Protein AF-0000000075408069 (afdb_homodimer)

Radius of gyration: 28.26 Å; Cα contacts (8 Å, |Δi|>4): 1183; chains: 2; bounding box: 75×82×63 Å

Nearest PDB structures (foldseek):
  6yak-assembly1_CCC  TM=9.683E-01  e=7.381E-26  Carboxydothermus hydrogenoformans
  4kxw-assembly1_A  TM=9.510E-01  e=1.551E-21  Homo sapiens
  6rjb-assembly1_B  TM=9.504E-01  e=1.638E-21  Homo sapiens
  6ha3-assembly1_A  TM=9.506E-01  e=6.380E-21  Homo sapiens
  3ooy-assembly1_A  TM=9.495E-01  e=7.931E-21  Homo sapiens

Sequence (574 aa):
MIATPSKETPMPPTESVADLKRKANQLRRRVLEMCYAHGGHISTCYSYVEILVALYYGGVLRHDPSRPDWDGRDRFLLSKGHGETLLFAALADMGYFPAQWCDTAYRGGECRLGGHVDHKIPGIETTSGALGHGLGLGCGMAWAAGRAGRDHAHYVLLGDAECSEGSVWEAALFAAHHGLGNLVAIIDRNRIGSLDFTENYIALEPFADKWRAFGWEVREVADGHDFDQLIHALAAERPTDRPMAVIAHTVKGKGVAAFENDPTWHVRAVTADLIDQARAELMEENRMIATPSKETPMPPTESVADLKRKANQLRRRVLEMCYAHGGHISTCYSYVEILVALYYGGVLRHDPSRPDWDGRDRFLLSKGHGETLLFAALADMGYFPAQWCDTAYRGGECRLGGHVDHKIPGIETTSGALGHGLGLGCGMAWAAGRAGRDHAHYVLLGDAECSEGSVWEAALFAAHHGLGNLVAIIDRNRIGSLDFTENYIALEPFADKWRAFGWEVREVADGHDFDQLIHALAAERPTDRPMAVIAHTVKGKGVAAFENDPTWHVRAVTADLIDQARAELMEENR

Secondary structure (DSSP, 8-state):
----------------HHHHHHHHHHHHHHHHHHHHHH---HHHHHHTHHHHHHHHTTT-S---TT-TT-TTSPEEEE-SGGGHHHHHHHHHHHTSS-GGGGGGTT-SSS-S--SS--TTSTT------STT-HHHHHHHHHHHHHHTT----EEEEEETGGGGSHHHHHHHHHHHHTT-TTEEEEEEE--B-SSSBHHHHS---SHHHHHHHTT-EEEEES-TT-HHHHHHHHHS---SSS-EEEEEE--TTTTSGGGTT-GGGGTPPP-HHHHHHHHHHHHHTT-/----------------HHHHHHHHHHHHHHHHHHHHHH---HHHHHHTHHHHHHHHTTT-S---TT-TT-TTSPEEEE-SGGGHHHHHHHHHHHTSS-GGGGGGTT-SSS----SS--TTSTT--S---STT-HHHHHHHHHHHHHHTT----EEEEEETGGGGSHHHHHHHHHHHHTT-TTEEEEEEE--B-SSSBHHHHS---SHHHHHHHTT-EEEEES-TT-HHHHHHHHHS---SSS-EEEEEE--TTTTSGGGTT-GGGGTPPP-HHHHHHHHHHHHHTT-

Organism: Magnetospirillum gryphiswaldense (strain DSM 6361 / JCM 21280 / NBRC 15271 / MSR-1) (NCBI:txid431944)

Solvent-accessible surface area (backbone atoms only — not comparable to full-atom values): 29484 Å² total; per-residue (Å²): 133,76,78,72,76,72,90,70,84,50,60,71,43,78,54,48,71,67,52,50,53,48,50,36,45,52,50,51,52,52,40,50,53,38,23,50,72,60,46,54,27,56,20,53,25,34,31,41,38,49,51,51,40,36,31,69,55,47,39,54,45,40,46,48,47,93,42,60,79,47,83,73,34,37,45,56,39,63,27,39,20,62,27,36,62,44,54,51,51,51,40,21,71,64,48,40,43,64,58,68,54,60,77,43,33,61,42,81,83,89,44,80,45,52,84,32,44,43,45,86,40,64,71,38,72,49,64,35,66,61,72,32,45,38,53,39,52,48,42,54,52,38,54,54,34,54,75,69,70,51,85,48,41,32,38,28,37,33,36,47,48,38,62,60,34,18,45,35,56,27,29,42,33,50,30,30,56,68,24,34,29,43,32,33,41,34,29,46,38,39,55,51,34,74,76,38,47,26,70,79,76,48,43,59,74,54,48,68,50,36,46,42,31,44,49,30,48,71,44,76,27,84,49,29,76,36,64,69,52,46,44,50,69,67,59,46,91,70,58,68,66,23,18,35,36,38,41,24,33,34,46,28,8,46,77,31,78,90,35,39,80,40,39,68,30,41,68,46,69,59,41,83,87,47,48,60,57,46,50,50,46,50,54,54,69,75,101,133,81,75,74,77,74,91,70,85,51,59,72,40,79,54,50,70,66,51,50,52,48,50,37,45,52,50,50,51,52,39,49,54,39,24,48,73,59,46,54,27,55,18,56,25,35,32,42,39,48,52,52,40,36,33,70,56,48,37,56,45,40,47,47,47,93,41,61,79,48,82,72,34,38,44,56,40,63,26,38,19,61,27,36,61,44,52,51,53,52,39,23,73,63,48,40,44,66,57,69,56,60,77,43,33,62,41,83,80,90,44,80,44,54,83,32,45,41,45,85,40,66,74,37,73,49,64,36,66,62,72,31,45,39,54,39,53,47,43,54,51,39,54,53,35,52,77,69,71,50,83,48,40,33,37,28,38,34,34,47,50,39,63,59,33,18,46,35,55,28,30,41,33,50,31,30,56,67,24,34,29,42,34,35,41,34,30,46,39,37,54,51,34,75,76,36,47,28,69,78,78,47,43,60,73,55,48,67,51,37,45,42,31,47,50,29,48,71,44,76,28,84,48,30,78,36,64,69,52,46,44,52,69,68,58,44,91,68,57,68,65,25,17,34,35,38,41,25,33,33,46,26,8,48,76,32,78,90,34,38,80,40,39,67,31,40,67,46,69,60,42,83,86,47,49,60,58,46,50,51,45,49,55,53,68,75,101

pLDDT: mean 90.06, std 14.56, range [21.94, 98.88]

Structure (mmCIF, N/CA/C/O backbone):
data_AF-0000000075408069-model_v1
#
loop_
_entity.id
_entity.type
_entity.pdbx_description
1 polymer 'Transketolase N-terminal section (TK)'
#
loop_
_atom_site.group_PDB
_atom_site.id
_atom_site.type_symbol
_atom_site.label_atom_id
_atom_site.label_alt_id
_atom_site.label_comp_id
_atom_site.label_asym_id
_atom_site.label_entity_id
_atom_site.label_seq_id
_atom_site.pdbx_PDB_ins_code
_atom_site.Cartn_x
_atom_site.Cartn_y
_atom_site.Cartn_z
_atom_site.occupancy
_atom_site.B_iso_or_equiv
_atom_site.auth_seq_id
_atom_site.auth_comp_id
_atom_site.auth_asym_id
_atom_site.auth_atom_id
_atom_site.pdbx_PDB_model_num
ATOM 1 N N . MET A 1 1 ? -37.625 -22.875 -18.969 1 21.94 1 MET A N 1
ATOM 2 C CA . MET A 1 1 ? -37.25 -23.719 -17.844 1 21.94 1 MET A CA 1
ATOM 3 C C . MET A 1 1 ? -35.781 -24.109 -17.922 1 21.94 1 MET A C 1
ATOM 5 O O . MET A 1 1 ? -35.406 -25.016 -18.672 1 21.94 1 MET A O 1
ATOM 9 N N . ILE A 1 2 ? -34.844 -23.188 -18.094 1 23.75 2 ILE A N 1
ATOM 10 C CA . ILE A 1 2 ? -33.5 -23.344 -18.641 1 23.75 2 ILE A CA 1
ATOM 11 C C . ILE A 1 2 ? -32.656 -24.203 -17.703 1 23.75 2 ILE A C 1
ATOM 13 O O . ILE A 1 2 ? -32.625 -23.969 -16.5 1 23.75 2 ILE A O 1
ATOM 17 N N . ALA A 1 3 ? -32.312 -25.453 -18.141 1 26.28 3 ALA A N 1
ATOM 18 C CA . ALA A 1 3 ? -31.641 -26.484 -17.359 1 26.28 3 ALA A CA 1
ATOM 19 C C . ALA A 1 3 ? -30.453 -25.906 -16.594 1 26.28 3 ALA A C 1
ATOM 21 O O . ALA A 1 3 ? -29.719 -25.078 -17.125 1 26.28 3 ALA A O 1
ATOM 22 N N . THR A 1 4 ? -30.594 -25.703 -15.305 1 29.38 4 THR A N 1
ATOM 23 C CA . THR A 1 4 ? -29.562 -25.344 -14.328 1 29.38 4 THR A CA 1
ATOM 24 C C . THR A 1 4 ? -28.281 -26.109 -14.586 1 29.38 4 THR A C 1
ATOM 26 O O . THR A 1 4 ? -28.266 -27.344 -14.562 1 29.38 4 THR A O 1
ATOM 29 N N . PRO A 1 5 ? -27.375 -25.641 -15.469 1 33.31 5 PRO A N 1
ATOM 30 C CA . PRO A 1 5 ? -26.297 -26.547 -15.867 1 33.31 5 PRO A CA 1
ATOM 31 C C . PRO A 1 5 ? -25.688 -27.297 -14.688 1 33.31 5 PRO A C 1
ATOM 33 O O . PRO A 1 5 ? -25.703 -26.797 -13.562 1 33.31 5 PRO A O 1
ATOM 36 N N . SER A 1 6 ? -25.812 -28.672 -14.727 1 31 6 SER A N 1
ATOM 37 C CA . SER A 1 6 ? -25.266 -29.594 -13.734 1 31 6 SER A CA 1
ATOM 38 C C . SER A 1 6 ? -23.875 -29.156 -13.289 1 31 6 SER A C 1
ATOM 40 O O . SER A 1 6 ? -23.109 -28.594 -14.078 1 31 6 SER A O 1
ATOM 42 N N . LYS A 1 7 ? -23.672 -28.812 -12.102 1 41.72 7 LYS A N 1
ATOM 43 C CA . LYS A 1 7 ? -22.422 -28.625 -11.367 1 41.72 7 LYS A CA 1
ATOM 44 C C . LYS A 1 7 ? -21.375 -29.656 -11.812 1 41.72 7 LYS A C 1
ATOM 46 O O . LYS A 1 7 ? -21.266 -30.719 -11.211 1 41.72 7 LYS A O 1
ATOM 51 N N . GLU A 1 8 ? -21.172 -30.016 -13.125 1 38.38 8 GLU A N 1
ATOM 52 C CA . GLU A 1 8 ? -20.391 -31.078 -13.719 1 38.38 8 GLU A CA 1
ATOM 53 C C . GLU A 1 8 ? -18.953 -31.062 -13.195 1 38.38 8 GLU A C 1
ATOM 55 O O . GLU A 1 8 ? -18.484 -30.047 -12.672 1 38.38 8 GLU A O 1
ATOM 60 N N . THR A 1 9 ? -17.859 -32.25 -13.672 1 42.06 9 THR A N 1
ATOM 61 C CA . THR A 1 9 ? -16.797 -33.031 -13.062 1 42.06 9 THR A CA 1
ATOM 62 C C . THR A 1 9 ? -15.508 -32.219 -12.984 1 42.06 9 THR A C 1
ATOM 64 O O . THR A 1 9 ? -14.914 -31.891 -14.016 1 42.06 9 THR A O 1
ATOM 67 N N . PRO A 1 10 ? -15.297 -31.422 -11.938 1 47.88 10 PRO A N 1
ATOM 68 C CA . PRO A 1 10 ? -13.93 -30.969 -11.664 1 47.88 10 PRO A CA 1
ATOM 69 C C . PRO A 1 10 ? -12.898 -32.062 -11.891 1 47.88 10 PRO A C 1
ATOM 71 O O . PRO A 1 10 ? -13.227 -33.25 -11.844 1 47.88 10 PRO A O 1
ATOM 74 N N . MET A 1 11 ? -11.797 -31.844 -12.648 1 47.88 11 MET A N 1
ATOM 75 C CA . MET A 1 11 ? -10.719 -32.812 -12.703 1 47.88 11 MET A CA 1
ATOM 76 C C . MET A 1 11 ? -10.516 -33.5 -11.344 1 47.88 11 MET A C 1
ATOM 78 O O . MET A 1 11 ? -10.453 -32.812 -10.32 1 47.88 11 MET A O 1
ATOM 82 N N . PRO A 1 12 ? -10.82 -34.719 -11.109 1 51.31 12 PRO A N 1
ATOM 83 C CA . PRO A 1 12 ? -10.602 -35.375 -9.828 1 51.31 12 PRO A CA 1
ATOM 84 C C . PRO A 1 12 ? -9.219 -35.062 -9.234 1 51.31 12 PRO A C 1
ATOM 86 O O . PRO A 1 12 ? -8.25 -34.938 -9.977 1 51.31 12 PRO A O 1
ATOM 89 N N . PRO A 1 13 ? -9.078 -34.469 -7.965 1 56.03 13 PRO A N 1
ATOM 90 C CA . PRO A 1 13 ? -7.805 -34.25 -7.273 1 56.03 13 PRO A CA 1
ATOM 91 C C . PRO A 1 13 ? -6.961 -35.531 -7.191 1 56.03 13 PRO A C 1
ATOM 93 O O . PRO A 1 13 ? -6.02 -35.594 -6.395 1 56.03 13 PRO A O 1
ATOM 96 N N . THR A 1 14 ? -7.102 -36.594 -7.996 1 56.81 14 THR A N 1
ATOM 97 C CA . THR A 1 14 ? -6.852 -37.969 -7.605 1 56.81 14 THR A CA 1
ATOM 98 C C . THR A 1 14 ? -5.355 -38.281 -7.637 1 56.81 14 THR A C 1
ATOM 100 O O . THR A 1 14 ? -4.949 -39.438 -7.457 1 56.81 14 THR A O 1
ATOM 103 N N . GLU A 1 15 ? -4.48 -37.094 -7.738 1 73.12 15 GLU A N 1
ATOM 104 C CA . GLU A 1 15 ? -3.148 -37.656 -7.957 1 73.12 15 GLU A CA 1
ATOM 105 C C . GLU A 1 15 ? -2.395 -37.812 -6.641 1 73.12 15 GLU A C 1
ATOM 107 O O . GLU A 1 15 ? -2.605 -37.062 -5.699 1 73.12 15 GLU A O 1
ATOM 112 N N . SER A 1 16 ? -1.729 -38.875 -6.402 1 89.5 16 SER A N 1
ATOM 113 C CA . SER A 1 16 ? -0.833 -39.094 -5.27 1 89.5 16 SER A CA 1
ATOM 114 C C . SER A 1 16 ? 0.257 -38.031 -5.234 1 89.5 16 SER A C 1
ATOM 116 O O . SER A 1 16 ? 0.51 -37.344 -6.242 1 89.5 16 SER A O 1
ATOM 118 N N . VAL A 1 17 ? 0.723 -37.719 -4.074 1 93.81 17 VAL A N 1
ATOM 119 C CA . VAL A 1 17 ? 1.833 -36.781 -3.922 1 93.81 17 VAL A CA 1
ATOM 120 C C . VAL A 1 17 ? 2.973 -37.188 -4.859 1 93.81 17 VAL A C 1
ATOM 122 O O . VAL A 1 17 ? 3.633 -36.312 -5.441 1 93.81 17 VAL A O 1
ATOM 125 N N . ALA A 1 18 ? 3.15 -38.438 -5.016 1 94.06 18 ALA A N 1
ATOM 126 C CA . ALA A 1 18 ? 4.184 -38.906 -5.922 1 94.06 18 ALA A CA 1
ATOM 127 C C . ALA A 1 18 ? 3.893 -38.5 -7.359 1 94.06 18 ALA A C 1
ATOM 129 O O . ALA A 1 18 ? 4.805 -38.125 -8.102 1 94.06 18 ALA A O 1
ATOM 130 N N . ASP A 1 19 ? 2.648 -38.594 -7.742 1 95.06 19 ASP A N 1
ATOM 131 C CA . ASP A 1 19 ? 2.248 -38.188 -9.086 1 95.06 19 ASP A CA 1
ATOM 132 C C . ASP A 1 19 ? 2.463 -36.688 -9.281 1 95.06 19 ASP A C 1
ATOM 134 O O . ASP A 1 19 ? 2.904 -36.25 -10.352 1 95.06 19 ASP A O 1
ATOM 138 N N . LEU A 1 20 ? 2.162 -35.938 -8.266 1 97.12 20 LEU A N 1
ATOM 139 C CA . LEU A 1 20 ? 2.342 -34.469 -8.344 1 97.12 20 LEU A CA 1
ATOM 140 C C . LEU A 1 20 ? 3.818 -34.125 -8.469 1 97.12 20 LEU A C 1
ATOM 142 O O . LEU A 1 20 ? 4.176 -33.219 -9.234 1 97.12 20 LEU A O 1
ATOM 146 N N . LYS A 1 21 ? 4.652 -34.812 -7.727 1 96.31 21 LYS A N 1
ATOM 147 C CA . LYS A 1 21 ? 6.094 -34.594 -7.82 1 96.31 21 LYS A CA 1
ATOM 148 C C . LYS A 1 21 ? 6.605 -34.906 -9.227 1 96.31 21 LYS A C 1
ATOM 150 O O . LYS A 1 21 ? 7.426 -34.156 -9.773 1 96.31 21 LYS A O 1
ATOM 155 N N . ARG A 1 22 ? 6.105 -35.969 -9.797 1 95.75 22 ARG A N 1
ATOM 156 C CA . ARG A 1 22 ? 6.484 -36.344 -11.156 1 95.75 22 ARG A CA 1
ATOM 157 C C . ARG A 1 22 ? 6.051 -35.25 -12.148 1 95.75 22 ARG A C 1
ATOM 159 O O . ARG A 1 22 ? 6.805 -34.906 -13.047 1 95.75 22 ARG A O 1
ATOM 166 N N . LYS A 1 23 ? 4.848 -34.812 -11.953 1 96.62 23 LYS A N 1
ATOM 167 C CA . LYS A 1 23 ? 4.324 -33.781 -12.82 1 96.62 23 LYS A CA 1
ATOM 168 C C . LYS A 1 23 ? 5.164 -32.5 -12.711 1 96.62 23 LYS A C 1
ATOM 170 O O . LYS A 1 23 ? 5.484 -31.875 -13.727 1 96.62 23 LYS A O 1
ATOM 175 N N . ALA A 1 24 ? 5.512 -32.094 -11.5 1 97.75 24 ALA A N 1
ATOM 176 C CA . ALA A 1 24 ? 6.352 -30.922 -11.289 1 97.75 24 ALA A CA 1
ATOM 177 C C . ALA A 1 24 ? 7.676 -31.062 -12.039 1 97.75 24 ALA A C 1
ATOM 179 O O . ALA A 1 24 ? 8.109 -30.109 -12.711 1 97.75 24 ALA A O 1
ATOM 180 N N . ASN A 1 25 ? 8.242 -32.188 -11.93 1 97.06 25 ASN A N 1
ATOM 181 C CA . ASN A 1 25 ? 9.516 -32.406 -12.602 1 97.06 25 ASN A CA 1
ATOM 182 C C . ASN A 1 25 ? 9.359 -32.375 -14.125 1 97.06 25 ASN A C 1
ATOM 184 O O . ASN A 1 25 ? 10.227 -31.859 -14.828 1 97.06 25 ASN A O 1
ATOM 188 N N . GLN A 1 26 ? 8.328 -33.031 -14.586 1 97.06 26 GLN A N 1
ATOM 189 C CA . GLN A 1 26 ? 8.047 -32.969 -16.016 1 97.06 26 GLN A CA 1
ATOM 190 C C . GLN A 1 26 ? 7.93 -31.547 -16.516 1 97.06 26 GLN A C 1
ATOM 192 O O . GLN A 1 26 ? 8.477 -31.203 -17.562 1 97.06 26 GLN A O 1
ATOM 197 N N . LEU A 1 27 ? 7.23 -30.734 -15.805 1 97.88 27 LEU A N 1
ATOM 198 C CA . LEU A 1 27 ? 7.051 -29.344 -16.188 1 97.88 27 LEU A CA 1
ATOM 199 C C . LEU A 1 27 ? 8.367 -28.578 -16.109 1 97.88 27 LEU A C 1
ATOM 201 O O . LEU A 1 27 ? 8.648 -27.719 -16.953 1 97.88 27 LEU A O 1
ATOM 205 N N . ARG A 1 28 ? 9.195 -28.828 -15.125 1 98.06 28 ARG A N 1
ATOM 206 C CA . ARG A 1 28 ? 10.523 -28.219 -15.07 1 98.06 28 ARG A CA 1
ATOM 207 C C . ARG A 1 28 ? 11.32 -28.531 -16.328 1 98.06 28 ARG A C 1
ATOM 209 O O . ARG A 1 28 ? 11.961 -27.656 -16.906 1 98.06 28 ARG A O 1
ATOM 216 N N . ARG A 1 29 ? 11.258 -29.766 -16.734 1 97.31 29 ARG A N 1
ATOM 217 C CA . ARG A 1 29 ? 11.992 -30.172 -17.922 1 97.31 29 ARG A CA 1
ATOM 218 C C . ARG A 1 29 ? 11.484 -29.438 -19.156 1 97.31 29 ARG A C 1
ATOM 220 O O . ARG A 1 29 ? 12.273 -28.969 -19.984 1 97.31 29 ARG A O 1
ATOM 227 N N . ARG A 1 30 ? 10.203 -29.391 -19.25 1 96.62 30 ARG A N 1
ATOM 228 C CA . ARG A 1 30 ? 9.625 -28.672 -20.391 1 96.62 30 ARG A CA 1
ATOM 229 C C . ARG A 1 30 ? 10.039 -27.203 -20.391 1 96.62 30 ARG A C 1
ATOM 231 O O . ARG A 1 30 ? 10.414 -26.672 -21.422 1 96.62 30 ARG A O 1
ATOM 238 N N . VAL A 1 31 ? 9.969 -26.562 -19.25 1 96.88 31 VAL A N 1
ATOM 239 C CA . VAL A 1 31 ? 10.367 -25.172 -19.109 1 96.88 31 VAL A CA 1
ATOM 240 C C . VAL A 1 31 ? 11.844 -25 -19.469 1 96.88 31 VAL A C 1
ATOM 242 O O . VAL A 1 31 ? 12.227 -24.047 -20.125 1 96.88 31 VAL A O 1
ATOM 245 N N . LEU A 1 32 ? 12.68 -25.922 -18.984 1 97.12 32 LEU A N 1
ATOM 246 C CA . LEU A 1 32 ? 14.102 -25.891 -19.297 1 97.12 32 LEU A CA 1
ATOM 247 C C . LEU A 1 32 ? 14.32 -25.859 -20.812 1 97.12 32 LEU A C 1
ATOM 249 O O . LEU A 1 32 ? 15.078 -25.031 -21.312 1 97.12 32 LEU A O 1
ATOM 253 N N . GLU A 1 33 ? 13.633 -26.734 -21.5 1 95.56 33 GLU A N 1
ATOM 254 C CA . GLU A 1 33 ? 13.781 -26.812 -22.953 1 95.56 33 GLU A CA 1
ATOM 255 C C . GLU A 1 33 ? 13.297 -25.547 -23.641 1 95.56 33 GLU A C 1
ATOM 257 O O . GLU A 1 33 ? 13.922 -25.062 -24.578 1 95.56 33 GLU A O 1
ATOM 262 N N . MET A 1 34 ? 12.188 -25.031 -23.203 1 94.31 34 MET A N 1
ATOM 263 C CA . MET A 1 34 ? 11.648 -23.812 -23.766 1 94.31 34 MET A CA 1
ATOM 264 C C . MET A 1 34 ? 12.594 -22.641 -23.547 1 94.31 34 MET A C 1
ATOM 266 O O . MET A 1 34 ? 12.859 -21.859 -24.469 1 94.31 34 MET A O 1
ATOM 270 N N . CYS A 1 35 ? 13.078 -22.531 -22.344 1 94.06 35 CYS A N 1
ATOM 271 C CA . CYS A 1 35 ? 13.992 -21.438 -22.016 1 94.06 35 CYS A CA 1
ATOM 272 C C . CYS A 1 35 ? 15.297 -21.562 -22.797 1 94.06 35 CYS A C 1
ATOM 274 O O . CYS A 1 35 ? 15.891 -20.562 -23.203 1 94.06 35 CYS A O 1
ATOM 276 N N . TYR A 1 36 ? 15.734 -22.734 -22.922 1 94.38 36 TYR A N 1
ATOM 277 C CA . TYR A 1 36 ? 16.953 -22.969 -23.703 1 94.38 36 TYR A CA 1
ATOM 278 C C . TYR A 1 36 ? 16.75 -22.547 -25.156 1 94.38 36 TYR A C 1
ATOM 280 O O . TYR A 1 36 ? 17.641 -21.969 -25.766 1 94.38 36 TYR A O 1
ATOM 288 N N . ALA A 1 37 ? 15.656 -22.828 -25.672 1 90.5 37 ALA A N 1
ATOM 289 C CA . ALA A 1 37 ? 15.367 -22.562 -27.078 1 90.5 37 ALA A CA 1
ATOM 290 C C . ALA A 1 37 ? 15.086 -21.094 -27.328 1 90.5 37 ALA A C 1
ATOM 292 O O . ALA A 1 37 ? 15.508 -20.531 -28.344 1 90.5 37 ALA A O 1
ATOM 293 N N . HIS A 1 38 ? 14.391 -20.469 -26.453 1 87.31 38 HIS A N 1
ATOM 294 C CA . HIS A 1 38 ? 13.852 -19.172 -26.797 1 87.31 38 HIS A CA 1
ATOM 295 C C . HIS A 1 38 ? 14.141 -18.141 -25.703 1 87.31 38 HIS A C 1
ATOM 297 O O . HIS A 1 38 ? 13.797 -16.969 -25.844 1 87.31 38 HIS A O 1
ATOM 303 N N . GLY A 1 39 ? 14.758 -18.484 -24.688 1 88.38 39 GLY A N 1
ATOM 304 C CA . GLY A 1 39 ? 14.945 -17.594 -23.562 1 88.38 39 GLY A CA 1
ATOM 305 C C . GLY A 1 39 ? 13.773 -17.609 -22.594 1 88.38 39 GLY A C 1
ATOM 306 O O . GLY A 1 39 ? 12.75 -18.234 -22.859 1 88.38 39 GLY A O 1
ATOM 307 N N . GLY A 1 40 ? 13.898 -16.922 -21.453 1 90.31 40 GLY A N 1
ATOM 308 C CA . GLY A 1 40 ? 12.859 -16.828 -20.453 1 90.31 40 GLY A CA 1
ATOM 309 C C . GLY A 1 40 ? 13.406 -16.672 -19.047 1 90.31 40 GLY A C 1
ATOM 310 O O . GLY A 1 40 ? 14.625 -16.609 -18.844 1 90.31 40 GLY A O 1
ATOM 311 N N . HIS A 1 41 ? 12.477 -16.531 -18.125 1 93.56 41 HIS A N 1
ATOM 312 C CA . HIS A 1 41 ? 12.836 -16.344 -16.719 1 93.56 41 HIS A CA 1
ATOM 313 C C . HIS A 1 41 ? 12.758 -17.641 -15.938 1 93.56 41 HIS A C 1
ATOM 315 O O . HIS A 1 41 ? 11.852 -17.828 -15.117 1 93.56 41 HIS A O 1
ATOM 321 N N . ILE A 1 42 ? 13.766 -18.453 -16.141 1 96.06 42 ILE A N 1
ATOM 322 C CA . ILE A 1 42 ? 13.68 -19.859 -15.75 1 96.06 42 ILE A CA 1
ATOM 323 C C . ILE A 1 42 ? 13.633 -19.969 -14.227 1 96.06 42 ILE A C 1
ATOM 325 O O . ILE A 1 42 ? 12.883 -20.781 -13.672 1 96.06 42 ILE A O 1
ATOM 329 N N . SER A 1 43 ? 14.438 -19.188 -13.539 1 97.12 43 SER A N 1
ATOM 330 C CA . SER A 1 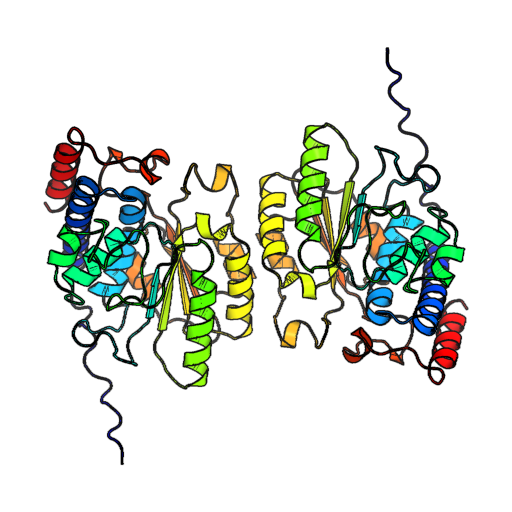43 ? 14.453 -19.297 -12.086 1 97.12 43 SER A CA 1
ATOM 331 C C . SER A 1 43 ? 13.125 -18.859 -11.484 1 97.12 43 SER A C 1
ATOM 333 O O . SER A 1 43 ? 12.68 -19.406 -10.477 1 97.12 43 SER A O 1
ATOM 335 N N . THR A 1 44 ? 12.5 -17.828 -12.102 1 95.75 44 THR A N 1
ATOM 336 C CA . THR A 1 44 ? 11.188 -17.359 -11.688 1 95.75 44 THR A CA 1
ATOM 337 C C . THR A 1 44 ? 10.141 -18.453 -11.844 1 95.75 44 THR A C 1
ATOM 339 O O . THR A 1 44 ? 9.312 -18.672 -10.961 1 95.75 44 THR A O 1
ATOM 342 N N . CYS A 1 45 ? 10.219 -19.172 -12.93 1 97.06 45 CYS A N 1
ATOM 343 C CA . CYS A 1 45 ? 9.305 -20.281 -13.18 1 97.06 45 CYS A CA 1
ATOM 344 C C . CYS A 1 45 ? 9.484 -21.375 -12.141 1 97.06 45 CYS A C 1
ATOM 346 O O . CYS A 1 45 ? 8.5 -21.891 -11.602 1 97.06 45 CYS A O 1
ATOM 348 N N . TYR A 1 46 ? 10.688 -21.656 -11.82 1 98.38 46 TYR A N 1
ATOM 349 C CA . TYR A 1 46 ? 11.016 -22.828 -11.008 1 98.38 46 TYR A CA 1
ATOM 350 C C . TYR A 1 46 ? 10.609 -22.609 -9.555 1 98.38 46 TYR A C 1
ATOM 352 O O . TYR A 1 46 ? 10.383 -23.578 -8.82 1 98.38 46 TYR A O 1
ATOM 360 N N . SER A 1 47 ? 10.484 -21.344 -9.156 1 98.44 47 SER A N 1
ATOM 361 C CA . SER A 1 47 ? 10.133 -21.094 -7.762 1 98.44 47 SER A CA 1
ATOM 362 C C . SER A 1 47 ? 8.695 -21.516 -7.473 1 98.44 47 SER A C 1
ATOM 364 O O . SER A 1 47 ? 8.375 -21.906 -6.344 1 98.44 47 SER A O 1
ATOM 366 N N . TYR A 1 48 ? 7.816 -21.484 -8.492 1 98.44 48 TYR A N 1
ATOM 367 C CA . TYR A 1 48 ? 6.414 -21.672 -8.125 1 98.44 48 TYR A CA 1
ATOM 368 C C . TYR A 1 48 ? 5.824 -22.875 -8.852 1 98.44 48 TYR A C 1
ATOM 370 O O . TYR A 1 48 ? 4.602 -22.984 -8.984 1 98.44 48 TYR A O 1
ATOM 378 N N . VAL A 1 49 ? 6.629 -23.828 -9.305 1 98.69 49 VAL A N 1
ATOM 379 C CA . VAL A 1 49 ? 6.156 -25 -10.031 1 98.69 49 VAL A CA 1
ATOM 380 C C . VAL A 1 49 ? 5.199 -25.797 -9.141 1 98.69 49 VAL A C 1
ATOM 382 O O . VAL A 1 49 ? 4.105 -26.172 -9.57 1 98.69 49 VAL A O 1
ATOM 385 N N . GLU A 1 50 ? 5.609 -26.078 -7.891 1 98.69 50 GLU A N 1
ATOM 386 C CA . GLU A 1 50 ? 4.77 -26.875 -7.004 1 98.69 50 GLU A CA 1
ATOM 387 C C . GLU A 1 50 ? 3.449 -26.172 -6.711 1 98.69 50 GLU A C 1
ATOM 389 O O . GLU A 1 50 ? 2.408 -26.812 -6.574 1 98.69 50 GLU A O 1
ATOM 394 N N . ILE A 1 51 ? 3.494 -24.828 -6.578 1 98.75 51 ILE A N 1
ATOM 395 C CA . ILE A 1 51 ? 2.273 -24.062 -6.344 1 98.75 51 ILE A CA 1
ATOM 396 C C . ILE A 1 51 ? 1.309 -24.266 -7.512 1 98.75 51 ILE A C 1
ATOM 398 O O . ILE A 1 51 ? 0.136 -24.594 -7.305 1 98.75 51 ILE A O 1
ATOM 402 N N . LEU A 1 52 ? 1.818 -24.094 -8.734 1 98.5 52 LEU A N 1
ATOM 403 C CA . LEU A 1 52 ? 0.982 -24.234 -9.922 1 98.5 52 LEU A CA 1
ATOM 404 C C . LEU A 1 52 ? 0.428 -25.641 -10.031 1 98.5 52 LEU A C 1
ATOM 406 O O . LEU A 1 52 ? -0.753 -25.828 -10.336 1 98.5 52 LEU A O 1
ATOM 410 N N . VAL A 1 53 ? 1.293 -26.641 -9.789 1 98.19 53 VAL A N 1
ATOM 411 C CA . VAL A 1 53 ? 0.892 -28.031 -9.883 1 98.19 53 VAL A CA 1
ATOM 412 C C . VAL A 1 53 ? -0.168 -28.344 -8.828 1 98.19 53 VAL A C 1
ATOM 414 O O . VAL A 1 53 ? -1.147 -29.031 -9.102 1 98.19 53 VAL A O 1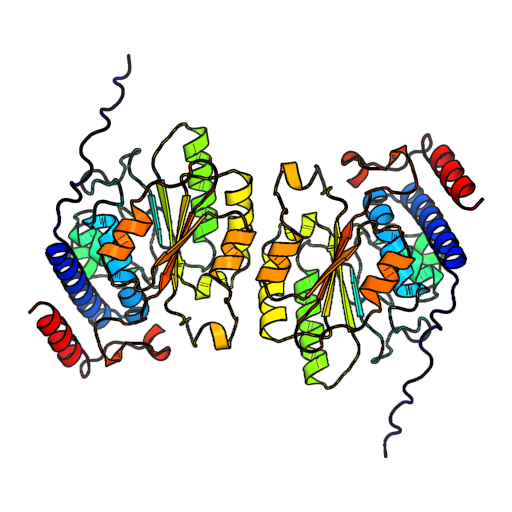
ATOM 417 N N . ALA A 1 54 ? 0.028 -27.859 -7.609 1 97.69 54 ALA A N 1
ATOM 418 C CA . ALA A 1 54 ? -0.987 -28.031 -6.57 1 97.69 54 ALA A CA 1
ATOM 419 C C . ALA A 1 54 ? -2.332 -27.453 -7.02 1 97.69 54 ALA A C 1
ATOM 421 O O . ALA A 1 54 ? -3.379 -28.062 -6.781 1 97.69 54 ALA A O 1
ATOM 422 N N . LEU A 1 55 ? -2.307 -26.328 -7.68 1 97.56 55 LEU A N 1
ATOM 423 C CA . LEU A 1 55 ? -3.527 -25.656 -8.109 1 97.56 55 LEU A CA 1
ATOM 424 C C . LEU A 1 55 ? -4.227 -26.453 -9.211 1 97.56 55 LEU A C 1
ATOM 426 O O . LEU A 1 55 ? -5.387 -26.844 -9.055 1 97.56 55 LEU A O 1
ATOM 430 N N . TYR A 1 56 ? -3.512 -26.781 -10.258 1 96.56 56 TYR A N 1
ATOM 431 C CA . TYR A 1 56 ? -4.137 -27.297 -11.477 1 96.56 56 TYR A CA 1
ATOM 432 C C . TYR A 1 56 ? -4.266 -28.812 -11.43 1 96.56 56 TYR A C 1
ATOM 434 O O . TYR A 1 56 ? -5.227 -29.375 -11.953 1 96.56 56 TYR A O 1
ATOM 442 N N . TYR A 1 57 ? -3.266 -29.516 -10.82 1 95.75 57 TYR A N 1
ATOM 443 C CA . TYR A 1 57 ? -3.227 -30.969 -10.852 1 95.75 57 TYR A CA 1
ATOM 444 C C . TYR A 1 57 ? -3.602 -31.547 -9.492 1 95.75 57 TYR A C 1
ATOM 446 O O . TYR A 1 57 ? -3.967 -32.719 -9.398 1 95.75 57 TYR A O 1
ATOM 454 N N . GLY A 1 58 ? -3.461 -30.734 -8.477 1 94.19 58 GLY A N 1
ATOM 455 C CA . GLY A 1 58 ? -3.709 -31.203 -7.121 1 94.19 58 GLY A CA 1
ATOM 456 C C . GLY A 1 58 ? -5.168 -31.109 -6.715 1 94.19 58 GLY A C 1
ATOM 457 O O . GLY A 1 58 ? -5.523 -31.438 -5.582 1 94.19 58 GLY A O 1
ATOM 458 N N . GLY A 1 59 ? -6 -30.625 -7.594 1 91.56 59 GLY A N 1
ATOM 459 C CA . GLY A 1 59 ? -7.43 -30.594 -7.344 1 91.56 59 GLY A CA 1
ATOM 460 C C . GLY A 1 59 ? -7.887 -29.344 -6.621 1 91.56 59 GLY A C 1
ATOM 461 O O . GLY A 1 59 ? -9.016 -29.281 -6.133 1 91.56 59 GLY A O 1
ATOM 462 N N . VAL A 1 60 ? -7.051 -28.375 -6.547 1 94.5 60 VAL A N 1
ATOM 463 C CA . VAL A 1 60 ? -7.414 -27.141 -5.863 1 94.5 60 VAL A CA 1
ATOM 464 C C . VAL A 1 60 ? -8.305 -26.297 -6.773 1 94.5 60 VAL A C 1
ATOM 466 O O . VAL A 1 60 ? -9.359 -25.812 -6.348 1 94.5 60 VAL A O 1
ATOM 469 N N . LEU A 1 61 ? -7.949 -26.125 -8.008 1 95.62 61 LEU A N 1
ATOM 470 C CA . LEU A 1 61 ? -8.695 -25.312 -8.961 1 95.62 61 LEU A CA 1
ATOM 471 C C . LEU A 1 61 ? -9.797 -26.125 -9.625 1 95.62 61 LEU A C 1
ATOM 473 O O . LEU A 1 61 ? -9.555 -27.234 -10.102 1 95.62 61 LEU A O 1
ATOM 477 N N . ARG A 1 62 ? -10.93 -25.578 -9.602 1 94.62 62 ARG A N 1
ATOM 478 C CA . ARG A 1 62 ? -12 -26.109 -10.438 1 94.62 62 ARG A CA 1
ATOM 479 C C . ARG A 1 62 ? -11.836 -25.656 -11.883 1 94.62 62 ARG A C 1
ATOM 481 O O . ARG A 1 62 ? -12.016 -24.484 -12.203 1 94.62 62 ARG A O 1
ATOM 488 N N . HIS A 1 63 ? -11.469 -26.594 -12.812 1 95 63 HIS A N 1
ATOM 489 C CA . HIS A 1 63 ? -11.234 -26.219 -14.195 1 95 63 HIS A CA 1
ATOM 490 C C . HIS A 1 63 ? -11.43 -27.406 -15.133 1 95 63 HIS A C 1
ATOM 492 O O . HIS A 1 63 ? -11.562 -28.547 -14.672 1 95 63 HIS A O 1
ATOM 498 N N . ASP A 1 64 ? -11.617 -27.125 -16.391 1 94.25 64 ASP A N 1
ATOM 499 C CA . ASP A 1 64 ? -11.789 -28.109 -17.453 1 94.25 64 ASP A CA 1
ATOM 500 C C . ASP A 1 64 ? -11.117 -27.641 -18.75 1 94.25 64 ASP A C 1
ATOM 502 O O . ASP A 1 64 ? -11.633 -26.75 -19.438 1 94.25 64 ASP A O 1
ATOM 506 N N . PRO A 1 65 ? -9.961 -28.25 -19.062 1 94.06 65 PRO A N 1
ATOM 507 C CA . PRO A 1 65 ? -9.242 -27.797 -20.25 1 94.06 65 PRO A CA 1
ATOM 508 C C . PRO A 1 65 ? -10.078 -27.938 -21.531 1 94.06 65 PRO A C 1
ATOM 510 O O . PRO A 1 65 ? -9.844 -27.234 -22.5 1 94.06 65 PRO A O 1
ATOM 513 N N . SER A 1 66 ? -11.008 -28.828 -21.516 1 94.06 66 SER A N 1
ATOM 514 C CA . SER A 1 66 ? -11.859 -29.031 -22.688 1 94.06 66 SER A CA 1
ATOM 515 C C . SER A 1 66 ? -12.922 -27.953 -22.797 1 94.06 66 SER A C 1
ATOM 517 O O . SER A 1 66 ? -13.57 -27.797 -23.844 1 94.06 66 SER A O 1
ATOM 519 N N . ARG A 1 67 ? -13.094 -27.188 -21.781 1 94.19 67 ARG A N 1
ATOM 520 C CA . ARG A 1 67 ? -14.023 -26.062 -21.734 1 94.19 67 ARG A CA 1
ATOM 521 C C . ARG A 1 67 ? -13.344 -24.828 -21.156 1 94.19 67 ARG A C 1
ATOM 523 O O . ARG A 1 67 ? -13.727 -24.344 -20.094 1 94.19 67 ARG A O 1
ATOM 530 N N . PRO A 1 68 ? -12.461 -24.266 -21.906 1 91.62 68 PRO A N 1
ATOM 531 C CA . PRO A 1 68 ? -11.688 -23.125 -21.375 1 91.62 68 PRO A CA 1
ATOM 532 C C . PRO A 1 68 ? -12.562 -21.922 -21.047 1 91.62 68 PRO A C 1
ATOM 534 O O . PRO A 1 68 ? -12.156 -21.062 -20.25 1 91.62 68 PRO A O 1
ATOM 537 N N . ASP A 1 69 ? -13.812 -21.859 -21.547 1 90.25 69 ASP A N 1
ATOM 538 C CA . ASP A 1 69 ? -14.695 -20.719 -21.328 1 90.25 69 ASP A CA 1
ATOM 539 C C . ASP A 1 69 ? -15.805 -21.062 -20.328 1 90.25 69 ASP A C 1
ATOM 541 O O . ASP A 1 69 ? -16.812 -20.359 -20.25 1 90.25 69 ASP A O 1
ATOM 545 N N . TRP A 1 70 ? -15.609 -22.203 -19.625 1 92.12 70 TRP A N 1
ATOM 546 C CA . TRP A 1 70 ? -16.578 -22.625 -18.625 1 92.12 70 TRP A CA 1
ATOM 547 C C . TRP A 1 70 ? -16.781 -21.547 -17.578 1 92.12 70 TRP A C 1
ATOM 549 O O . TRP A 1 70 ? -15.836 -21.141 -16.891 1 92.12 70 TRP A O 1
ATOM 559 N N . ASP A 1 71 ? -17.969 -21.094 -17.375 1 90.81 71 ASP A N 1
ATOM 560 C CA . ASP A 1 71 ? -18.281 -19.984 -16.469 1 90.81 71 ASP A CA 1
ATOM 561 C C . ASP A 1 71 ? -18.031 -20.359 -15.016 1 90.81 71 ASP A C 1
ATOM 563 O O . ASP A 1 71 ? -17.719 -19.516 -14.195 1 90.81 71 ASP A O 1
ATOM 567 N N . GLY A 1 72 ? -18.172 -21.625 -14.734 1 92.56 72 GLY A N 1
ATOM 568 C CA . GLY A 1 72 ? -18.062 -22.078 -13.352 1 92.56 72 GLY A CA 1
ATOM 569 C C . GLY A 1 72 ? -16.641 -22.391 -12.922 1 92.56 72 GLY A C 1
ATOM 570 O O . GLY A 1 72 ? -16.406 -22.75 -11.766 1 92.56 72 GLY A O 1
ATOM 571 N N . ARG A 1 73 ? -15.742 -22.219 -13.852 1 94.75 73 ARG A N 1
ATOM 572 C CA . ARG A 1 73 ? -14.367 -22.578 -13.516 1 94.75 73 ARG A CA 1
ATOM 573 C C . ARG A 1 73 ? -13.75 -21.531 -12.594 1 94.75 73 ARG A C 1
ATOM 575 O O . ARG A 1 73 ? -14.109 -20.359 -12.648 1 94.75 73 ARG A O 1
ATOM 582 N N . ASP A 1 74 ? -12.883 -21.969 -11.719 1 96.88 74 ASP A N 1
ATOM 583 C CA . ASP A 1 74 ? -12.078 -21.047 -10.938 1 96.88 74 ASP A CA 1
ATOM 584 C C . ASP A 1 74 ? -11.125 -20.25 -11.828 1 96.88 74 ASP A C 1
ATOM 586 O O . ASP A 1 74 ? -10.75 -20.719 -12.906 1 96.88 74 ASP A O 1
ATOM 590 N N . ARG A 1 75 ? -10.82 -19.016 -11.398 1 96.5 75 ARG A N 1
ATOM 591 C CA . ARG A 1 75 ? -9.906 -18.156 -12.164 1 96.5 75 ARG A CA 1
ATOM 592 C C . ARG A 1 75 ? -8.516 -18.141 -11.531 1 96.5 75 ARG A C 1
ATOM 594 O O . ARG A 1 75 ? -8.391 -18.094 -10.305 1 96.5 75 ARG A O 1
ATOM 601 N N . PHE A 1 76 ? -7.551 -18.297 -12.383 1 96.69 76 PHE A N 1
ATOM 602 C CA . PHE A 1 76 ? -6.156 -18.125 -11.977 1 96.69 76 PHE A CA 1
ATOM 603 C C . PHE A 1 76 ? -5.512 -16.969 -12.727 1 96.69 76 PHE A C 1
ATOM 605 O O . PHE A 1 76 ? -5.582 -16.906 -13.953 1 96.69 76 PHE A O 1
ATOM 612 N N . LEU A 1 77 ? -4.961 -16.047 -12.016 1 95.81 77 LEU A N 1
ATOM 613 C CA . LEU A 1 77 ? -4.219 -14.922 -12.586 1 95.81 77 LEU A CA 1
ATOM 614 C C . LEU A 1 77 ? -2.746 -15 -12.211 1 95.81 77 LEU A C 1
ATOM 616 O O . LEU A 1 77 ? -2.406 -15.055 -11.023 1 95.81 77 LEU A O 1
ATOM 620 N N . LEU A 1 78 ? -1.934 -15.023 -13.188 1 95.06 78 LEU A N 1
ATOM 621 C CA . LEU A 1 78 ? -0.496 -14.938 -12.961 1 95.06 78 LEU A CA 1
ATOM 622 C C . LEU A 1 78 ? -0.033 -13.484 -12.922 1 95.06 78 LEU A C 1
ATOM 624 O O . LEU A 1 78 ? 0.259 -12.891 -13.961 1 95.06 78 LEU A O 1
ATOM 628 N N . SER A 1 79 ? 0.07 -13 -11.742 1 94 79 SER A N 1
ATOM 629 C CA . SER A 1 79 ? 0.52 -11.617 -11.594 1 94 79 SER A CA 1
ATOM 630 C C . SER A 1 79 ? 2.035 -11.516 -11.719 1 94 79 SER A C 1
ATOM 632 O O . SER A 1 79 ? 2.555 -10.516 -12.227 1 94 79 SER A O 1
ATOM 634 N N . LYS A 1 80 ? 2.701 -12.539 -11.211 1 92.25 80 LYS A N 1
ATOM 635 C CA . LYS A 1 80 ? 4.141 -12.602 -11.438 1 92.25 80 LYS A CA 1
ATOM 636 C C . LYS A 1 80 ? 4.449 -12.977 -12.891 1 92.25 80 LYS A C 1
ATOM 638 O O . LYS A 1 80 ? 4.828 -14.117 -13.172 1 92.25 80 LYS A O 1
ATOM 643 N N . GLY A 1 81 ? 4.355 -12.031 -13.734 1 87.56 81 GLY A N 1
ATOM 644 C CA . GLY A 1 81 ? 4.254 -12.211 -15.172 1 87.56 81 GLY A CA 1
ATOM 645 C C . GLY A 1 81 ? 5.469 -12.891 -15.773 1 87.56 81 GLY A C 1
ATOM 646 O O . GLY A 1 81 ? 5.348 -13.641 -16.75 1 87.56 81 GLY A O 1
ATOM 647 N N . HIS A 1 82 ? 6.625 -12.688 -15.203 1 88.56 82 HIS A N 1
ATOM 648 C CA . HIS A 1 82 ? 7.844 -13.273 -15.75 1 88.56 82 HIS A CA 1
ATOM 649 C C . HIS A 1 82 ? 7.859 -14.781 -15.547 1 88.56 82 HIS A C 1
ATOM 651 O O . HIS A 1 82 ? 8.742 -15.477 -16.078 1 88.56 82 HIS A O 1
ATOM 657 N N . GLY A 1 83 ? 6.852 -15.336 -14.961 1 92.38 83 GLY A N 1
ATOM 658 C CA . GLY A 1 83 ? 6.727 -16.781 -14.82 1 92.38 83 GLY A CA 1
ATOM 659 C C . GLY A 1 83 ? 5.828 -17.406 -15.875 1 92.38 83 GLY A C 1
ATOM 660 O O . GLY A 1 83 ? 5.352 -18.531 -15.695 1 92.38 83 GLY A O 1
ATOM 661 N N . GLU A 1 84 ? 5.605 -16.688 -16.953 1 92.62 84 GLU A N 1
ATOM 662 C CA . GLU A 1 84 ? 4.598 -17.078 -17.938 1 92.62 84 GLU A CA 1
ATOM 663 C C . GLU A 1 84 ? 4.957 -18.391 -18.625 1 92.62 84 GLU A C 1
ATOM 665 O O . GLU A 1 84 ? 4.07 -19.172 -19 1 92.62 84 GLU A O 1
ATOM 670 N N . THR A 1 85 ? 6.254 -18.688 -18.781 1 93.88 85 THR A N 1
ATOM 671 C CA . THR A 1 85 ? 6.684 -19.875 -19.5 1 93.88 85 THR A CA 1
ATOM 672 C C . THR A 1 85 ? 6.156 -21.141 -18.828 1 93.88 85 THR A C 1
ATOM 674 O O . THR A 1 85 ? 5.715 -22.078 -19.5 1 93.88 85 THR A O 1
ATOM 677 N N . LEU A 1 86 ? 6.215 -21.141 -17.547 1 96.88 86 LEU A N 1
ATOM 678 C CA . LEU A 1 86 ? 5.707 -22.297 -16.797 1 96.88 86 LEU A CA 1
ATOM 679 C C . LEU A 1 86 ? 4.203 -22.438 -17 1 96.88 86 LEU A C 1
ATOM 681 O O . LEU A 1 86 ? 3.709 -23.562 -17.188 1 96.88 86 LEU A O 1
ATOM 685 N N . LEU A 1 87 ? 3.486 -21.375 -16.938 1 96 87 LEU A N 1
ATOM 686 C CA . LEU A 1 87 ? 2.041 -21.438 -17.125 1 96 87 LEU A CA 1
ATOM 687 C C . LEU A 1 87 ? 1.698 -21.938 -18.531 1 96 87 LEU A C 1
ATOM 689 O O . LEU A 1 87 ? 0.8 -22.781 -18.688 1 96 87 LEU A O 1
ATOM 693 N N . PHE A 1 88 ? 2.43 -21.484 -19.516 1 94.75 88 PHE A N 1
ATOM 694 C CA . PHE A 1 88 ? 2.24 -22 -20.859 1 94.75 88 PHE A CA 1
ATOM 695 C C . PHE A 1 88 ? 2.447 -23.5 -20.922 1 94.75 88 PHE A C 1
ATOM 697 O O . PHE A 1 88 ? 1.612 -24.234 -21.453 1 94.75 88 PHE A O 1
ATOM 704 N N . ALA A 1 89 ? 3.541 -23.922 -20.344 1 96.38 89 ALA A N 1
ATOM 705 C CA . ALA A 1 89 ? 3.859 -25.344 -20.359 1 96.38 89 ALA A CA 1
ATOM 706 C C . ALA A 1 89 ? 2.75 -26.156 -19.688 1 96.38 89 ALA A C 1
ATOM 708 O O . ALA A 1 89 ? 2.346 -27.203 -20.203 1 96.38 89 ALA A O 1
ATOM 709 N N . ALA A 1 90 ? 2.273 -25.672 -18.578 1 97.12 90 ALA A N 1
ATOM 710 C CA . ALA A 1 90 ? 1.24 -26.391 -17.828 1 97.12 90 ALA A CA 1
ATOM 711 C C . ALA A 1 90 ? -0.073 -26.422 -18.609 1 97.12 90 ALA A C 1
ATOM 713 O O . ALA A 1 90 ? -0.721 -27.469 -18.703 1 97.12 90 ALA A O 1
ATOM 714 N N . LEU A 1 91 ? -0.503 -25.281 -19.172 1 95.81 91 LEU A N 1
ATOM 715 C CA . LEU A 1 91 ? -1.756 -25.203 -19.906 1 95.81 91 LEU A CA 1
ATOM 716 C C . LEU A 1 91 ? -1.705 -26.109 -21.141 1 95.81 91 LEU A C 1
ATOM 718 O O . LEU A 1 91 ? -2.682 -26.797 -21.453 1 95.81 91 LEU A O 1
ATOM 722 N N . ALA A 1 92 ? -0.561 -26.125 -21.781 1 95.25 92 ALA A N 1
ATOM 723 C CA . ALA A 1 92 ? -0.385 -27.016 -22.922 1 95.25 92 ALA A CA 1
ATOM 724 C C . ALA A 1 92 ? -0.47 -28.484 -22.5 1 95.25 92 ALA A C 1
ATOM 726 O O . ALA A 1 92 ? -1.131 -29.297 -23.156 1 95.25 92 ALA A O 1
ATOM 727 N N . ASP A 1 93 ? 0.196 -28.75 -21.453 1 96.19 93 ASP A N 1
ATOM 728 C CA . ASP A 1 93 ? 0.214 -30.109 -20.938 1 96.19 93 ASP A CA 1
ATOM 729 C C . ASP A 1 93 ? -1.2 -30.594 -20.625 1 96.19 93 ASP A C 1
ATOM 731 O O . ASP A 1 93 ? -1.512 -31.766 -20.828 1 96.19 93 ASP A O 1
ATOM 735 N N . MET A 1 94 ? -2.062 -29.75 -20.172 1 95.56 94 MET A N 1
ATOM 736 C CA . MET A 1 94 ? -3.422 -30.094 -19.766 1 95.56 94 MET A CA 1
ATOM 737 C C . MET A 1 94 ? -4.359 -30.094 -20.969 1 95.56 94 MET A C 1
ATOM 739 O O . MET A 1 94 ? -5.5 -30.547 -20.875 1 95.56 94 MET A O 1
ATOM 743 N N . GLY A 1 95 ? -3.916 -29.516 -22.062 1 95.25 95 GLY A N 1
ATOM 744 C CA . GLY A 1 95 ? -4.699 -29.594 -23.281 1 95.25 95 GLY A CA 1
ATOM 745 C C . GLY A 1 95 ? -5.52 -28.344 -23.547 1 95.25 95 GLY A C 1
ATOM 746 O O . GLY A 1 95 ? -6.469 -28.375 -24.344 1 95.25 95 GLY A O 1
ATOM 747 N N . TYR A 1 96 ? -5.211 -27.25 -22.859 1 94.38 96 TYR A N 1
ATOM 748 C CA . TYR A 1 96 ? -5.883 -26 -23.172 1 94.38 96 TYR A CA 1
ATOM 749 C C . TYR A 1 96 ? -5.574 -25.562 -24.594 1 94.38 96 TYR A C 1
ATOM 751 O O . TYR A 1 96 ? -6.41 -24.938 -25.266 1 94.38 96 TYR A O 1
ATOM 759 N N . PHE A 1 97 ? -4.426 -25.844 -25.141 1 91.88 97 PHE A N 1
ATOM 760 C CA . PHE A 1 97 ? -3.992 -25.625 -26.516 1 91.88 97 PHE A CA 1
ATOM 761 C C . PHE A 1 97 ? -2.916 -26.625 -26.906 1 91.88 97 PHE A C 1
ATOM 763 O O . PHE A 1 97 ? -2.377 -27.328 -26.062 1 91.88 97 PHE A O 1
ATOM 770 N N . PRO A 1 98 ? -2.65 -26.734 -28.141 1 92.38 98 PRO A N 1
ATOM 771 C CA . PRO A 1 98 ? -1.688 -27.75 -28.578 1 92.38 98 PRO A CA 1
ATOM 772 C C . PRO A 1 98 ? -0.285 -27.516 -28.031 1 92.38 98 PRO A C 1
ATOM 774 O O . PRO A 1 98 ? 0.196 -26.375 -28.016 1 92.38 98 PRO A O 1
ATOM 777 N N . ALA A 1 99 ? 0.328 -28.594 -27.594 1 91.69 99 ALA A N 1
ATOM 778 C CA . ALA A 1 99 ? 1.661 -28.547 -27 1 91.69 99 ALA A CA 1
ATOM 779 C C . ALA A 1 99 ? 2.666 -27.906 -27.969 1 91.69 99 ALA A C 1
ATOM 781 O O . ALA A 1 99 ? 3.639 -27.281 -27.531 1 91.69 99 ALA A O 1
ATOM 782 N N . GLN A 1 100 ? 2.449 -28.016 -29.25 1 89.88 100 GLN A N 1
ATOM 783 C CA . GLN A 1 100 ? 3.354 -27.516 -30.266 1 89.88 100 GLN A CA 1
ATOM 784 C C . GLN A 1 100 ? 3.486 -25.984 -30.203 1 89.88 100 GLN A C 1
ATOM 786 O O . GLN A 1 100 ? 4.473 -25.422 -30.672 1 89.88 100 GLN A O 1
ATOM 791 N N . TRP A 1 101 ? 2.408 -25.328 -29.578 1 88.88 101 TRP A N 1
ATOM 792 C CA . TRP A 1 101 ? 2.51 -23.875 -29.406 1 88.88 101 TRP A CA 1
ATOM 793 C C . TRP A 1 101 ? 3.75 -23.516 -28.594 1 88.88 101 TRP A C 1
ATOM 795 O O . TRP A 1 101 ? 4.379 -22.484 -28.844 1 88.88 101 TRP A O 1
ATOM 805 N N . CYS A 1 102 ? 4.16 -24.359 -27.688 1 90.88 102 CYS A N 1
ATOM 806 C CA . CYS A 1 102 ? 5.289 -24.094 -26.797 1 90.88 102 CYS A CA 1
ATOM 807 C C . CYS A 1 102 ? 6.609 -24.188 -27.562 1 90.88 102 CYS A C 1
ATOM 809 O O . CYS A 1 102 ? 7.621 -23.625 -27.141 1 90.88 102 CYS A O 1
ATOM 811 N N . ASP A 1 103 ? 6.609 -24.859 -28.656 1 87.19 103 ASP A N 1
ATOM 812 C CA . ASP A 1 103 ? 7.828 -25.047 -29.453 1 87.19 103 ASP A CA 1
ATOM 813 C C . ASP A 1 103 ? 8.188 -23.766 -30.203 1 87.19 103 ASP A C 1
ATOM 815 O O . ASP A 1 103 ? 9.344 -23.578 -30.578 1 87.19 103 ASP A O 1
ATOM 819 N N . THR A 1 104 ? 7.203 -22.922 -30.422 1 80 104 THR A N 1
ATOM 820 C CA . THR A 1 104 ? 7.438 -21.703 -31.172 1 80 104 THR A CA 1
ATOM 821 C C . THR A 1 104 ? 7.219 -20.469 -30.297 1 80 104 THR A C 1
ATOM 823 O O . THR A 1 104 ? 7.027 -19.359 -30.812 1 80 104 THR A O 1
ATOM 826 N N . ALA A 1 105 ? 7.238 -20.703 -29.062 1 78 105 ALA A N 1
ATOM 827 C CA . ALA A 1 105 ? 7 -19.609 -28.125 1 78 105 ALA A CA 1
ATOM 828 C C . ALA A 1 105 ? 8.031 -18.5 -28.312 1 78 105 ALA A C 1
ATOM 830 O O . ALA A 1 105 ? 9.195 -18.766 -28.609 1 78 105 ALA A O 1
ATOM 831 N N . TYR A 1 106 ? 7.59 -17.219 -28.156 1 69 106 TYR A N 1
ATOM 832 C CA . TYR A 1 106 ? 8.398 -16 -28.141 1 69 106 TYR A CA 1
ATOM 833 C C . TYR A 1 106 ? 8.93 -15.68 -29.531 1 69 106 TYR A C 1
ATOM 835 O O . TYR A 1 106 ? 9.695 -14.727 -29.703 1 69 106 TYR A O 1
ATOM 843 N N . ARG A 1 107 ? 8.719 -16.656 -30.328 1 65.38 107 ARG A N 1
ATOM 844 C CA . ARG A 1 107 ? 9.195 -16.391 -31.688 1 65.38 107 ARG A CA 1
ATOM 845 C C . ARG A 1 107 ? 8.258 -15.445 -32.438 1 65.38 107 ARG A C 1
ATOM 847 O O . ARG A 1 107 ? 7.066 -15.375 -32.125 1 65.38 107 ARG A O 1
ATOM 854 N N . GLY A 1 108 ? 8.703 -14.281 -32.844 1 59.28 108 GLY A N 1
ATOM 855 C CA . GLY A 1 108 ? 7.992 -13.312 -33.656 1 59.28 108 GLY A CA 1
ATOM 856 C C . GLY A 1 108 ? 7.055 -13.953 -34.656 1 59.28 108 GLY A C 1
ATOM 857 O O . GLY A 1 108 ? 7.09 -15.164 -34.875 1 59.28 108 GLY A O 1
ATOM 858 N N . GLY A 1 109 ? 5.91 -13.258 -34.969 1 53.75 109 GLY A N 1
ATOM 859 C CA . GLY A 1 109 ? 4.945 -13.625 -35.969 1 53.75 109 GLY A CA 1
ATOM 860 C C . GLY A 1 109 ? 3.619 -14.094 -35.406 1 53.75 109 GLY A C 1
ATOM 861 O O . GLY A 1 109 ? 3.01 -13.398 -34.594 1 53.75 109 GLY A O 1
ATOM 862 N N . GLU A 1 110 ? 3.379 -15.406 -35.75 1 55.88 110 GLU A N 1
ATOM 863 C CA . GLU A 1 110 ? 2.066 -15.992 -35.5 1 55.88 110 GLU A CA 1
ATOM 864 C C . GLU A 1 110 ? 1.986 -16.594 -34.094 1 55.88 110 GLU A C 1
ATOM 866 O O . GLU A 1 110 ? 0.959 -17.156 -33.719 1 55.88 110 GLU A O 1
ATOM 871 N N . CYS A 1 111 ? 3.074 -16.406 -33.25 1 62.38 111 CYS A N 1
ATOM 872 C CA . CYS A 1 111 ? 3.047 -17.172 -32 1 62.38 111 CYS A CA 1
ATOM 873 C C . CYS A 1 111 ? 2.189 -16.469 -30.953 1 62.38 111 CYS A C 1
ATOM 875 O O . CYS A 1 111 ? 2.33 -15.266 -30.734 1 62.38 111 CYS A O 1
ATOM 877 N N . ARG A 1 112 ? 1.358 -17.203 -30.453 1 68.69 112 ARG A N 1
ATOM 878 C CA . ARG A 1 112 ? 0.376 -16.719 -29.484 1 68.69 112 ARG A CA 1
ATOM 879 C C . ARG A 1 112 ? 0.987 -16.625 -28.094 1 68.69 112 ARG A C 1
ATOM 881 O O . ARG A 1 112 ? 0.48 -15.883 -27.234 1 68.69 112 ARG A O 1
ATOM 888 N N . LEU A 1 113 ? 2.146 -17.359 -27.953 1 79.62 113 LEU A N 1
ATOM 889 C CA . LEU A 1 113 ? 2.725 -17.359 -26.609 1 79.62 113 LEU A CA 1
ATOM 890 C C . LEU A 1 113 ? 3.891 -16.375 -26.516 1 79.62 113 LEU A C 1
ATOM 892 O O . LEU A 1 113 ? 4.984 -16.656 -27.016 1 79.62 113 LEU A O 1
ATOM 896 N N . GLY A 1 114 ? 3.691 -15.133 -25.969 1 74.88 114 GLY A N 1
ATOM 897 C CA . GLY A 1 114 ? 4.699 -14.094 -25.859 1 74.88 114 GLY A CA 1
ATOM 898 C C . GLY A 1 114 ? 5.309 -13.992 -24.469 1 74.88 114 GLY A C 1
ATOM 899 O O . GLY A 1 114 ? 5.203 -14.922 -23.672 1 74.88 114 GLY A O 1
ATOM 900 N N . GLY A 1 115 ? 6.105 -12.906 -24.25 1 68.88 115 GLY A N 1
ATOM 901 C CA . GLY A 1 115 ? 6.84 -12.703 -23.016 1 68.88 115 GLY A CA 1
ATOM 902 C C . GLY A 1 115 ? 5.938 -12.453 -21.812 1 68.88 115 GLY A C 1
ATOM 903 O O . GLY A 1 115 ? 6.402 -12.43 -20.672 1 68.88 115 GLY A O 1
ATOM 904 N N . HIS A 1 116 ? 4.754 -12.211 -22.156 1 71.19 116 HIS A N 1
ATOM 905 C CA . HIS A 1 116 ? 3.742 -12.094 -21.109 1 71.19 116 HIS A CA 1
ATOM 906 C C . HIS A 1 116 ? 2.449 -12.789 -21.516 1 71.19 116 HIS A C 1
ATOM 908 O O . HIS A 1 116 ? 2.23 -13.07 -22.688 1 71.19 116 HIS A O 1
ATOM 914 N N . VAL A 1 117 ? 1.659 -13.109 -20.453 1 75.94 117 VAL A N 1
ATOM 915 C CA . VAL A 1 117 ? 0.4 -13.797 -20.734 1 75.94 117 VAL A CA 1
ATOM 916 C C . VAL A 1 117 ? -0.566 -12.844 -21.438 1 75.94 117 VAL A C 1
ATOM 918 O O . VAL A 1 117 ? -0.528 -11.633 -21.203 1 75.94 117 VAL A O 1
ATOM 921 N N . ASP A 1 118 ? -1.273 -13.406 -22.297 1 74.56 118 ASP A N 1
ATOM 922 C CA . ASP A 1 118 ? -2.27 -12.703 -23.109 1 74.56 118 ASP A CA 1
ATOM 923 C C . ASP A 1 118 ? -3.641 -13.359 -22.984 1 74.56 118 ASP A C 1
ATOM 925 O O . ASP A 1 118 ? -3.754 -14.586 -23.062 1 74.56 118 ASP A O 1
ATOM 929 N N . HIS A 1 119 ? -4.641 -12.594 -22.766 1 80.44 119 HIS A N 1
ATOM 930 C CA . HIS A 1 119 ? -5.984 -13.094 -22.5 1 80.44 119 HIS A CA 1
ATOM 931 C C . HIS A 1 119 ? -6.559 -13.812 -23.703 1 80.44 119 HIS A C 1
ATOM 933 O O . HIS A 1 119 ? -7.578 -14.5 -23.609 1 80.44 119 HIS A O 1
ATOM 939 N N . LYS A 1 120 ? -5.926 -13.766 -24.797 1 78.56 120 LYS A N 1
ATOM 940 C CA . LYS A 1 120 ? -6.383 -14.461 -25.984 1 78.56 120 LYS A CA 1
ATOM 941 C C . LYS A 1 120 ? -5.977 -15.938 -25.953 1 78.56 120 LYS A C 1
ATOM 943 O O . LYS A 1 120 ? -6.488 -16.75 -26.734 1 78.56 120 LYS A O 1
ATOM 948 N N . ILE A 1 121 ? -5.078 -16.266 -25.094 1 85.06 121 ILE A N 1
ATOM 949 C CA . ILE A 1 121 ? -4.645 -17.656 -24.938 1 85.06 121 ILE A CA 1
ATOM 950 C C . ILE A 1 121 ? -5.664 -18.406 -24.094 1 85.06 121 ILE A C 1
ATOM 952 O O . ILE A 1 121 ? -6.004 -17.984 -22.984 1 85.06 121 ILE A O 1
ATOM 956 N N . PRO A 1 122 ? -6.195 -19.547 -24.594 1 89.5 122 PRO A N 1
ATOM 957 C CA . PRO A 1 122 ? -7.148 -20.312 -23.797 1 89.5 122 PRO A CA 1
ATOM 958 C C . PRO A 1 122 ? -6.609 -20.656 -22.406 1 89.5 122 PRO A C 1
ATOM 960 O O . PRO A 1 122 ? -5.488 -21.156 -22.281 1 89.5 122 PRO A O 1
ATOM 963 N N . GLY A 1 123 ? -7.371 -20.344 -21.391 1 89.75 123 GLY A N 1
ATOM 964 C CA . GLY A 1 123 ? -6.973 -20.656 -20.016 1 89.75 123 GLY A CA 1
ATOM 965 C C . GLY A 1 123 ? -6.367 -19.469 -19.297 1 89.75 123 GLY A C 1
ATOM 966 O O . GLY A 1 123 ? -6.16 -19.516 -18.078 1 89.75 123 GLY A O 1
ATOM 967 N N . ILE A 1 124 ? -6.066 -18.422 -20.047 1 89.88 124 ILE A N 1
ATOM 968 C CA . ILE A 1 124 ? -5.504 -17.219 -19.438 1 89.88 124 ILE A CA 1
ATOM 969 C C . ILE A 1 124 ? -6.594 -16.172 -19.281 1 89.88 124 ILE A C 1
ATOM 971 O O . ILE A 1 124 ? -7.324 -15.867 -20.219 1 89.88 124 ILE A O 1
ATOM 975 N N . GLU A 1 125 ? -6.645 -15.633 -18.109 1 87.56 125 GLU A N 1
ATOM 976 C CA . GLU A 1 125 ? -7.738 -14.727 -17.781 1 87.56 125 GLU A CA 1
ATOM 977 C C . GLU A 1 125 ? -7.402 -13.289 -18.172 1 87.56 125 GLU A C 1
ATOM 979 O O . GLU A 1 125 ? -8.281 -12.531 -18.578 1 87.56 125 GLU A O 1
ATOM 984 N N . THR A 1 126 ? -6.148 -12.953 -17.938 1 82.94 126 THR A N 1
ATOM 985 C CA . THR A 1 126 ? -5.797 -11.555 -18.125 1 82.94 126 THR A CA 1
ATOM 986 C C . THR A 1 126 ? -4.438 -11.422 -18.797 1 82.94 126 THR A C 1
ATOM 988 O O . THR A 1 126 ? -3.625 -12.352 -18.766 1 82.94 126 THR A O 1
ATOM 991 N N . THR A 1 127 ? -4.348 -10.289 -19.5 1 75.69 127 THR A N 1
ATOM 992 C CA . THR A 1 127 ? -3.021 -9.906 -19.953 1 75.69 127 THR A CA 1
ATOM 993 C C . THR A 1 127 ? -2.215 -9.273 -18.828 1 75.69 127 THR A C 1
ATOM 995 O O . THR A 1 127 ? -2.74 -8.453 -18.062 1 75.69 127 THR A O 1
ATOM 998 N N . SER A 1 128 ? -1.194 -9.891 -18.562 1 69.69 128 SER A N 1
ATOM 999 C CA . SER A 1 128 ? -0.375 -9.344 -17.484 1 69.69 128 SER A CA 1
ATOM 1000 C C . SER A 1 128 ? 1.011 -8.953 -18 1 69.69 128 SER A C 1
ATOM 1002 O O . SER A 1 128 ? 1.412 -9.352 -19.094 1 69.69 128 SER A O 1
ATOM 1004 N N . GLY A 1 129 ? 1.685 -7.98 -17.453 1 62.12 129 GLY A N 1
ATOM 1005 C CA . GLY A 1 129 ? 3.021 -7.504 -17.781 1 62.12 129 GLY A CA 1
ATOM 1006 C C . GLY A 1 129 ? 3.607 -6.609 -16.703 1 62.12 129 GLY A C 1
ATOM 1007 O O . GLY A 1 129 ? 4.652 -6.922 -16.125 1 62.12 129 GLY A O 1
ATOM 1008 N N . ALA A 1 130 ? 2.842 -5.73 -16.406 1 60.25 130 ALA A N 1
ATOM 1009 C CA . ALA A 1 130 ? 3.322 -4.797 -15.391 1 60.25 130 ALA A CA 1
ATOM 1010 C C . ALA A 1 130 ? 3.035 -5.312 -13.984 1 60.25 130 ALA A C 1
ATOM 1012 O O . ALA A 1 130 ? 1.931 -5.781 -13.703 1 60.25 130 ALA A O 1
ATOM 1013 N N . LEU A 1 131 ? 4.113 -5.344 -13.234 1 70.94 131 LEU A N 1
ATOM 1014 C CA . LEU A 1 131 ? 3.992 -5.793 -11.852 1 70.94 131 LEU A CA 1
ATOM 1015 C C . LEU A 1 131 ? 3.01 -4.918 -11.086 1 70.94 131 LEU A C 1
ATOM 1017 O O . LEU A 1 131 ? 2.965 -3.701 -11.281 1 70.94 131 LEU A O 1
ATOM 1021 N N . GLY A 1 132 ? 2.129 -5.57 -10.305 1 77.88 132 GLY A N 1
ATOM 1022 C CA . GLY A 1 132 ? 1.261 -4.871 -9.367 1 77.88 132 GLY A CA 1
ATOM 1023 C C . GLY A 1 132 ? -0.167 -4.738 -9.859 1 77.88 132 GLY A C 1
ATOM 1024 O O . GLY A 1 132 ? -1.033 -4.227 -9.148 1 77.88 132 GLY A O 1
ATOM 1025 N N . HIS A 1 133 ? -0.425 -5.309 -10.938 1 84.62 133 HIS A N 1
ATOM 1026 C CA . HIS A 1 133 ? -1.762 -5.133 -11.492 1 84.62 133 HIS A CA 1
ATOM 1027 C C . HIS A 1 133 ? -2.633 -6.355 -11.227 1 84.62 133 HIS A C 1
ATOM 1029 O O . HIS A 1 133 ? -3.861 -6.25 -11.188 1 84.62 133 HIS A O 1
ATOM 1035 N N . GLY A 1 134 ? -2.043 -7.453 -11.016 1 92.88 134 GLY A N 1
ATOM 1036 C CA . GLY A 1 134 ? -2.773 -8.711 -10.945 1 92.88 134 GLY A CA 1
ATOM 1037 C C . GLY A 1 134 ? -3.795 -8.742 -9.828 1 92.88 134 GLY A C 1
ATOM 1038 O O . GLY A 1 134 ? -4.941 -9.148 -10.039 1 92.88 134 GLY A O 1
ATOM 1039 N N . LEU A 1 135 ? -3.387 -8.305 -8.664 1 96.62 135 LEU A N 1
ATOM 1040 C CA . LEU A 1 135 ? -4.289 -8.406 -7.523 1 96.62 135 LEU A CA 1
ATOM 1041 C C . LEU A 1 135 ? -5.496 -7.492 -7.699 1 96.62 135 LEU A C 1
ATOM 1043 O O . LEU A 1 135 ? -6.621 -7.863 -7.352 1 96.62 135 LEU A O 1
ATOM 1047 N N . GLY A 1 136 ? -5.207 -6.262 -8.242 1 96.31 136 GLY A N 1
ATOM 1048 C CA . GLY A 1 136 ? -6.328 -5.379 -8.531 1 96.31 136 GLY A CA 1
ATOM 1049 C C . GLY A 1 136 ? -7.336 -5.984 -9.492 1 96.31 136 GLY A C 1
ATOM 1050 O O . GLY A 1 136 ? -8.547 -5.895 -9.266 1 96.31 136 GLY A O 1
ATOM 1051 N N . LEU A 1 137 ? -6.855 -6.617 -10.531 1 94.75 137 LEU A N 1
ATOM 1052 C CA . LEU A 1 137 ? -7.719 -7.297 -11.492 1 94.75 137 LEU A CA 1
ATOM 1053 C C . LEU A 1 137 ? -8.492 -8.43 -10.82 1 94.75 137 LEU A C 1
ATOM 1055 O O . LEU A 1 137 ? -9.695 -8.57 -11.023 1 94.75 137 LEU A O 1
ATOM 1059 N N . GLY A 1 138 ? -7.781 -9.227 -10.031 1 96.62 138 GLY A N 1
ATOM 1060 C CA . GLY A 1 138 ? -8.438 -10.289 -9.289 1 96.62 138 GLY A CA 1
ATOM 1061 C C . GLY A 1 138 ? -9.547 -9.781 -8.383 1 96.62 138 GLY A C 1
ATOM 1062 O O . GLY A 1 138 ? -10.617 -10.391 -8.297 1 96.62 138 GLY A O 1
ATOM 1063 N N . CYS A 1 139 ? -9.328 -8.672 -7.746 1 97.56 139 CYS A N 1
ATOM 1064 C CA . CYS A 1 139 ? -10.336 -8.055 -6.895 1 97.56 139 CYS A CA 1
ATOM 1065 C C . CYS A 1 139 ? -11.586 -7.715 -7.691 1 97.56 139 CYS A C 1
ATOM 1067 O O . CYS A 1 139 ? -12.703 -8.023 -7.27 1 97.56 139 CYS A O 1
ATOM 1069 N N . GLY A 1 140 ? -11.312 -7.008 -8.844 1 97.12 140 GLY A N 1
ATOM 1070 C CA . GLY A 1 140 ? -12.453 -6.668 -9.68 1 97.12 140 GLY A CA 1
ATOM 1071 C C . GLY A 1 140 ? -13.266 -7.875 -10.102 1 97.12 140 GLY A C 1
ATOM 1072 O O . GLY A 1 140 ? -14.5 -7.855 -10.047 1 97.12 140 GLY A O 1
ATOM 1073 N N . MET A 1 141 ? -12.633 -8.93 -10.5 1 96.44 141 MET A N 1
ATOM 1074 C CA . MET A 1 141 ? -13.297 -10.148 -10.945 1 96.44 141 MET A CA 1
ATOM 1075 C C . MET A 1 141 ? -14.047 -10.805 -9.797 1 96.44 141 MET A C 1
ATOM 1077 O O . MET A 1 141 ? -15.203 -11.203 -9.945 1 96.44 141 MET A O 1
ATOM 1081 N N . ALA A 1 142 ? -13.375 -10.961 -8.695 1 97.81 142 ALA A N 1
ATOM 1082 C CA . ALA A 1 142 ? -13.984 -11.594 -7.527 1 97.81 142 ALA A CA 1
ATOM 1083 C C . ALA A 1 142 ? -15.219 -10.82 -7.066 1 97.81 142 ALA A C 1
ATOM 1085 O O . ALA A 1 142 ? -16.25 -11.414 -6.742 1 97.81 142 ALA A O 1
ATOM 1086 N N . TRP A 1 143 ? -15.062 -9.523 -7.016 1 97.81 143 TRP A N 1
ATOM 1087 C CA . TRP A 1 143 ? -16.172 -8.656 -6.602 1 97.81 143 TRP A CA 1
ATOM 1088 C C . TRP A 1 143 ? -17.359 -8.82 -7.531 1 97.81 143 TRP A C 1
ATOM 1090 O O . TRP A 1 143 ? -18.5 -8.961 -7.07 1 97.81 143 TRP A O 1
ATOM 1100 N N . ALA A 1 144 ? -17.109 -8.805 -8.852 1 96.94 144 ALA A N 1
ATOM 1101 C CA . ALA A 1 144 ? -18.156 -8.953 -9.852 1 96.94 144 ALA A CA 1
ATOM 1102 C C . ALA A 1 144 ? -18.844 -10.312 -9.734 1 96.94 144 ALA A C 1
ATOM 1104 O O . ALA A 1 144 ? -20.062 -10.414 -9.836 1 96.94 144 ALA A O 1
ATOM 1105 N N . ALA A 1 145 ? -18.094 -11.383 -9.523 1 96.5 145 ALA A N 1
ATOM 1106 C CA . ALA A 1 145 ? -18.641 -12.727 -9.375 1 96.5 145 ALA A CA 1
ATOM 1107 C C . ALA A 1 145 ? -19.562 -12.812 -8.172 1 96.5 145 ALA A C 1
ATOM 1109 O O . ALA A 1 145 ? -20.656 -13.383 -8.266 1 96.5 145 ALA A O 1
ATOM 1110 N N . GLY A 1 146 ? -19.109 -12.281 -7.074 1 94.81 146 GLY A N 1
ATOM 1111 C CA . GLY A 1 146 ? -19.953 -12.25 -5.895 1 94.81 146 GLY A CA 1
ATOM 1112 C C . GLY A 1 146 ? -21.281 -11.555 -6.129 1 94.81 146 GLY A C 1
ATOM 1113 O O . GLY A 1 146 ? -22.328 -12.062 -5.734 1 94.81 146 GLY A O 1
ATOM 1114 N N . ARG A 1 147 ? -21.312 -10.523 -6.77 1 95.44 147 ARG A N 1
ATOM 1115 C CA . ARG A 1 147 ? -22.5 -9.742 -7.059 1 95.44 147 ARG A CA 1
ATOM 1116 C C . ARG A 1 147 ? -23.438 -10.508 -7.996 1 95.44 147 ARG A C 1
ATOM 1118 O O . ARG A 1 147 ? -24.656 -10.352 -7.93 1 95.44 147 ARG A O 1
ATOM 1125 N N . ALA A 1 148 ? -22.828 -11.344 -8.82 1 95.94 148 ALA A N 1
ATOM 1126 C CA . ALA A 1 148 ? -23.594 -12.133 -9.789 1 95.94 148 ALA A CA 1
ATOM 1127 C C . ALA A 1 148 ? -24.047 -13.461 -9.188 1 95.94 148 ALA A C 1
ATOM 1129 O O . ALA A 1 148 ? -24.672 -14.273 -9.867 1 95.94 148 ALA A O 1
ATOM 1130 N N . GLY A 1 149 ? -23.672 -13.719 -8.008 1 95.25 149 GLY A N 1
ATOM 1131 C CA . GLY A 1 149 ? -24.078 -14.945 -7.324 1 95.25 149 GLY A CA 1
ATOM 1132 C C . GLY A 1 149 ? -23.281 -16.156 -7.762 1 95.25 149 GLY A C 1
ATOM 1133 O O . GLY A 1 149 ? -23.75 -17.281 -7.672 1 95.25 149 GLY A O 1
ATOM 1134 N N . ARG A 1 150 ? -22.109 -15.906 -8.352 1 95.12 150 ARG A N 1
ATOM 1135 C CA . ARG A 1 150 ? -21.234 -17 -8.758 1 95.12 150 ARG A CA 1
ATOM 1136 C C . ARG A 1 150 ? -20.391 -17.5 -7.59 1 95.12 150 ARG A C 1
ATOM 1138 O O . ARG A 1 150 ? -20.094 -16.734 -6.664 1 95.12 150 ARG A O 1
ATOM 1145 N N . ASP A 1 151 ? -19.906 -18.75 -7.621 1 93.06 151 ASP A N 1
ATOM 1146 C CA . ASP A 1 151 ? -19.25 -19.312 -6.457 1 93.06 151 ASP A CA 1
ATOM 1147 C C . ASP A 1 151 ? -17.812 -19.734 -6.785 1 93.06 151 ASP A C 1
ATOM 1149 O O . ASP A 1 151 ? -17.141 -20.344 -5.965 1 93.06 151 ASP A O 1
ATOM 1153 N N . HIS A 1 152 ? -17.422 -19.406 -8 1 95.38 152 HIS A N 1
ATOM 1154 C CA . HIS A 1 152 ? -16.062 -19.812 -8.336 1 95.38 152 HIS A CA 1
ATOM 1155 C C . HIS A 1 152 ? -15.039 -18.922 -7.625 1 95.38 152 HIS A C 1
ATOM 1157 O O . HIS A 1 152 ? -15.336 -17.781 -7.277 1 95.38 152 HIS A O 1
ATOM 1163 N N . ALA A 1 153 ? -13.898 -19.453 -7.379 1 97.25 153 ALA A N 1
ATOM 1164 C CA . ALA A 1 153 ? -12.812 -18.781 -6.66 1 97.25 153 ALA A CA 1
ATOM 1165 C C . ALA A 1 153 ? -11.852 -18.109 -7.633 1 97.25 153 ALA A C 1
ATOM 1167 O O . ALA A 1 153 ? -11.859 -18.406 -8.828 1 97.25 153 ALA A O 1
ATOM 1168 N N . HIS A 1 154 ? -11.133 -17.172 -7.129 1 97.69 154 HIS A N 1
ATOM 1169 C CA . HIS A 1 154 ? -10.109 -16.422 -7.855 1 97.69 154 HIS A CA 1
ATOM 1170 C C . HIS A 1 154 ? -8.766 -16.516 -7.152 1 97.69 154 HIS A C 1
ATOM 1172 O O . HIS A 1 154 ? -8.641 -16.109 -5.992 1 97.69 154 HIS A O 1
ATOM 1178 N N . TYR A 1 155 ? -7.809 -17.094 -7.809 1 98.06 155 TYR A N 1
ATOM 1179 C CA . TYR A 1 155 ? -6.449 -17.219 -7.301 1 98.06 155 TYR A CA 1
ATOM 1180 C C . TYR A 1 155 ? -5.496 -16.297 -8.047 1 98.06 155 TYR A C 1
ATOM 1182 O O . TYR A 1 155 ? -5.426 -16.344 -9.281 1 98.06 155 TYR A O 1
ATOM 1190 N N . VAL A 1 156 ? -4.852 -15.445 -7.332 1 97.62 156 VAL A N 1
ATOM 1191 C CA . VAL A 1 156 ? -3.85 -14.562 -7.926 1 97.62 156 VAL A CA 1
ATOM 1192 C C . VAL A 1 156 ? -2.467 -14.906 -7.383 1 97.62 156 VAL A C 1
ATOM 1194 O O . VAL A 1 156 ? -2.227 -14.82 -6.176 1 97.62 156 VAL A O 1
ATOM 1197 N N . LEU A 1 157 ? -1.586 -15.32 -8.266 1 97.69 157 LEU A N 1
ATOM 1198 C CA . LEU A 1 157 ? -0.218 -15.617 -7.855 1 97.69 157 LEU A CA 1
ATOM 1199 C C . LEU A 1 157 ? 0.682 -14.398 -8.031 1 97.69 157 LEU A C 1
ATOM 1201 O O . LEU A 1 157 ? 0.872 -13.914 -9.148 1 97.69 157 LEU A O 1
ATOM 1205 N N . LEU A 1 158 ? 1.178 -13.953 -6.914 1 97.12 158 LEU A N 1
ATOM 1206 C CA . LEU A 1 158 ? 2.074 -12.805 -6.898 1 97.12 158 LEU A CA 1
ATOM 1207 C C . LEU A 1 158 ? 3.504 -13.234 -6.582 1 97.12 158 LEU A C 1
ATOM 1209 O O . LEU A 1 158 ? 3.717 -14.227 -5.875 1 97.12 158 LEU A O 1
ATOM 1213 N N . GLY A 1 159 ? 4.445 -12.5 -7.18 1 96.25 159 GLY A N 1
ATOM 1214 C CA . GLY A 1 159 ? 5.789 -12.531 -6.621 1 96.25 159 GLY A CA 1
ATOM 1215 C C . GLY A 1 159 ? 5.945 -11.656 -5.391 1 96.25 159 GLY A C 1
ATOM 1216 O O . GLY A 1 159 ? 5.316 -10.602 -5.285 1 96.25 159 GLY A O 1
ATOM 1217 N N . ASP A 1 160 ? 6.84 -12.086 -4.461 1 96.31 160 ASP A N 1
ATOM 1218 C CA . ASP A 1 160 ? 7.016 -11.281 -3.256 1 96.31 160 ASP A CA 1
ATOM 1219 C C . ASP A 1 160 ? 7.578 -9.898 -3.598 1 96.31 160 ASP A C 1
ATOM 1221 O O . ASP A 1 160 ? 7.184 -8.898 -2.994 1 96.31 160 ASP A O 1
ATOM 1225 N N . ALA A 1 161 ? 8.461 -9.789 -4.59 1 94.38 161 ALA A N 1
ATOM 1226 C CA . ALA A 1 161 ? 8.984 -8.484 -4.996 1 94.38 161 ALA A CA 1
ATOM 1227 C C . ALA A 1 161 ? 7.871 -7.586 -5.516 1 94.38 161 ALA A C 1
ATOM 1229 O O . ALA A 1 161 ? 7.91 -6.367 -5.332 1 94.38 161 ALA A O 1
ATOM 1230 N N . GLU A 1 162 ? 6.922 -8.164 -6.129 1 93.06 162 GLU A N 1
ATOM 1231 C CA . GLU A 1 162 ? 5.75 -7.465 -6.641 1 93.06 162 GLU A CA 1
ATOM 1232 C C . GLU A 1 162 ? 4.992 -6.762 -5.52 1 93.06 162 GLU A C 1
ATOM 1234 O O . GLU A 1 162 ? 4.359 -5.727 -5.742 1 93.06 162 GLU A O 1
ATOM 1239 N N . CYS A 1 163 ? 5.113 -7.23 -4.316 1 95.94 163 CYS A N 1
ATOM 1240 C CA . CYS A 1 163 ? 4.375 -6.711 -3.17 1 95.94 163 CYS A CA 1
ATOM 1241 C C . CYS A 1 163 ? 5.031 -5.449 -2.627 1 95.94 163 CYS A C 1
ATOM 1243 O O . CYS A 1 163 ? 4.535 -4.844 -1.676 1 95.94 163 CYS A O 1
ATOM 1245 N N . SER A 1 164 ? 6.105 -5.016 -3.293 1 94 164 SER A N 1
ATOM 1246 C CA . SER A 1 164 ? 6.668 -3.707 -2.979 1 94 164 SER A CA 1
ATOM 1247 C C . SER A 1 164 ? 5.875 -2.59 -3.652 1 94 164 SER A C 1
ATOM 1249 O O . SER A 1 164 ? 6.031 -1.417 -3.309 1 94 164 SER A O 1
ATOM 1251 N N . GLU A 1 165 ? 5.07 -2.965 -4.578 1 93.12 165 GLU A N 1
ATOM 1252 C CA . GLU A 1 165 ? 4.266 -1.987 -5.301 1 93.12 165 GLU A CA 1
ATOM 1253 C C . GLU A 1 165 ? 3.049 -1.562 -4.48 1 93.12 165 GLU A C 1
ATOM 1255 O O . GLU A 1 165 ? 2.359 -2.404 -3.9 1 93.12 165 GLU A O 1
ATOM 1260 N N . GLY A 1 166 ? 2.715 -0.297 -4.535 1 94.69 166 GLY A N 1
ATOM 1261 C CA . GLY A 1 166 ? 1.581 0.238 -3.799 1 94.69 166 GLY A CA 1
ATOM 1262 C C . GLY A 1 166 ? 0.246 -0.285 -4.293 1 94.69 166 GLY A C 1
ATOM 1263 O O . GLY A 1 166 ? -0.705 -0.405 -3.518 1 94.69 166 GLY A O 1
ATOM 1264 N N . SER A 1 167 ? 0.219 -0.578 -5.547 1 94.81 167 SER A N 1
ATOM 1265 C CA . SER A 1 167 ? -1.028 -1.059 -6.133 1 94.81 167 SER A CA 1
ATOM 1266 C C . SER A 1 167 ? -1.486 -2.354 -5.469 1 94.81 167 SER A C 1
ATOM 1268 O O . SER A 1 167 ? -2.688 -2.609 -5.355 1 94.81 167 SER A O 1
ATOM 1270 N N . VAL A 1 168 ? -0.531 -3.188 -5.023 1 97.19 168 VAL A N 1
ATOM 1271 C CA . VAL A 1 168 ? -0.874 -4.426 -4.332 1 97.19 168 VAL A CA 1
ATOM 1272 C C . VAL A 1 168 ? -1.614 -4.105 -3.035 1 97.19 168 VAL A C 1
ATOM 1274 O O . VAL A 1 168 ? -2.645 -4.715 -2.736 1 97.19 168 VAL A O 1
ATOM 1277 N N . TRP A 1 169 ? -1.224 -3.129 -2.326 1 97.38 169 TRP A N 1
ATOM 1278 C CA . TRP A 1 169 ? -1.783 -2.812 -1.017 1 97.38 169 TRP A CA 1
ATOM 1279 C C . TRP A 1 169 ? -3.082 -2.025 -1.155 1 97.38 169 TRP A C 1
ATOM 1281 O O . TRP A 1 169 ? -3.971 -2.129 -0.308 1 97.38 169 TRP A O 1
ATOM 1291 N N . GLU A 1 170 ? -3.164 -1.244 -2.238 1 96 170 GLU A N 1
ATOM 1292 C CA . GLU A 1 170 ? -4.461 -0.65 -2.555 1 96 170 GLU A CA 1
ATOM 1293 C C . GLU A 1 170 ? -5.512 -1.726 -2.807 1 96 170 GLU A C 1
ATOM 1295 O O . GLU A 1 170 ? -6.633 -1.634 -2.303 1 96 170 GLU A O 1
ATOM 1300 N N . ALA A 1 171 ? -5.117 -2.697 -3.572 1 97.62 171 ALA A N 1
ATOM 1301 C CA . ALA A 1 171 ? -6.008 -3.822 -3.846 1 97.62 171 ALA A CA 1
ATOM 1302 C C . ALA A 1 171 ? -6.332 -4.59 -2.566 1 97.62 171 ALA A C 1
ATOM 1304 O O . ALA A 1 171 ? -7.457 -5.059 -2.383 1 97.62 171 ALA A O 1
ATOM 1305 N N . ALA A 1 172 ? -5.332 -4.77 -1.703 1 98.38 172 ALA A N 1
ATOM 1306 C CA . ALA A 1 172 ? -5.543 -5.469 -0.437 1 98.38 172 ALA A CA 1
ATOM 1307 C C . ALA A 1 172 ? -6.59 -4.754 0.415 1 98.38 172 ALA A C 1
ATOM 1309 O O . ALA A 1 172 ? -7.441 -5.398 1.029 1 98.38 172 ALA A O 1
ATOM 1310 N N . LEU A 1 173 ? -6.523 -3.398 0.468 1 97.94 173 LEU A N 1
ATOM 1311 C CA . LEU A 1 173 ? -7.531 -2.619 1.184 1 97.94 173 LEU A CA 1
ATOM 1312 C C . LEU A 1 173 ? -8.922 -2.855 0.598 1 97.94 173 LEU A C 1
ATOM 1314 O O . LEU A 1 173 ? -9.875 -3.096 1.337 1 97.94 173 LEU A O 1
ATOM 1318 N N . PHE A 1 174 ? -9.047 -2.852 -0.708 1 97.94 174 PHE A N 1
ATOM 1319 C CA . PHE A 1 174 ? -10.305 -3.025 -1.415 1 97.94 174 PHE A CA 1
ATOM 1320 C C . PHE A 1 174 ? -10.922 -4.383 -1.101 1 97.94 174 PHE A C 1
ATOM 1322 O O . PHE A 1 174 ? -12.102 -4.477 -0.77 1 97.94 174 PHE A O 1
ATOM 1329 N N . ALA A 1 175 ? -10.094 -5.402 -1.201 1 98.56 175 ALA A N 1
ATOM 1330 C CA . ALA A 1 175 ? -10.57 -6.77 -1.018 1 98.56 175 ALA A CA 1
ATOM 1331 C C . ALA A 1 175 ? -11.102 -6.98 0.397 1 98.56 175 ALA A C 1
ATOM 1333 O O . ALA A 1 175 ? -12.164 -7.574 0.583 1 98.56 175 ALA A O 1
ATOM 1334 N N . ALA A 1 176 ? -10.352 -6.527 1.381 1 98.44 176 ALA A N 1
ATOM 1335 C CA . ALA A 1 176 ? -10.781 -6.668 2.771 1 98.44 176 ALA A CA 1
ATOM 1336 C C . ALA A 1 176 ? -12.07 -5.891 3.029 1 98.44 176 ALA A C 1
ATOM 1338 O O . ALA A 1 176 ? -12.984 -6.395 3.686 1 98.44 176 ALA A O 1
ATOM 1339 N N . HIS A 1 177 ? -12.164 -4.676 2.529 1 97.81 177 HIS A N 1
ATOM 1340 C CA . HIS A 1 177 ? -13.344 -3.83 2.711 1 97.81 177 HIS A CA 1
ATOM 1341 C C . HIS A 1 177 ? -14.602 -4.512 2.18 1 97.81 177 HIS A C 1
ATOM 1343 O O . HIS A 1 177 ? -15.656 -4.445 2.809 1 97.81 177 HIS A O 1
ATOM 1349 N N . HIS A 1 178 ? -14.477 -5.223 1.093 1 97.81 178 HIS A N 1
ATOM 1350 C CA . HIS A 1 178 ? -15.633 -5.82 0.441 1 97.81 178 HIS A CA 1
ATOM 1351 C C . HIS A 1 178 ? -15.828 -7.27 0.878 1 97.81 178 HIS A C 1
ATOM 1353 O O . HIS A 1 178 ? -16.719 -7.961 0.375 1 97.81 178 HIS A O 1
ATOM 1359 N N . GLY A 1 179 ? -14.945 -7.73 1.783 1 97.88 179 GLY A N 1
ATOM 1360 C CA . GLY A 1 179 ? -15.078 -9.086 2.299 1 97.88 179 GLY A CA 1
ATOM 1361 C C . GLY A 1 179 ? -15.016 -10.141 1.214 1 97.88 179 GLY A C 1
ATOM 1362 O O . GLY A 1 179 ? -15.875 -11.023 1.149 1 97.88 179 GLY A O 1
ATOM 1363 N N . LEU A 1 180 ? -14.008 -10.078 0.347 1 98 180 LEU A N 1
ATOM 1364 C CA . LEU A 1 180 ? -13.938 -10.969 -0.806 1 98 180 LEU A CA 1
ATOM 1365 C C . LEU A 1 180 ? -13.43 -12.352 -0.398 1 98 180 LEU A C 1
ATOM 1367 O O . LEU A 1 180 ? -12.273 -12.695 -0.669 1 98 180 LEU A O 1
ATOM 1371 N N . GLY A 1 181 ? -14.312 -13.164 0.081 1 97.94 181 GLY A N 1
ATOM 1372 C CA . GLY A 1 181 ? -13.984 -14.508 0.536 1 97.94 181 GLY A CA 1
ATOM 1373 C C . GLY A 1 181 ? -13.641 -15.453 -0.599 1 97.94 181 GLY A C 1
ATOM 1374 O O . GLY A 1 181 ? -13.094 -16.531 -0.371 1 97.94 181 GLY A O 1
ATOM 1375 N N . ASN A 1 182 ? -13.945 -15.086 -1.821 1 97.81 182 ASN A N 1
ATOM 1376 C CA . ASN A 1 182 ? -13.68 -15.906 -2.998 1 97.81 182 ASN A CA 1
ATOM 1377 C C . ASN A 1 182 ? -12.367 -15.516 -3.674 1 97.81 182 ASN A C 1
ATOM 1379 O O . ASN A 1 182 ? -12.125 -15.883 -4.824 1 97.81 182 ASN A O 1
ATOM 1383 N N . LEU A 1 183 ? -11.555 -14.695 -3.016 1 98.5 183 LEU A N 1
ATOM 1384 C CA . LEU A 1 183 ? -10.266 -14.25 -3.533 1 98.5 183 LEU A CA 1
ATOM 1385 C C . LEU A 1 183 ? -9.117 -14.789 -2.684 1 98.5 183 LEU A C 1
ATOM 1387 O O . LEU A 1 183 ? -9.125 -14.648 -1.46 1 98.5 183 LEU A O 1
ATOM 1391 N N . VAL A 1 184 ? -8.156 -15.422 -3.326 1 98.69 184 VAL A N 1
ATOM 1392 C CA . VAL A 1 184 ? -6.953 -15.93 -2.686 1 98.69 184 VAL A CA 1
ATOM 1393 C C . VAL A 1 184 ? -5.719 -15.336 -3.359 1 98.69 184 VAL A C 1
ATOM 1395 O O . VAL A 1 184 ? -5.508 -15.523 -4.559 1 98.69 184 VAL A O 1
ATOM 1398 N N . ALA A 1 185 ? -4.984 -14.562 -2.646 1 98.62 185 ALA A N 1
ATOM 1399 C CA . ALA A 1 185 ? -3.648 -14.172 -3.086 1 98.62 185 ALA A CA 1
ATOM 1400 C C . ALA A 1 185 ? -2.609 -15.211 -2.666 1 98.62 185 ALA A C 1
ATOM 1402 O O . ALA A 1 185 ? -2.514 -15.562 -1.488 1 98.62 185 ALA A O 1
ATOM 1403 N N . ILE A 1 186 ? -1.897 -15.734 -3.582 1 98.81 186 ILE A N 1
ATOM 1404 C CA . ILE A 1 186 ? -0.756 -16.609 -3.309 1 98.81 186 ILE A CA 1
ATOM 1405 C C . ILE A 1 186 ? 0.543 -15.836 -3.543 1 98.81 186 ILE A C 1
ATOM 1407 O O . ILE A 1 186 ? 0.766 -15.297 -4.629 1 98.81 186 ILE A O 1
ATOM 1411 N N . ILE A 1 187 ? 1.332 -15.75 -2.537 1 98.75 187 ILE A N 1
ATOM 1412 C CA . ILE A 1 187 ? 2.615 -15.07 -2.686 1 98.75 187 ILE A CA 1
ATOM 1413 C C . ILE A 1 187 ? 3.738 -16.094 -2.768 1 98.75 187 ILE A C 1
ATOM 1415 O O . ILE A 1 187 ? 3.971 -16.859 -1.818 1 98.75 187 ILE A O 1
ATOM 1419 N N . ASP A 1 188 ? 4.363 -16.172 -3.932 1 98.44 188 ASP A N 1
ATOM 1420 C CA . ASP A 1 188 ? 5.621 -16.891 -4.066 1 98.44 188 ASP A CA 1
ATOM 1421 C C . ASP A 1 188 ? 6.754 -16.172 -3.342 1 98.44 188 ASP A C 1
ATOM 1423 O O . ASP A 1 188 ? 7.426 -15.312 -3.924 1 98.44 188 ASP A O 1
ATOM 1427 N N . ARG A 1 189 ? 6.918 -16.484 -2.082 1 98.56 189 ARG A N 1
ATOM 1428 C CA . ARG A 1 189 ? 7.93 -15.836 -1.257 1 98.56 189 ARG A CA 1
ATOM 1429 C C . ARG A 1 189 ? 9.297 -16.469 -1.461 1 98.56 189 ARG A C 1
ATOM 1431 O O . ARG A 1 189 ? 9.812 -17.156 -0.571 1 98.56 189 ARG A O 1
ATOM 1438 N N . ASN A 1 190 ? 9.883 -16.188 -2.607 1 97.94 190 ASN A N 1
ATOM 1439 C CA . ASN A 1 190 ? 11.195 -16.75 -2.924 1 97.94 190 ASN A CA 1
ATOM 1440 C C . ASN A 1 190 ? 12.312 -15.773 -2.562 1 97.94 190 ASN A C 1
ATOM 1442 O O . ASN A 1 190 ? 13.492 -16.094 -2.689 1 97.94 190 ASN A O 1
ATOM 1446 N N . ARG A 1 191 ? 11.984 -14.562 -2.154 1 97.56 191 ARG A N 1
ATOM 1447 C CA . ARG A 1 191 ? 12.812 -13.547 -1.519 1 97.56 191 ARG A CA 1
ATOM 1448 C C . ARG A 1 191 ? 13.742 -12.883 -2.531 1 97.56 191 ARG A C 1
ATOM 1450 O O . ARG A 1 191 ? 14.672 -12.164 -2.156 1 97.56 191 ARG A O 1
ATOM 1457 N N . ILE A 1 192 ? 13.578 -13.156 -3.791 1 96.81 192 ILE A N 1
ATOM 1458 C CA . ILE A 1 192 ? 14.461 -12.578 -4.797 1 96.81 192 ILE A CA 1
ATOM 1459 C C . ILE A 1 192 ? 13.633 -11.836 -5.848 1 96.81 192 ILE A C 1
ATOM 1461 O O . ILE A 1 192 ? 12.68 -12.398 -6.406 1 96.81 192 ILE A O 1
ATOM 1465 N N . GLY A 1 193 ? 13.891 -10.547 -6.031 1 91.5 193 GLY A N 1
ATOM 1466 C CA . GLY A 1 193 ? 13.336 -9.781 -7.137 1 91.5 193 GLY A CA 1
ATOM 1467 C C . GLY A 1 193 ? 14.164 -9.867 -8.406 1 91.5 193 GLY A C 1
ATOM 1468 O O . GLY A 1 193 ? 14.758 -10.914 -8.688 1 91.5 193 GLY A O 1
ATOM 1469 N N . SER A 1 194 ? 14.141 -8.852 -9.219 1 85 194 SER A N 1
ATOM 1470 C CA . SER A 1 194 ? 14.82 -8.859 -10.516 1 85 194 SER A CA 1
ATOM 1471 C C . SER A 1 194 ? 16.328 -8.789 -10.336 1 85 194 SER A C 1
ATOM 1473 O O . SER A 1 194 ? 17.078 -9.414 -11.094 1 85 194 SER A O 1
ATOM 1475 N N . LEU A 1 195 ? 16.688 -8.086 -9.305 1 85.62 195 LEU A N 1
ATOM 1476 C CA . LEU A 1 195 ? 18.125 -7.809 -9.312 1 85.62 195 LEU A CA 1
ATOM 1477 C C . LEU A 1 195 ? 18.75 -8.164 -7.973 1 85.62 195 LEU A C 1
ATOM 1479 O O . LEU A 1 195 ? 19.969 -8.281 -7.871 1 85.62 195 LEU A O 1
ATOM 1483 N N . ASP A 1 196 ? 18.016 -8.406 -7.02 1 94.12 196 ASP A N 1
ATOM 1484 C CA . ASP A 1 196 ? 18.547 -8.609 -5.676 1 94.12 196 ASP A CA 1
ATOM 1485 C C . ASP A 1 196 ? 17.516 -9.25 -4.758 1 94.12 196 ASP A C 1
ATOM 1487 O O . ASP A 1 196 ? 16.359 -9.453 -5.16 1 94.12 196 ASP A O 1
ATOM 1491 N N . PHE A 1 197 ? 18 -9.68 -3.619 1 96.25 197 PHE A N 1
ATOM 1492 C CA . PHE A 1 197 ? 17.094 -10.148 -2.578 1 96.25 197 PHE A CA 1
ATOM 1493 C C . PHE A 1 197 ? 16.156 -9.031 -2.141 1 96.25 197 PHE A C 1
ATOM 1495 O O . PHE A 1 197 ? 16.562 -7.871 -2.043 1 96.25 197 PHE A O 1
ATOM 1502 N N . THR A 1 198 ? 14.898 -9.367 -1.891 1 95.25 198 THR A N 1
ATOM 1503 C CA . THR A 1 198 ? 13.875 -8.375 -1.59 1 95.25 198 THR A CA 1
ATOM 1504 C C . THR A 1 198 ? 14.266 -7.539 -0.375 1 95.25 198 THR A C 1
ATOM 1506 O O . THR A 1 198 ? 14.078 -6.32 -0.362 1 95.25 198 THR A O 1
ATOM 1509 N N . GLU A 1 199 ? 14.875 -8.164 0.645 1 94.94 199 GLU A N 1
ATOM 1510 C CA . GLU A 1 199 ? 15.164 -7.469 1.895 1 94.94 199 GLU A CA 1
ATOM 1511 C C . GLU A 1 199 ? 16.312 -6.484 1.72 1 94.94 199 GLU A C 1
ATOM 1513 O O . GLU A 1 199 ? 16.547 -5.629 2.578 1 94.94 199 GLU A O 1
ATOM 1518 N N . ASN A 1 200 ? 17.094 -6.613 0.571 1 94.44 200 ASN A N 1
ATOM 1519 C CA . ASN A 1 200 ? 18.172 -5.676 0.287 1 94.44 200 ASN A CA 1
ATOM 1520 C C . ASN A 1 200 ? 17.641 -4.363 -0.279 1 94.44 200 ASN A C 1
ATOM 1522 O O . ASN A 1 200 ? 18.281 -3.322 -0.154 1 94.44 200 ASN A O 1
ATOM 1526 N N . TYR A 1 201 ? 16.469 -4.301 -0.875 1 89.69 201 TYR A N 1
ATOM 1527 C CA . TYR A 1 201 ? 16.016 -3.066 -1.508 1 89.69 201 TYR A CA 1
ATOM 1528 C C . TYR A 1 201 ? 14.719 -2.576 -0.88 1 89.69 201 TYR A C 1
ATOM 1530 O O . TYR A 1 201 ? 14.531 -1.375 -0.68 1 89.69 201 TYR A O 1
ATOM 1538 N N . ILE A 1 202 ? 13.742 -3.463 -0.593 1 93.88 202 ILE A N 1
ATOM 1539 C CA . ILE A 1 202 ? 12.539 -3.133 0.164 1 93.88 202 ILE A CA 1
ATOM 1540 C C . ILE A 1 202 ? 12.164 -4.301 1.077 1 93.88 202 ILE A C 1
ATOM 1542 O O . ILE A 1 202 ? 11.695 -5.336 0.607 1 93.88 202 ILE A O 1
ATOM 1546 N N . ALA A 1 203 ? 12.328 -4.062 2.279 1 93.81 203 ALA A N 1
ATOM 1547 C CA . ALA A 1 203 ? 12.047 -5.125 3.24 1 93.81 203 ALA A CA 1
ATOM 1548 C C . ALA A 1 203 ? 10.547 -5.379 3.359 1 93.81 203 ALA A C 1
ATOM 1550 O O . ALA A 1 203 ? 9.766 -4.441 3.51 1 93.81 203 ALA A O 1
ATOM 1551 N N . LEU A 1 204 ? 10.211 -6.656 3.283 1 96.06 204 LEU A N 1
ATOM 1552 C CA . LEU A 1 204 ? 8.797 -7.027 3.346 1 96.06 204 LEU A CA 1
ATOM 1553 C C . LEU A 1 204 ? 8.438 -7.578 4.723 1 96.06 204 LEU A C 1
ATOM 1555 O O . LEU A 1 204 ? 7.273 -7.555 5.121 1 96.06 204 LEU A O 1
ATOM 1559 N N . GLU A 1 205 ? 9.359 -8.039 5.465 1 96.69 205 GLU A N 1
ATOM 1560 C CA . GLU A 1 205 ? 9.078 -8.578 6.793 1 96.69 205 GLU A CA 1
ATOM 1561 C C . GLU A 1 205 ? 8.742 -7.457 7.777 1 96.69 205 GLU A C 1
ATOM 1563 O O . GLU A 1 205 ? 9.297 -6.359 7.688 1 96.69 205 GLU A O 1
ATOM 1568 N N . PRO A 1 206 ? 7.898 -7.75 8.742 1 97.75 206 PRO A N 1
ATOM 1569 C CA . PRO A 1 206 ? 7.066 -8.945 8.914 1 97.75 206 PRO A CA 1
ATOM 1570 C C . PRO A 1 206 ? 5.934 -9.023 7.895 1 97.75 206 PRO A C 1
ATOM 1572 O O . PRO A 1 206 ? 4.91 -8.344 8.047 1 97.75 206 PRO A O 1
ATOM 1575 N N . PHE A 1 207 ? 6.039 -9.891 7.039 1 98.06 207 PHE A N 1
ATOM 1576 C CA . PHE A 1 207 ? 5.246 -9.93 5.816 1 98.06 207 PHE A CA 1
ATOM 1577 C C . PHE A 1 207 ? 3.832 -10.422 6.105 1 98.06 207 PHE A C 1
ATOM 1579 O O . PHE A 1 207 ? 2.854 -9.797 5.691 1 98.06 207 PHE A O 1
ATOM 1586 N N . ALA A 1 208 ? 3.715 -11.508 6.867 1 98.69 208 ALA A N 1
ATOM 1587 C CA . ALA A 1 208 ? 2.408 -12.062 7.219 1 98.69 208 ALA A CA 1
ATOM 1588 C C . ALA A 1 208 ? 1.588 -11.055 8.016 1 98.69 208 ALA A C 1
ATOM 1590 O O . ALA A 1 208 ? 0.381 -10.914 7.801 1 98.69 208 ALA A O 1
ATOM 1591 N N . ASP A 1 209 ? 2.242 -10.32 8.914 1 98.5 209 ASP A N 1
ATOM 1592 C CA . ASP A 1 209 ? 1.564 -9.344 9.758 1 98.5 209 ASP A CA 1
ATOM 1593 C C . ASP A 1 209 ? 0.992 -8.203 8.922 1 98.5 209 ASP A C 1
ATOM 1595 O O . ASP A 1 209 ? -0.054 -7.641 9.258 1 98.5 209 ASP A O 1
ATOM 1599 N N . LYS A 1 210 ? 1.695 -7.805 7.898 1 98.62 210 LYS A N 1
ATOM 1600 C CA . LYS A 1 210 ? 1.168 -6.777 7.004 1 98.62 210 LYS A CA 1
ATOM 1601 C C . LYS A 1 210 ? -0.175 -7.199 6.414 1 98.62 210 LYS A C 1
ATOM 1603 O O . LYS A 1 210 ? -1.154 -6.457 6.488 1 98.62 210 LYS A O 1
ATOM 1608 N N . TRP A 1 211 ? -0.22 -8.43 5.895 1 98.81 211 TRP A N 1
ATOM 1609 C CA . TRP A 1 211 ? -1.455 -8.93 5.305 1 98.81 211 TRP A CA 1
ATOM 1610 C C . TRP A 1 211 ? -2.559 -9.031 6.352 1 98.81 211 TRP A C 1
ATOM 1612 O O . TRP A 1 211 ? -3.707 -8.664 6.09 1 98.81 211 TRP A O 1
ATOM 1622 N N . ARG A 1 212 ? -2.227 -9.539 7.559 1 98.69 212 ARG A N 1
ATOM 1623 C CA . ARG A 1 212 ? -3.215 -9.641 8.625 1 98.69 212 ARG A CA 1
ATOM 1624 C C . ARG A 1 212 ? -3.771 -8.266 8.992 1 98.69 212 ARG A C 1
ATOM 1626 O O . ARG A 1 212 ? -4.984 -8.109 9.164 1 98.69 212 ARG A O 1
ATOM 1633 N N . ALA A 1 213 ? -2.863 -7.301 9.109 1 98.56 213 ALA A N 1
ATOM 1634 C CA . ALA A 1 213 ? -3.281 -5.949 9.477 1 98.56 213 ALA A CA 1
ATOM 1635 C C . ALA A 1 213 ? -4.191 -5.348 8.406 1 98.56 213 ALA A C 1
ATOM 1637 O O . ALA A 1 213 ? -5 -4.465 8.695 1 98.56 213 ALA A O 1
ATOM 1638 N N . PHE A 1 214 ? -4.09 -5.809 7.207 1 98.56 214 PHE A N 1
ATOM 1639 C CA . PHE A 1 214 ? -4.918 -5.316 6.113 1 98.56 214 PHE A CA 1
ATOM 1640 C C . PHE A 1 214 ? -6.211 -6.117 6.008 1 98.56 214 PHE A C 1
ATOM 1642 O O . PHE A 1 214 ? -6.965 -5.965 5.047 1 98.56 214 PHE A O 1
ATOM 1649 N N . GLY A 1 215 ? -6.445 -7.055 6.969 1 98.19 215 GLY A N 1
ATOM 1650 C CA . GLY A 1 215 ? -7.746 -7.688 7.105 1 98.19 215 GLY A CA 1
ATOM 1651 C C . GLY A 1 215 ? -7.836 -9.031 6.402 1 98.19 215 GLY A C 1
ATOM 1652 O O . GLY A 1 215 ? -8.93 -9.562 6.215 1 98.19 215 GLY A O 1
ATOM 1653 N N . TRP A 1 216 ? -6.699 -9.586 5.996 1 98.69 216 TRP A N 1
ATOM 1654 C CA . TRP A 1 216 ? -6.691 -10.852 5.27 1 98.69 216 TRP A CA 1
ATOM 1655 C C . TRP A 1 216 ? -6.477 -12.023 6.219 1 98.69 216 TRP A C 1
ATOM 1657 O O . TRP A 1 216 ? -5.777 -11.891 7.23 1 98.69 216 TRP A O 1
ATOM 1667 N N . GLU A 1 217 ? -7.16 -13.148 5.93 1 98.56 217 GLU A N 1
ATOM 1668 C CA . GLU A 1 217 ? -6.695 -14.414 6.484 1 98.56 217 GLU A CA 1
ATOM 1669 C C . GLU A 1 217 ? -5.336 -14.805 5.91 1 98.56 217 GLU A C 1
ATOM 1671 O O . GLU A 1 217 ? -5.102 -14.672 4.707 1 98.56 217 GLU A O 1
ATOM 1676 N N . VAL A 1 218 ? -4.441 -15.188 6.805 1 98.75 218 VAL A N 1
ATOM 1677 C CA . VAL A 1 218 ? -3.102 -15.484 6.312 1 98.75 218 VAL A CA 1
ATOM 1678 C C . VAL A 1 218 ? -2.729 -16.922 6.672 1 98.75 218 VAL A C 1
ATOM 1680 O O . VAL A 1 218 ? -2.902 -17.344 7.816 1 98.75 218 VAL A O 1
ATOM 1683 N N . ARG A 1 219 ? -2.303 -17.641 5.754 1 98.75 219 ARG A N 1
ATOM 1684 C CA . ARG A 1 219 ? -1.69 -18.953 5.926 1 98.75 219 ARG A CA 1
ATOM 1685 C C . ARG A 1 219 ? -0.263 -18.969 5.387 1 98.75 219 ARG A C 1
ATOM 1687 O O . ARG A 1 219 ? -0.012 -18.531 4.266 1 98.75 219 ARG A O 1
ATOM 1694 N N . GLU A 1 220 ? 0.606 -19.438 6.16 1 98.56 220 GLU A N 1
ATOM 1695 C CA . GLU A 1 220 ? 1.993 -19.562 5.723 1 98.56 220 GLU A CA 1
ATOM 1696 C C . GLU A 1 220 ? 2.35 -21.016 5.434 1 98.56 220 GLU A C 1
ATOM 1698 O O . GLU A 1 220 ? 1.969 -21.906 6.188 1 98.56 220 GLU A O 1
ATOM 1703 N N . VAL A 1 221 ? 2.916 -21.219 4.367 1 98.81 221 VAL A N 1
ATOM 1704 C CA . VAL A 1 221 ? 3.465 -22.516 3.988 1 98.81 221 VAL A CA 1
ATOM 1705 C C . VAL A 1 221 ? 4.98 -22.5 4.152 1 98.81 221 VAL A C 1
ATOM 1707 O O . VAL A 1 221 ? 5.691 -21.859 3.373 1 98.81 221 VAL A O 1
ATOM 1710 N N . ALA A 1 222 ? 5.473 -23.25 5.129 1 98.62 222 ALA A N 1
ATOM 1711 C CA . ALA A 1 222 ? 6.891 -23.203 5.484 1 98.62 222 ALA A CA 1
ATOM 1712 C C . ALA A 1 222 ? 7.758 -23.703 4.332 1 98.62 222 ALA A C 1
ATOM 1714 O O . ALA A 1 222 ? 8.82 -23.156 4.062 1 98.62 222 ALA A O 1
ATOM 1715 N N . ASP A 1 223 ? 7.316 -24.75 3.719 1 98.81 223 ASP A N 1
ATOM 1716 C CA . ASP A 1 223 ? 7.992 -25.281 2.541 1 98.81 223 ASP A CA 1
ATOM 1717 C C . ASP A 1 223 ? 7.074 -25.266 1.322 1 98.81 223 ASP A C 1
ATOM 1719 O O . ASP A 1 223 ? 6.293 -26.188 1.114 1 98.81 223 ASP A O 1
ATOM 1723 N N . GLY A 1 224 ? 7.215 -24.203 0.495 1 98.75 224 GLY A N 1
ATOM 1724 C CA . GLY A 1 224 ? 6.383 -24.031 -0.685 1 98.75 224 GLY A CA 1
ATOM 1725 C C . GLY A 1 224 ? 6.633 -25.062 -1.76 1 98.75 224 GLY A C 1
ATOM 1726 O O . GLY A 1 224 ? 6.027 -25.016 -2.832 1 98.75 224 GLY A O 1
ATOM 1727 N N . HIS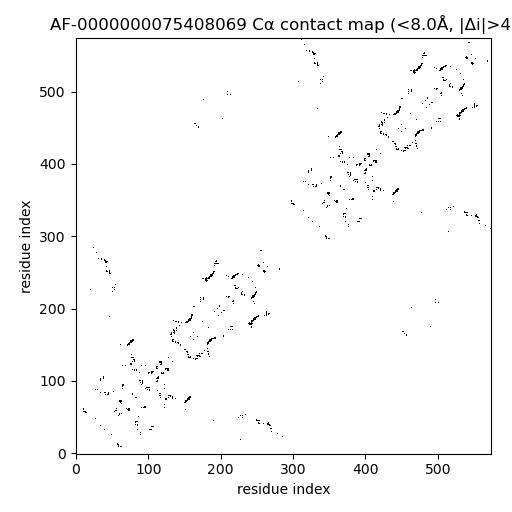 A 1 225 ? 7.562 -26 -1.475 1 98.5 225 HIS A N 1
ATOM 1728 C CA . HIS A 1 225 ? 7.828 -27.094 -2.404 1 98.5 225 HIS A CA 1
ATOM 1729 C C . HIS A 1 225 ? 7.289 -28.422 -1.866 1 98.5 225 HIS A C 1
ATOM 1731 O O . HIS A 1 225 ? 7.539 -29.484 -2.449 1 98.5 225 HIS A O 1
ATOM 1737 N N . ASP A 1 226 ? 6.582 -28.375 -0.773 1 98.19 226 ASP A N 1
ATOM 1738 C CA . ASP A 1 226 ? 5.926 -29.531 -0.173 1 98.19 226 ASP A CA 1
ATOM 1739 C C . ASP A 1 226 ? 4.441 -29.562 -0.526 1 98.19 226 ASP A C 1
ATOM 1741 O O . ASP A 1 226 ? 3.67 -28.719 -0.07 1 98.19 226 ASP A O 1
ATOM 1745 N N . PHE A 1 227 ? 4.023 -30.609 -1.254 1 97.69 227 PHE A N 1
ATOM 1746 C CA . PHE A 1 227 ? 2.668 -30.672 -1.784 1 97.69 227 PHE A CA 1
ATOM 1747 C C . PHE A 1 227 ? 1.653 -30.828 -0.657 1 97.69 227 PHE A C 1
ATOM 1749 O O . PHE A 1 227 ? 0.558 -30.266 -0.721 1 97.69 227 PHE A O 1
ATOM 1756 N N . ASP A 1 228 ? 1.993 -31.578 0.354 1 96.62 228 ASP A N 1
ATOM 1757 C CA . ASP A 1 228 ? 1.061 -31.734 1.467 1 96.62 228 ASP A CA 1
ATOM 1758 C C . ASP A 1 228 ? 0.771 -30.391 2.129 1 96.62 228 ASP A C 1
ATOM 1760 O O . ASP A 1 228 ? -0.386 -30.047 2.391 1 96.62 228 ASP A O 1
ATOM 1764 N N . GLN A 1 229 ? 1.824 -29.609 2.391 1 98.12 229 GLN A N 1
ATOM 1765 C CA . GLN A 1 229 ? 1.658 -28.297 3.004 1 98.12 229 GLN A CA 1
ATOM 1766 C C . GLN A 1 229 ? 0.875 -27.359 2.092 1 98.12 229 GLN A C 1
ATOM 1768 O O . GLN A 1 229 ? -0.015 -26.641 2.549 1 98.12 229 GLN A O 1
ATOM 1773 N N . LEU A 1 230 ? 1.162 -27.359 0.813 1 98.06 230 LEU A N 1
ATOM 1774 C CA . LEU A 1 230 ? 0.508 -26.484 -0.156 1 98.06 230 LEU A CA 1
ATOM 1775 C C . LEU A 1 230 ? -0.977 -26.812 -0.27 1 98.06 230 LEU A C 1
ATOM 1777 O O . LEU A 1 230 ? -1.823 -25.922 -0.191 1 98.06 230 LEU A O 1
ATOM 1781 N N . ILE A 1 231 ? -1.25 -28.109 -0.472 1 95.56 231 ILE A N 1
ATOM 1782 C CA . ILE A 1 231 ? -2.633 -28.531 -0.669 1 95.56 231 ILE A CA 1
ATOM 1783 C C . ILE A 1 231 ? -3.445 -28.234 0.592 1 95.56 231 ILE A C 1
ATOM 1785 O O . ILE A 1 231 ? -4.574 -27.75 0.511 1 95.56 231 ILE A O 1
ATOM 1789 N N . HIS A 1 232 ? -2.857 -28.5 1.711 1 95.56 232 HIS A N 1
ATOM 1790 C CA . HIS A 1 232 ? -3.535 -28.188 2.963 1 95.56 232 HIS A CA 1
ATOM 1791 C C . HIS A 1 232 ? -3.869 -26.703 3.049 1 95.56 232 HIS A C 1
ATOM 1793 O O . HIS A 1 232 ? -4.988 -26.328 3.41 1 95.56 232 HIS A O 1
ATOM 1799 N N . ALA A 1 233 ? -2.953 -25.828 2.727 1 97.38 233 ALA A N 1
ATOM 1800 C CA . ALA A 1 233 ? -3.127 -24.391 2.832 1 97.38 233 ALA A CA 1
ATOM 1801 C C . ALA A 1 233 ? -4.137 -23.875 1.805 1 97.38 233 ALA A C 1
ATOM 1803 O O . ALA A 1 233 ? -4.922 -22.969 2.09 1 97.38 233 ALA A O 1
ATOM 1804 N N . LEU A 1 234 ? -4.184 -24.438 0.647 1 96.75 234 LEU A N 1
ATOM 1805 C CA . LEU A 1 234 ? -4.949 -23.906 -0.474 1 96.75 234 LEU A CA 1
ATOM 1806 C C . LEU A 1 234 ? -6.34 -24.516 -0.524 1 96.75 234 LEU A C 1
ATOM 1808 O O . LEU A 1 234 ? -7.285 -23.906 -1.008 1 96.75 234 LEU A O 1
ATOM 1812 N N . ALA A 1 235 ? -6.516 -25.766 -0.052 1 90.44 235 ALA A N 1
ATOM 1813 C CA . ALA A 1 235 ? -7.773 -26.5 -0.204 1 90.44 235 ALA A CA 1
ATOM 1814 C C . ALA A 1 235 ? -8.586 -26.453 1.084 1 90.44 235 ALA A C 1
ATOM 1816 O O . ALA A 1 235 ? -9.781 -26.766 1.078 1 90.44 235 ALA A O 1
ATOM 1817 N N . ALA A 1 236 ? -7.934 -26.172 2.176 1 86.69 236 ALA A N 1
ATOM 1818 C CA . ALA A 1 236 ? -8.656 -26.109 3.445 1 86.69 236 ALA A CA 1
ATOM 1819 C C . ALA A 1 236 ? -9.773 -25.062 3.387 1 86.69 236 ALA A C 1
ATOM 1821 O O . ALA A 1 236 ? -9.766 -24.188 2.52 1 86.69 236 ALA A O 1
ATOM 1822 N N . GLU A 1 237 ? -10.68 -25.266 4.219 1 91.81 237 GLU A N 1
ATOM 1823 C CA . GLU A 1 237 ? -11.789 -24.312 4.32 1 91.81 237 GLU A CA 1
ATOM 1824 C C . GLU A 1 237 ? -11.281 -22.891 4.531 1 91.81 237 GLU A C 1
ATOM 1826 O O . GLU A 1 237 ? -10.344 -22.672 5.305 1 91.81 237 GLU A O 1
ATOM 1831 N N . ARG A 1 238 ? -11.891 -21.953 3.797 1 91.75 238 ARG A N 1
ATOM 1832 C CA . ARG A 1 238 ? -11.523 -20.547 3.867 1 91.75 238 ARG A CA 1
ATOM 1833 C C . ARG A 1 238 ? -12.672 -19.703 4.398 1 91.75 238 ARG A C 1
ATOM 1835 O O . ARG A 1 238 ? -13.836 -20.094 4.277 1 91.75 238 ARG A O 1
ATOM 1842 N N . PRO A 1 239 ? -12.328 -18.609 5.027 1 93.19 239 PRO A N 1
ATOM 1843 C CA . PRO A 1 239 ? -13.422 -17.703 5.395 1 93.19 239 PRO A CA 1
ATOM 1844 C C . PRO A 1 239 ? -14.188 -17.188 4.184 1 93.19 239 PRO A C 1
ATOM 1846 O O . PRO A 1 239 ? -13.617 -17.047 3.1 1 93.19 239 PRO A O 1
ATOM 1849 N N . THR A 1 240 ? -15.445 -16.922 4.418 1 92.94 240 THR A N 1
ATOM 1850 C CA . THR A 1 240 ? -16.281 -16.438 3.334 1 92.94 240 THR A CA 1
ATOM 1851 C C . THR A 1 240 ? -16.391 -14.914 3.385 1 92.94 240 THR A C 1
ATOM 1853 O O . THR A 1 240 ? -16.844 -14.281 2.424 1 92.94 240 THR A O 1
ATOM 1856 N N . ASP A 1 241 ? -15.938 -14.305 4.48 1 96.31 241 ASP A N 1
ATOM 1857 C CA . ASP A 1 241 ? -16.203 -12.883 4.684 1 96.31 241 ASP A CA 1
ATOM 1858 C C . ASP A 1 241 ? -14.898 -12.07 4.621 1 96.31 241 ASP A C 1
ATOM 1860 O O . ASP A 1 241 ? -14.875 -10.898 4.988 1 96.31 241 ASP A O 1
ATOM 1864 N N . ARG A 1 242 ? -13.805 -12.625 4.246 1 97.94 242 ARG A N 1
ATOM 1865 C CA . ARG A 1 242 ? -12.531 -11.922 4.062 1 97.94 242 ARG A CA 1
ATOM 1866 C C . ARG A 1 242 ? -11.633 -12.664 3.08 1 97.94 242 ARG A C 1
ATOM 1868 O O . ARG A 1 242 ? -11.719 -13.891 2.961 1 97.94 242 ARG A O 1
ATOM 1875 N N . PRO A 1 243 ? -10.828 -11.984 2.348 1 98.56 243 PRO A N 1
ATOM 1876 C CA . PRO A 1 243 ? -9.883 -12.625 1.422 1 98.56 243 PRO A CA 1
ATOM 1877 C C . PRO A 1 243 ? -8.766 -13.375 2.141 1 98.56 243 PRO A C 1
ATOM 1879 O O . PRO A 1 243 ? -8.602 -13.227 3.354 1 98.56 243 PRO A O 1
ATOM 1882 N N . MET A 1 244 ? -8.062 -14.18 1.392 1 98.69 244 MET A N 1
ATOM 1883 C CA . MET A 1 244 ? -7 -14.992 1.977 1 98.69 244 MET A CA 1
ATOM 1884 C C . MET A 1 244 ? -5.676 -14.766 1.257 1 98.69 244 MET A C 1
ATOM 1886 O O . MET A 1 244 ? -5.645 -14.641 0.031 1 98.69 244 MET A O 1
ATOM 1890 N N . ALA A 1 245 ? -4.656 -14.656 2.059 1 98.81 245 ALA A N 1
ATOM 1891 C CA . ALA A 1 245 ? -3.287 -14.641 1.555 1 98.81 245 ALA A CA 1
ATOM 1892 C C . ALA A 1 245 ? -2.535 -15.906 1.974 1 98.81 245 ALA A C 1
ATOM 1894 O O . ALA A 1 245 ? -2.451 -16.219 3.162 1 98.81 245 ALA A O 1
ATOM 1895 N N . VAL A 1 246 ? -2.082 -16.656 1.044 1 98.88 246 VAL A N 1
ATOM 1896 C CA . VAL A 1 246 ? -1.213 -17.812 1.288 1 98.88 246 VAL A CA 1
ATOM 1897 C C . VAL A 1 246 ? 0.231 -17.438 0.95 1 98.88 246 VAL A C 1
ATOM 1899 O O . VAL A 1 246 ? 0.572 -17.25 -0.22 1 98.88 246 VAL A O 1
ATOM 1902 N N . ILE A 1 247 ? 1.05 -17.344 1.949 1 98.88 247 ILE A N 1
ATOM 1903 C CA . ILE A 1 247 ? 2.463 -17.031 1.752 1 98.88 247 ILE A CA 1
ATOM 1904 C C . ILE A 1 247 ? 3.27 -18.328 1.705 1 98.88 247 ILE A C 1
ATOM 1906 O O . ILE A 1 247 ? 3.467 -18.984 2.732 1 98.88 247 ILE A O 1
ATOM 1910 N N . ALA A 1 248 ? 3.689 -18.688 0.547 1 98.88 248 ALA A N 1
ATOM 1911 C CA . ALA A 1 248 ? 4.461 -19.922 0.354 1 98.88 248 ALA A CA 1
ATOM 1912 C C . ALA A 1 248 ? 5.953 -19.609 0.26 1 98.88 248 ALA A C 1
ATOM 1914 O O . ALA A 1 248 ? 6.406 -18.969 -0.693 1 98.88 248 ALA A O 1
ATOM 1915 N N . HIS A 1 249 ? 6.703 -20.078 1.227 1 98.81 249 HIS A N 1
ATOM 1916 C CA . HIS A 1 249 ? 8.148 -19.891 1.188 1 98.81 249 HIS A CA 1
ATOM 1917 C C . HIS A 1 249 ? 8.812 -20.875 0.23 1 98.81 249 HIS A C 1
ATOM 1919 O O . HIS A 1 249 ? 8.711 -22.094 0.416 1 98.81 249 HIS A O 1
ATOM 1925 N N . THR A 1 250 ? 9.43 -20.312 -0.815 1 98.75 250 THR A N 1
ATOM 1926 C CA . THR A 1 250 ? 10.023 -21.141 -1.863 1 98.75 250 THR A CA 1
ATOM 1927 C C . THR A 1 250 ? 11.484 -20.766 -2.084 1 98.75 250 THR A C 1
ATOM 1929 O O . THR A 1 250 ? 12.016 -19.875 -1.408 1 98.75 250 THR A O 1
ATOM 1932 N N . VAL A 1 251 ? 12.102 -21.547 -2.945 1 98.5 251 VAL A N 1
ATOM 1933 C CA . VAL A 1 251 ? 13.461 -21.297 -3.418 1 98.5 251 VAL A CA 1
ATOM 1934 C C . VAL A 1 251 ? 13.43 -20.938 -4.902 1 98.5 251 VAL A C 1
ATOM 1936 O O . VAL A 1 251 ? 12.977 -21.719 -5.73 1 98.5 251 VAL A O 1
ATOM 1939 N N . LYS A 1 252 ? 13.844 -19.703 -5.184 1 97.94 252 LYS A N 1
ATOM 1940 C CA . LYS A 1 252 ? 13.922 -19.344 -6.594 1 97.94 252 LYS A CA 1
ATOM 1941 C C . LYS A 1 252 ? 14.898 -20.25 -7.34 1 97.94 252 LYS A C 1
ATOM 1943 O O . LYS A 1 252 ? 16.016 -20.469 -6.875 1 97.94 252 LYS A O 1
ATOM 1948 N N . GLY A 1 253 ? 14.461 -20.812 -8.461 1 97.69 253 GLY A N 1
ATOM 1949 C CA . GLY A 1 253 ? 15.312 -21.688 -9.25 1 97.69 253 GLY A CA 1
ATOM 1950 C C . GLY A 1 253 ? 15.312 -23.125 -8.75 1 97.69 253 GLY A C 1
ATOM 1951 O O . GLY A 1 253 ? 16.078 -23.953 -9.242 1 97.69 253 GLY A O 1
ATOM 1952 N N . LYS A 1 254 ? 14.445 -23.469 -7.832 1 97.94 254 LYS A N 1
ATOM 1953 C CA . LYS A 1 254 ? 14.422 -24.781 -7.199 1 97.94 254 LYS A CA 1
ATOM 1954 C C . LYS A 1 254 ? 14.477 -25.891 -8.242 1 97.94 254 LYS A C 1
ATOM 1956 O O . LYS A 1 254 ? 13.742 -25.859 -9.234 1 97.94 254 LYS A O 1
ATOM 1961 N N . GLY A 1 255 ? 15.289 -26.984 -7.984 1 96.06 255 GLY A N 1
ATOM 1962 C CA . GLY A 1 255 ? 15.344 -28.156 -8.836 1 96.06 255 GLY A CA 1
ATOM 1963 C C . GLY A 1 255 ? 16.656 -28.297 -9.578 1 96.06 255 GLY A C 1
ATOM 1964 O O . GLY A 1 255 ? 17.047 -29.406 -9.945 1 96.06 255 GLY A O 1
ATOM 1965 N N . VAL A 1 256 ? 17.328 -27.188 -9.891 1 96.81 256 VAL A N 1
ATOM 1966 C CA . VAL A 1 256 ? 18.641 -27.156 -10.516 1 96.81 256 VAL A CA 1
ATOM 1967 C C . VAL A 1 256 ? 19.594 -26.312 -9.672 1 96.81 256 VAL A C 1
ATOM 1969 O O . VAL A 1 256 ? 19.375 -25.109 -9.5 1 96.81 256 VAL A O 1
ATOM 1972 N N . ALA A 1 257 ? 20.578 -26.922 -9.203 1 96.25 257 ALA A N 1
ATOM 1973 C CA . ALA A 1 257 ? 21.484 -26.328 -8.227 1 96.25 257 ALA A CA 1
ATOM 1974 C C . ALA A 1 257 ? 22.031 -24.984 -8.719 1 96.25 257 ALA A C 1
ATOM 1976 O O . ALA A 1 257 ? 22.047 -24 -7.977 1 96.25 257 ALA A O 1
ATOM 1977 N N . ALA A 1 258 ? 22.391 -24.891 -9.961 1 95.31 258 ALA A N 1
ATOM 1978 C CA . ALA A 1 258 ? 23 -23.703 -10.531 1 95.31 258 ALA A CA 1
ATOM 1979 C C . ALA A 1 258 ? 22.031 -22.516 -10.523 1 95.31 258 ALA A C 1
ATOM 1981 O O . ALA A 1 258 ? 22.453 -21.359 -10.516 1 95.31 258 ALA A O 1
ATOM 1982 N N . PHE A 1 259 ? 20.703 -22.797 -10.523 1 96.69 259 PHE A N 1
ATOM 1983 C CA . PHE A 1 259 ? 19.703 -21.75 -10.648 1 96.69 259 PHE A CA 1
ATOM 1984 C C . PHE A 1 259 ? 19.281 -21.25 -9.273 1 96.69 259 PHE A C 1
ATOM 1986 O O . PHE A 1 259 ? 18.703 -20.172 -9.164 1 96.69 259 PHE A O 1
ATOM 1993 N N . GLU A 1 260 ? 19.516 -21.984 -8.227 1 97.44 260 GLU A N 1
ATOM 1994 C CA . GLU A 1 260 ? 18.859 -21.766 -6.938 1 97.44 260 GLU A CA 1
ATOM 1995 C C . GLU A 1 260 ? 19.484 -20.594 -6.188 1 97.44 260 GLU A C 1
ATOM 1997 O O . GLU A 1 260 ? 20.719 -20.5 -6.094 1 97.44 260 GLU A O 1
ATOM 2002 N N . ASN A 1 261 ? 18.578 -19.719 -5.738 1 96.75 261 ASN A N 1
ATOM 2003 C CA . ASN A 1 261 ? 18.922 -18.656 -4.801 1 96.75 261 ASN A CA 1
ATOM 2004 C C . ASN A 1 261 ? 20 -17.734 -5.359 1 96.75 261 ASN A C 1
ATOM 2006 O O . ASN A 1 261 ? 20.953 -17.391 -4.648 1 96.75 261 ASN A O 1
ATOM 2010 N N . ASP A 1 262 ? 20 -17.547 -6.641 1 95.62 262 ASP A N 1
ATOM 2011 C CA . ASP A 1 262 ? 20.906 -16.656 -7.352 1 95.62 262 ASP A CA 1
ATOM 2012 C C . ASP A 1 262 ? 20.141 -15.617 -8.172 1 95.62 262 ASP A C 1
ATOM 2014 O O . ASP A 1 262 ? 19.547 -15.945 -9.203 1 95.62 262 ASP A O 1
ATOM 2018 N N . PRO A 1 263 ? 20.188 -14.32 -7.711 1 95.38 263 PRO A N 1
ATOM 2019 C CA . PRO A 1 263 ? 19.406 -13.273 -8.375 1 95.38 263 PRO A CA 1
ATOM 2020 C C . PRO A 1 263 ? 19.766 -13.125 -9.852 1 95.38 263 PRO A C 1
ATOM 2022 O O . PRO A 1 263 ? 18.922 -12.703 -10.648 1 95.38 263 PRO A O 1
ATOM 2025 N N . THR A 1 264 ? 20.984 -13.5 -10.266 1 94.31 264 THR A N 1
ATOM 2026 C CA . THR A 1 264 ? 21.406 -13.289 -11.648 1 94.31 264 THR A CA 1
ATOM 2027 C C . THR A 1 264 ? 20.594 -14.156 -12.602 1 94.31 264 THR A C 1
ATOM 2029 O O . THR A 1 264 ? 20.469 -13.82 -13.781 1 94.31 264 THR A O 1
ATOM 2032 N N . TRP A 1 265 ? 20.016 -15.164 -12.117 1 94.31 265 TRP A N 1
ATOM 2033 C CA . TRP A 1 265 ? 19.297 -16.109 -12.961 1 94.31 265 TRP A CA 1
ATOM 2034 C C . TRP A 1 265 ? 17.906 -15.602 -13.289 1 94.31 265 TRP A C 1
ATOM 2036 O O . TRP A 1 265 ? 17.172 -16.234 -14.047 1 94.31 265 TRP A O 1
ATOM 2046 N N . HIS A 1 266 ? 17.594 -14.461 -12.719 1 92.69 266 HIS A N 1
ATOM 2047 C CA . HIS A 1 266 ? 16.328 -13.859 -13.125 1 92.69 266 HIS A CA 1
ATOM 2048 C C . HIS A 1 266 ? 16.297 -13.602 -14.633 1 92.69 266 HIS A C 1
ATOM 2050 O O . HIS A 1 266 ? 15.242 -13.719 -15.258 1 92.69 266 HIS A O 1
ATOM 2056 N N . VAL A 1 267 ? 17.453 -13.328 -15.227 1 90.44 267 VAL A N 1
ATOM 2057 C CA . VAL A 1 267 ? 17.438 -12.977 -16.641 1 90.44 267 VAL A CA 1
ATOM 2058 C C . VAL A 1 267 ? 18.5 -13.781 -17.391 1 90.44 267 VAL A C 1
ATOM 2060 O O . VAL A 1 267 ? 18.578 -13.742 -18.609 1 90.44 267 VAL A O 1
ATOM 2063 N N . ARG A 1 268 ? 19.344 -14.461 -16.656 1 91.12 268 ARG A N 1
ATOM 2064 C CA . ARG A 1 268 ? 20.406 -15.227 -17.297 1 91.12 268 ARG A CA 1
ATOM 2065 C C . ARG A 1 268 ? 19.812 -16.312 -18.203 1 91.12 268 ARG A C 1
ATOM 2067 O O . ARG A 1 268 ? 18.812 -16.938 -17.859 1 91.12 268 ARG A O 1
ATOM 2074 N N . ALA A 1 269 ? 20.484 -16.516 -19.297 1 92.38 269 ALA A N 1
ATOM 2075 C CA . ALA A 1 269 ? 20.016 -17.516 -20.266 1 92.38 269 ALA A CA 1
ATOM 2076 C C . ALA A 1 269 ? 20.609 -18.891 -19.953 1 92.38 269 ALA A C 1
ATOM 2078 O O . ALA A 1 269 ? 21.719 -19 -19.453 1 92.38 269 ALA A O 1
ATOM 2079 N N . VAL A 1 270 ? 19.828 -19.891 -20.297 1 93.56 270 VAL A N 1
ATOM 2080 C CA . VAL A 1 270 ? 20.344 -21.25 -20.266 1 93.56 270 VAL A CA 1
ATOM 2081 C C . VAL A 1 270 ? 21.266 -21.484 -21.469 1 93.56 270 VAL A C 1
ATOM 2083 O O . VAL A 1 270 ? 20.844 -21.344 -22.609 1 93.56 270 VAL A O 1
ATOM 2086 N N . THR A 1 271 ? 22.469 -21.828 -21.156 1 93.19 271 THR A N 1
ATOM 2087 C CA . THR A 1 271 ? 23.453 -22.016 -22.234 1 93.19 271 THR A CA 1
ATOM 2088 C C . THR A 1 271 ? 23.734 -23.5 -22.453 1 93.19 271 THR A C 1
ATOM 2090 O O . THR A 1 271 ? 23.312 -24.344 -21.656 1 93.19 271 THR A O 1
ATOM 2093 N N . ALA A 1 272 ? 24.438 -23.703 -23.547 1 92.69 272 ALA A N 1
ATOM 2094 C CA . ALA A 1 272 ? 24.719 -25.062 -23.969 1 92.69 272 ALA A CA 1
ATOM 2095 C C . ALA A 1 272 ? 25.562 -25.797 -22.922 1 92.69 272 ALA A C 1
ATOM 2097 O O . ALA A 1 272 ? 25.422 -27 -22.75 1 92.69 272 ALA A O 1
ATOM 2098 N N . ASP A 1 273 ? 26.359 -25.031 -22.25 1 91.25 273 ASP A N 1
ATOM 2099 C CA . ASP A 1 273 ? 27.25 -25.625 -21.266 1 91.25 273 ASP A CA 1
ATOM 2100 C C . ASP A 1 273 ? 26.469 -26.047 -20.016 1 91.25 273 ASP A C 1
ATOM 2102 O O . ASP A 1 273 ? 26.922 -26.906 -19.25 1 91.25 273 ASP A O 1
ATOM 2106 N N . LEU A 1 274 ? 25.266 -25.484 -19.828 1 93 274 LEU A N 1
ATOM 2107 C CA . LEU A 1 274 ? 24.531 -25.703 -18.594 1 93 274 LEU A CA 1
ATOM 2108 C C . LEU A 1 274 ? 23.391 -26.688 -18.812 1 93 274 LEU A C 1
ATOM 2110 O O . LEU A 1 274 ? 22.922 -27.344 -17.875 1 93 274 LEU A O 1
ATOM 2114 N N . ILE A 1 275 ? 22.922 -26.75 -20.031 1 95.19 275 ILE A N 1
ATOM 2115 C CA . ILE A 1 275 ? 21.672 -27.438 -20.328 1 95.19 275 ILE A CA 1
ATOM 2116 C C . ILE A 1 275 ? 21.812 -28.922 -19.969 1 95.19 275 ILE A C 1
ATOM 2118 O O . ILE A 1 275 ? 20.875 -29.531 -19.453 1 95.19 275 ILE A O 1
ATOM 2122 N N . ASP A 1 276 ? 22.938 -29.531 -20.234 1 94.75 276 ASP A N 1
ATOM 2123 C CA . ASP A 1 276 ? 23.125 -30.953 -19.984 1 94.75 276 ASP A CA 1
ATOM 2124 C C . ASP A 1 276 ? 23.125 -31.25 -18.484 1 94.75 276 ASP A C 1
ATOM 2126 O O . ASP A 1 276 ? 22.516 -32.219 -18.047 1 94.75 276 ASP A O 1
ATOM 2130 N N . GLN A 1 277 ? 23.828 -30.469 -17.828 1 94.56 277 GLN A N 1
ATOM 2131 C CA . GLN A 1 277 ? 23.844 -30.625 -16.375 1 94.56 277 GLN A CA 1
ATOM 2132 C C . GLN A 1 277 ? 22.438 -30.469 -15.789 1 94.56 277 GLN A C 1
ATOM 2134 O O . GLN A 1 277 ? 22.031 -31.266 -14.938 1 94.56 277 GLN A O 1
ATOM 2139 N N . ALA A 1 278 ? 21.719 -29.484 -16.172 1 96.19 278 ALA A N 1
ATOM 2140 C CA . ALA A 1 278 ? 20.359 -29.234 -15.703 1 96.19 278 ALA A CA 1
ATOM 2141 C C . ALA A 1 278 ? 19.453 -30.422 -16.016 1 96.19 278 ALA A C 1
ATOM 2143 O O . ALA A 1 278 ? 18.672 -30.859 -15.164 1 96.19 278 ALA A O 1
ATOM 2144 N N . ARG A 1 279 ? 19.609 -31 -17.219 1 95.81 279 ARG A N 1
ATOM 2145 C CA . ARG A 1 279 ? 18.844 -32.156 -17.609 1 95.81 279 ARG A CA 1
ATOM 2146 C C . ARG A 1 279 ? 19.125 -33.344 -16.688 1 95.81 279 ARG A C 1
ATOM 2148 O O . ARG A 1 279 ? 18.203 -34.031 -16.25 1 95.81 279 ARG A O 1
ATOM 2155 N N . ALA A 1 280 ? 20.344 -33.531 -16.391 1 94.94 280 ALA A N 1
ATOM 2156 C CA . ALA A 1 280 ? 20.75 -34.656 -15.547 1 94.94 280 ALA A CA 1
ATOM 2157 C C . ALA A 1 280 ? 20.188 -34.5 -14.133 1 94.94 280 ALA A C 1
ATOM 2159 O O . ALA A 1 280 ? 19.703 -35.5 -13.555 1 94.94 280 ALA A O 1
ATOM 2160 N N . GLU A 1 281 ? 20.203 -33.375 -13.633 1 95.12 281 GLU A N 1
ATOM 2161 C CA . GLU A 1 281 ? 19.688 -33.125 -12.289 1 95.12 281 GLU A CA 1
ATOM 2162 C C . GLU A 1 281 ? 18.188 -33.375 -12.227 1 95.12 281 GLU A C 1
ATOM 2164 O O . GLU A 1 281 ? 17.672 -33.906 -11.242 1 95.12 281 GLU A O 1
ATOM 2169 N N . LEU A 1 282 ? 17.453 -33 -13.234 1 94.62 282 LEU A N 1
ATOM 2170 C CA . LEU A 1 282 ? 16 -33.125 -13.258 1 94.62 282 LEU A CA 1
ATOM 2171 C C . LEU A 1 282 ? 15.609 -34.594 -13.516 1 94.62 282 LEU A C 1
ATOM 2173 O O . LEU A 1 282 ? 14.5 -35 -13.18 1 94.62 282 LEU A O 1
ATOM 2177 N N . MET A 1 283 ? 16.516 -35.344 -14.148 1 87.56 283 MET A N 1
ATOM 2178 C CA . MET A 1 283 ? 16.266 -36.75 -14.367 1 87.56 283 MET A CA 1
ATOM 2179 C C . MET A 1 283 ? 16.484 -37.562 -13.086 1 87.56 283 MET A C 1
ATOM 2181 O O . MET A 1 283 ? 15.789 -38.531 -12.828 1 87.56 283 MET A O 1
ATOM 2185 N N . GLU A 1 284 ? 17.453 -37.125 -12.32 1 81.06 284 GLU A N 1
ATOM 2186 C CA . GLU A 1 284 ? 17.766 -37.781 -11.062 1 81.06 284 GLU A CA 1
ATOM 2187 C C . GLU A 1 284 ? 16.672 -37.594 -10.031 1 81.06 284 GLU A C 1
ATOM 2189 O O . GLU A 1 284 ? 16.391 -38.5 -9.227 1 81.06 284 GLU A O 1
ATOM 2194 N N . GLU A 1 285 ? 16.031 -36.5 -10.016 1 70 285 GLU A N 1
ATOM 2195 C CA . GLU A 1 285 ? 14.977 -36.219 -9.055 1 70 285 GLU A CA 1
ATOM 2196 C C . GLU A 1 285 ? 13.75 -37.094 -9.297 1 70 285 GLU A C 1
ATOM 2198 O O . GLU A 1 285 ? 12.93 -37.281 -8.398 1 70 285 GLU A O 1
ATOM 2203 N N . ASN A 1 286 ? 13.5 -37.594 -10.469 1 62.56 286 ASN A N 1
ATOM 2204 C CA . ASN A 1 286 ? 12.398 -38.5 -10.812 1 62.56 286 ASN A CA 1
ATOM 2205 C C . ASN A 1 286 ? 12.664 -39.906 -10.312 1 62.56 286 ASN A C 1
ATOM 2207 O O . ASN A 1 286 ? 11.773 -40.781 -10.367 1 62.56 286 ASN A O 1
ATOM 2211 N N . ARG A 1 287 ? 13.984 -40.188 -9.906 1 52.03 287 ARG A N 1
ATOM 2212 C CA . ARG A 1 287 ? 14.312 -41.5 -9.398 1 52.03 287 ARG A CA 1
ATOM 2213 C C . ARG A 1 287 ? 14.078 -41.594 -7.895 1 52.03 287 ARG A C 1
ATOM 2215 O O . ARG A 1 287 ? 14.305 -40.625 -7.172 1 52.03 287 ARG A O 1
ATOM 2222 N N . MET B 1 1 ? 37.938 28.156 6.102 1 22.88 1 MET B N 1
ATOM 2223 C CA . MET B 1 1 ? 37.5 27.844 7.457 1 22.88 1 MET B CA 1
ATOM 2224 C C . MET B 1 1 ? 36.031 28.172 7.641 1 22.88 1 MET B C 1
ATOM 2226 O O . MET B 1 1 ? 35.656 29.344 7.824 1 22.88 1 MET B O 1
ATOM 2230 N N . ILE B 1 2 ? 35.125 27.719 6.758 1 23.66 2 ILE B N 1
ATOM 2231 C CA . ILE B 1 2 ? 33.781 28.25 6.551 1 23.66 2 ILE B CA 1
ATOM 2232 C C . ILE B 1 2 ? 32.938 28.016 7.801 1 23.66 2 ILE B C 1
ATOM 2234 O O . ILE B 1 2 ? 32.875 26.891 8.297 1 23.66 2 ILE B O 1
ATOM 2238 N N . ALA B 1 3 ? 32.75 29.094 8.539 1 30.09 3 ALA B N 1
ATOM 2239 C CA . ALA B 1 3 ? 32.156 29.156 9.867 1 30.09 3 ALA B CA 1
ATOM 2240 C C . ALA B 1 3 ? 30.891 28.297 9.945 1 30.09 3 ALA B C 1
ATOM 2242 O O . ALA B 1 3 ? 30.094 28.266 9.008 1 30.09 3 ALA B O 1
ATOM 2243 N N . THR B 1 4 ? 30.922 27.219 10.633 1 30.12 4 THR B N 1
ATOM 2244 C CA . THR B 1 4 ? 29.875 26.281 11.008 1 30.12 4 THR B CA 1
ATOM 2245 C C . THR B 1 4 ? 28.594 27 11.383 1 30.12 4 THR B C 1
ATOM 2247 O O . THR B 1 4 ? 28.578 27.812 12.32 1 30.12 4 THR B O 1
ATOM 2250 N N . PRO B 1 5 ? 27.688 27.359 10.43 1 33.31 5 PRO B N 1
ATOM 2251 C CA . PRO B 1 5 ? 26.625 28.281 10.82 1 33.31 5 PRO B CA 1
ATOM 2252 C C . PRO B 1 5 ? 25.969 27.891 12.141 1 33.31 5 PRO B C 1
ATOM 2254 O O . PRO B 1 5 ? 25.938 26.703 12.492 1 33.31 5 PRO B O 1
ATOM 2257 N N . SER B 1 6 ? 26.031 28.812 13.18 1 31.12 6 SER B N 1
ATOM 2258 C CA . SER B 1 6 ? 25.453 28.656 14.508 1 31.12 6 SER B CA 1
ATOM 2259 C C . SER B 1 6 ? 24.062 28.031 14.43 1 31.12 6 SER B C 1
ATOM 2261 O O . SER B 1 6 ? 23.312 28.297 13.484 1 31.12 6 SER B O 1
ATOM 2263 N N . LYS B 1 7 ? 23.844 26.906 14.914 1 42.56 7 LYS B N 1
ATOM 2264 C CA . LYS B 1 7 ? 22.578 26.25 15.242 1 42.56 7 LYS B CA 1
ATOM 2265 C C . LYS B 1 7 ? 21.562 27.25 15.773 1 42.56 7 LYS B C 1
ATOM 2267 O O . LYS B 1 7 ? 21.438 27.453 16.984 1 42.56 7 LYS B O 1
ATOM 2272 N N . GLU B 1 8 ? 21.391 28.5 15.258 1 38.44 8 GLU B N 1
ATOM 2273 C CA . GLU B 1 8 ? 20.641 29.641 15.781 1 38.44 8 GLU B CA 1
ATOM 2274 C C . GLU B 1 8 ? 19.172 29.25 16.031 1 38.44 8 GLU B C 1
ATOM 2276 O O . GLU B 1 8 ? 18.688 28.25 15.516 1 38.44 8 GLU B O 1
ATOM 2281 N N . THR B 1 9 ? 18.062 30.438 16.562 1 42.06 9 THR B N 1
ATOM 2282 C CA . THR B 1 9 ? 16.984 30.5 17.531 1 42.06 9 THR B CA 1
ATOM 2283 C C . THR B 1 9 ? 15.695 29.938 16.938 1 42.06 9 THR B C 1
ATOM 2285 O O . THR B 1 9 ? 15.133 30.516 16.016 1 42.06 9 THR B O 1
ATOM 2288 N N . PRO B 1 10 ? 15.453 28.641 17.031 1 47.56 10 PRO B N 1
ATOM 2289 C CA . PRO B 1 10 ? 14.078 28.172 16.844 1 47.56 10 PRO B CA 1
ATOM 2290 C C . PRO B 1 10 ? 13.055 29.078 17.531 1 47.56 10 PRO B C 1
ATOM 2292 O O . PRO B 1 10 ? 13.383 29.766 18.484 1 47.56 10 PRO B O 1
ATOM 2295 N N . MET B 1 11 ? 11.984 29.547 16.844 1 47.5 11 MET B N 1
ATOM 2296 C CA . MET B 1 11 ? 10.906 30.234 17.562 1 47.5 11 MET B CA 1
ATOM 2297 C C . MET B 1 11 ? 10.648 29.578 18.922 1 47.5 11 MET B C 1
ATOM 2299 O O . MET B 1 11 ? 10.547 28.359 19.016 1 47.5 11 MET B O 1
ATOM 2303 N N . PRO B 1 12 ? 10.953 30.156 20.016 1 51.41 12 PRO B N 1
ATOM 2304 C CA . PRO B 1 12 ? 10.672 29.578 21.328 1 51.41 12 PRO B CA 1
ATOM 2305 C C . PRO B 1 12 ? 9.273 28.969 21.422 1 51.41 12 PRO B C 1
ATOM 2307 O O . PRO B 1 12 ? 8.328 29.516 20.844 1 51.41 12 PRO B O 1
ATOM 2310 N N . PRO B 1 13 ? 9.07 27.625 21.719 1 56.41 13 PRO B N 1
ATOM 2311 C CA . PRO B 1 13 ? 7.77 26.984 21.938 1 56.41 13 PRO B CA 1
ATOM 2312 C C . PRO B 1 13 ? 6.934 27.703 22.984 1 56.41 13 PRO B C 1
ATOM 2314 O O . PRO B 1 13 ? 5.977 27.125 23.516 1 56.41 13 PRO B O 1
ATOM 2317 N N . THR B 1 14 ? 7.16 28.969 23.391 1 57.03 14 THR B N 1
ATOM 2318 C CA . THR B 1 14 ? 6.867 29.469 24.734 1 57.03 14 THR B CA 1
ATOM 2319 C C . THR B 1 14 ? 5.375 29.75 24.891 1 57.03 14 THR B C 1
ATOM 2321 O O . THR B 1 14 ? 4.953 30.359 25.875 1 57.03 14 THR B O 1
ATOM 2324 N N . GLU B 1 15 ? 4.531 29.156 23.859 1 73.38 15 GLU B N 1
ATOM 2325 C CA . GLU B 1 15 ? 3.191 29.672 24.125 1 73.38 15 GLU B CA 1
ATOM 2326 C C . GLU B 1 15 ? 2.408 28.766 25.062 1 73.38 15 GLU B C 1
ATOM 2328 O O . GLU B 1 15 ? 2.609 27.547 25.062 1 73.38 15 GLU B O 1
ATOM 2333 N N . SER B 1 16 ? 1.727 29.281 26.016 1 89.5 16 SER B N 1
ATOM 2334 C CA . SER B 1 16 ? 0.807 28.531 26.875 1 89.5 16 SER B CA 1
ATOM 2335 C C . SER B 1 16 ? -0.272 27.844 26.047 1 89.5 16 SER B C 1
ATOM 2337 O O . SER B 1 16 ? -0.498 28.203 24.875 1 89.5 16 SER B O 1
ATOM 2339 N N . VAL B 1 17 ? -0.765 26.766 26.531 1 93.62 17 VAL B N 1
ATOM 2340 C CA . VAL B 1 17 ? -1.87 26.062 25.875 1 93.62 17 VAL B CA 1
ATOM 2341 C C . VAL B 1 17 ? -2.994 27.047 25.562 1 93.62 17 VAL B C 1
ATOM 2343 O O . VAL B 1 17 ? -3.637 26.969 24.516 1 93.62 17 VAL B O 1
ATOM 2346 N N . ALA B 1 18 ? -3.176 27.969 26.438 1 94 18 ALA B N 1
ATOM 2347 C CA . ALA B 1 18 ? -4.199 28.984 26.219 1 94 18 ALA B CA 1
ATOM 2348 C C . ALA B 1 18 ? -3.883 29.844 25 1 94 18 ALA B C 1
ATOM 2350 O O . ALA B 1 18 ? -4.777 30.172 24.219 1 94 18 ALA B O 1
ATOM 2351 N N . ASP B 1 19 ? -2.629 30.172 24.859 1 95.06 19 ASP B N 1
ATOM 2352 C CA . ASP B 1 19 ? -2.205 30.953 23.703 1 95.06 19 ASP B CA 1
ATOM 2353 C C . ASP B 1 19 ? -2.404 30.172 22.406 1 95.06 19 ASP B C 1
ATOM 2355 O O . ASP B 1 19 ? -2.824 30.719 21.391 1 95.06 19 ASP B O 1
ATOM 2359 N N . LEU B 1 20 ? -2.115 28.891 22.469 1 97.06 20 LEU B N 1
ATOM 2360 C CA . LEU B 1 20 ? -2.283 28.047 21.297 1 97.06 20 LEU B CA 1
ATOM 2361 C C . LEU B 1 20 ? -3.756 27.922 20.906 1 97.06 20 LEU B C 1
ATOM 2363 O O . LEU B 1 20 ? -4.094 27.953 19.734 1 97.06 20 LEU B O 1
ATOM 2367 N N . LYS B 1 21 ? -4.609 27.797 21.891 1 96.31 21 LYS B N 1
ATOM 2368 C CA . LYS B 1 21 ? -6.047 27.734 21.641 1 96.31 21 LYS B CA 1
ATOM 2369 C C . LYS B 1 21 ? -6.535 29.031 20.984 1 96.31 21 LYS B C 1
ATOM 2371 O O . LYS B 1 21 ? -7.344 28.984 20.047 1 96.31 21 LYS B O 1
ATOM 2376 N N . ARG B 1 22 ? -6.031 30.141 21.469 1 95.75 22 ARG B N 1
ATOM 2377 C CA . ARG B 1 22 ? -6.391 31.422 20.875 1 95.75 22 ARG B CA 1
ATOM 2378 C C . ARG B 1 22 ? -5.934 31.516 19.438 1 95.75 22 ARG B C 1
ATOM 2380 O O . ARG B 1 22 ? -6.672 31.984 18.562 1 95.75 22 ARG B O 1
ATOM 2387 N N . LYS B 1 23 ? -4.723 31.078 19.234 1 96.56 23 LYS B N 1
ATOM 2388 C CA . LYS B 1 23 ? -4.18 31.078 17.875 1 96.56 23 LYS B CA 1
ATOM 2389 C C . LYS B 1 23 ? -5.016 30.203 16.953 1 96.56 23 LYS B C 1
ATOM 2391 O O . LYS B 1 23 ? -5.312 30.594 15.82 1 96.56 23 LYS B O 1
ATOM 2396 N N . ALA B 1 24 ? -5.383 29.016 17.391 1 97.69 24 ALA B N 1
ATOM 2397 C CA . ALA B 1 24 ? -6.223 28.109 16.609 1 97.69 24 ALA B CA 1
ATOM 2398 C C . ALA B 1 24 ? -7.531 28.797 16.203 1 97.69 24 ALA B C 1
ATOM 2400 O O . ALA B 1 24 ? -7.953 28.719 15.055 1 97.69 24 ALA B O 1
ATOM 2401 N N . ASN B 1 25 ? -8.109 29.422 17.156 1 97.06 25 ASN B N 1
ATOM 2402 C CA . ASN B 1 25 ? -9.375 30.109 16.891 1 97.06 25 ASN B CA 1
ATOM 2403 C C . ASN B 1 25 ? -9.195 31.266 15.906 1 97.06 25 ASN B C 1
ATOM 2405 O O . ASN B 1 25 ? -10.047 31.484 15.047 1 97.06 25 ASN B O 1
ATOM 2409 N N . GLN B 1 26 ? -8.156 32.031 16.109 1 97.06 26 GLN B N 1
ATOM 2410 C CA . GLN B 1 26 ? -7.852 33.094 15.18 1 97.06 26 GLN B CA 1
ATOM 2411 C C . GLN B 1 26 ? -7.719 32.562 13.75 1 97.06 26 GLN B C 1
ATOM 2413 O O . GLN B 1 26 ? -8.25 33.188 12.812 1 97.06 26 GLN B O 1
ATOM 2418 N N . LEU B 1 27 ? -7.02 31.516 13.594 1 97.88 27 LEU B N 1
ATOM 2419 C CA . LEU B 1 27 ? -6.824 30.922 12.273 1 97.88 27 LEU B CA 1
ATOM 2420 C C . LEU B 1 27 ? -8.141 30.391 11.711 1 97.88 27 LEU B C 1
ATOM 2422 O O . LEU B 1 27 ? -8.398 30.5 10.516 1 97.88 27 LEU B O 1
ATOM 2426 N N . ARG B 1 28 ? -8.984 29.797 12.516 1 98.06 28 ARG B N 1
ATOM 2427 C CA . ARG B 1 28 ? -10.305 29.375 12.055 1 98.06 28 ARG B CA 1
ATOM 2428 C C . ARG B 1 28 ? -11.086 30.562 11.492 1 98.06 28 ARG B C 1
ATOM 2430 O O . ARG B 1 28 ? -11.719 30.453 10.438 1 98.06 28 ARG B O 1
ATOM 2437 N N . ARG B 1 29 ? -11.023 31.656 12.203 1 97.31 29 ARG B N 1
ATOM 2438 C CA . ARG B 1 29 ? -11.742 32.844 11.75 1 97.31 29 ARG B CA 1
ATOM 2439 C C . ARG B 1 29 ? -11.203 33.312 10.406 1 97.31 29 ARG B C 1
ATOM 2441 O O . ARG B 1 29 ? -11.977 33.688 9.516 1 97.31 29 ARG B O 1
ATOM 2448 N N . ARG B 1 30 ? -9.914 33.344 10.344 1 96.56 30 ARG B N 1
ATOM 2449 C CA . ARG B 1 30 ? -9.312 33.781 9.086 1 96.56 30 ARG B CA 1
ATOM 2450 C C . ARG B 1 30 ? -9.719 32.875 7.938 1 96.56 30 ARG B C 1
ATOM 2452 O O . ARG B 1 30 ? -10.07 33.312 6.852 1 96.56 30 ARG B O 1
ATOM 2459 N N . VAL B 1 31 ? -9.672 31.562 8.148 1 96.88 31 VAL B N 1
ATOM 2460 C CA . VAL B 1 31 ? -10.055 30.578 7.145 1 96.88 31 VAL B CA 1
ATOM 2461 C C . VAL B 1 31 ? -11.531 30.766 6.777 1 96.88 31 VAL B C 1
ATOM 2463 O O . VAL B 1 31 ? -11.898 30.688 5.605 1 96.88 31 VAL B O 1
ATOM 2466 N N . LEU B 1 32 ? -12.375 30.984 7.777 1 97.12 32 LEU B N 1
ATOM 2467 C CA . LEU B 1 32 ? -13.789 31.234 7.535 1 97.12 32 LEU B CA 1
ATOM 2468 C C . LEU B 1 32 ? -13.984 32.375 6.559 1 97.12 32 LEU B C 1
ATOM 2470 O O . LEU B 1 32 ? -14.727 32.25 5.582 1 97.12 32 LEU B O 1
ATOM 2474 N N . GLU B 1 33 ? -13.289 33.469 6.812 1 95.5 33 GLU B N 1
ATOM 2475 C CA . GLU B 1 33 ? -13.414 34.656 5.957 1 95.5 33 GLU B CA 1
ATOM 2476 C C . GLU B 1 33 ? -12.906 34.375 4.547 1 95.5 33 GLU B C 1
ATOM 2478 O O . GLU B 1 33 ? -13.516 34.781 3.564 1 95.5 33 GLU B O 1
ATOM 2483 N N . MET B 1 34 ? -11.805 33.688 4.441 1 94.19 34 MET B N 1
ATOM 2484 C CA . MET B 1 34 ? -11.242 33.375 3.135 1 94.19 34 MET B CA 1
ATOM 2485 C C . MET B 1 34 ? -12.195 32.469 2.35 1 94.19 34 MET B C 1
ATOM 2487 O O . MET B 1 34 ? -12.43 32.688 1.163 1 94.19 34 MET B O 1
ATOM 2491 N N . CYS B 1 35 ? -12.703 31.453 3.018 1 94.06 35 CYS B N 1
ATOM 2492 C CA . CYS B 1 35 ? -13.609 30.531 2.354 1 94.06 35 CYS B CA 1
ATOM 2493 C C . CYS B 1 35 ? -14.906 31.219 1.953 1 94.06 35 CYS B C 1
ATOM 2495 O O . CYS B 1 35 ? -15.492 30.906 0.914 1 94.06 35 CYS B O 1
ATOM 2497 N N . TYR B 1 36 ? -15.344 32.062 2.787 1 94.31 36 TYR B N 1
ATOM 2498 C CA . TYR B 1 36 ? -16.547 32.812 2.453 1 94.31 36 TYR B CA 1
ATOM 2499 C C . TYR B 1 36 ? -16.312 33.688 1.215 1 94.31 36 TYR B C 1
ATOM 2501 O O . TYR B 1 36 ? -17.203 33.781 0.361 1 94.31 36 TYR B O 1
ATOM 2509 N N . ALA B 1 37 ? -15.211 34.25 1.104 1 90.38 37 ALA B N 1
ATOM 2510 C CA . ALA B 1 37 ? -14.906 35.156 0.017 1 90.38 37 ALA B CA 1
ATOM 2511 C C . ALA B 1 37 ? -14.617 34.406 -1.278 1 90.38 37 ALA B C 1
ATOM 2513 O O . ALA B 1 37 ? -15.008 34.844 -2.361 1 90.38 37 ALA B O 1
ATOM 2514 N N . HIS B 1 38 ? -13.922 33.344 -1.178 1 86.94 38 HIS B N 1
ATOM 2515 C CA . HIS B 1 38 ? -13.367 32.781 -2.4 1 86.94 38 HIS B CA 1
ATOM 2516 C C . HIS B 1 38 ? -13.672 31.281 -2.5 1 86.94 38 HIS B C 1
ATOM 2518 O O . HIS B 1 38 ? -13.305 30.641 -3.482 1 86.94 38 HIS B O 1
ATOM 2524 N N . GLY B 1 39 ? -14.32 30.734 -1.624 1 88.06 39 GLY B N 1
ATOM 2525 C CA . GLY B 1 39 ? -14.523 29.297 -1.591 1 88.06 39 GLY B CA 1
ATOM 2526 C C . GLY B 1 39 ? -13.367 28.547 -0.955 1 88.06 39 GLY B C 1
ATOM 2527 O O . GLY B 1 39 ? -12.352 29.141 -0.6 1 88.06 39 GLY B O 1
ATOM 2528 N N . GLY B 1 40 ? -13.508 27.234 -0.787 1 90.25 40 GLY B N 1
ATOM 2529 C CA . GLY B 1 40 ? -12.484 26.391 -0.203 1 90.25 40 GLY B CA 1
ATOM 2530 C C . GLY B 1 40 ? -13.055 25.203 0.549 1 90.25 40 GLY B C 1
ATOM 2531 O O . GLY B 1 40 ? -14.273 25.031 0.615 1 90.25 40 GLY B O 1
ATOM 2532 N N . HIS B 1 41 ? -12.133 24.375 1.049 1 93.62 41 HIS B N 1
ATOM 2533 C CA . HIS B 1 41 ? -12.516 23.172 1.771 1 93.62 41 HIS B CA 1
ATOM 2534 C C . HIS B 1 41 ? -12.461 23.391 3.279 1 93.62 41 HIS B C 1
ATOM 2536 O O . HIS B 1 41 ? -11.57 22.859 3.953 1 93.62 41 HIS B O 1
ATOM 2542 N N . ILE B 1 42 ? -13.461 24.078 3.766 1 96.06 42 ILE B N 1
ATOM 2543 C CA . ILE B 1 42 ? -13.391 24.656 5.102 1 96.06 42 ILE B CA 1
ATOM 2544 C C . ILE B 1 42 ? -13.375 23.547 6.148 1 96.06 42 ILE B C 1
ATOM 2546 O O . ILE B 1 42 ? -12.641 23.625 7.137 1 96.06 42 ILE B O 1
ATOM 2550 N N . SER B 1 43 ? -14.188 22.531 5.957 1 97.12 43 SER B N 1
ATOM 2551 C CA . SER B 1 43 ? -14.227 21.469 6.961 1 97.12 43 SER B CA 1
ATOM 2552 C C . SER B 1 43 ? -12.914 20.703 7.016 1 97.12 43 SER B C 1
ATOM 2554 O O . SER B 1 43 ? -12.484 20.266 8.086 1 97.12 43 SER B O 1
ATOM 2556 N N . THR B 1 44 ? -12.273 20.531 5.848 1 95.88 44 THR B N 1
ATOM 2557 C CA . THR B 1 44 ? -10.961 19.891 5.766 1 95.88 44 THR B CA 1
ATOM 2558 C C . THR B 1 44 ? -9.914 20.703 6.531 1 95.88 44 THR B C 1
ATOM 2560 O O . THR B 1 44 ? -9.094 20.141 7.258 1 95.88 44 THR B O 1
ATOM 2563 N N . CYS B 1 45 ? -9.977 22 6.41 1 97.12 45 CYS B N 1
ATOM 2564 C CA . CYS B 1 45 ? -9.07 22.891 7.129 1 97.12 45 CYS B CA 1
ATOM 2565 C C . CYS B 1 45 ? -9.273 22.766 8.633 1 97.12 45 CYS B C 1
ATOM 2567 O O . CYS B 1 45 ? -8.305 22.672 9.391 1 97.12 45 CYS B O 1
ATOM 2569 N N . TYR B 1 46 ? -10.484 22.703 9.031 1 98.44 46 TYR B N 1
ATOM 2570 C CA . TYR B 1 46 ? -10.836 22.812 10.438 1 98.44 46 TYR B CA 1
ATOM 2571 C C . TYR B 1 46 ? -10.453 21.562 11.203 1 98.44 46 TYR B C 1
ATOM 2573 O O . TYR B 1 46 ? -10.25 21.594 12.414 1 98.44 46 TYR B O 1
ATOM 2581 N N . SER B 1 47 ? -10.32 20.438 10.461 1 98.44 47 SER B N 1
ATOM 2582 C CA . SER B 1 47 ? -9.992 19.203 11.156 1 98.44 47 SER B CA 1
ATOM 2583 C C . SER B 1 47 ? -8.562 19.234 11.695 1 98.44 47 SER B C 1
ATOM 2585 O O . SER B 1 47 ? -8.258 18.609 12.711 1 98.44 47 SER B O 1
ATOM 2587 N N . TYR B 1 48 ? -7.668 19.984 11.023 1 98.44 48 TYR B N 1
ATOM 2588 C CA . TYR B 1 48 ? -6.273 19.812 11.422 1 98.44 48 TYR B CA 1
ATOM 2589 C C . TYR B 1 48 ? -5.68 21.141 11.914 1 98.44 48 TYR B C 1
ATOM 2591 O O . TYR B 1 48 ? -4.457 21.297 11.945 1 98.44 48 TYR B O 1
ATOM 2599 N N . VAL B 1 49 ? -6.484 22.109 12.352 1 98.69 49 VAL B N 1
ATOM 2600 C CA . VAL B 1 49 ? -6.008 23.406 12.812 1 98.69 49 VAL B CA 1
ATOM 2601 C C . VAL B 1 49 ? -5.07 23.203 14.008 1 98.69 49 VAL B C 1
ATOM 2603 O O . VAL B 1 49 ? -3.971 23.766 14.031 1 98.69 49 VAL B O 1
ATOM 2606 N N . GLU B 1 50 ? -5.504 22.422 15.008 1 98.62 50 GLU B N 1
ATOM 2607 C CA . GLU B 1 50 ? -4.68 22.234 16.203 1 98.62 50 GLU B CA 1
ATOM 2608 C C . GLU B 1 50 ? -3.363 21.547 15.859 1 98.62 50 GLU B C 1
ATOM 2610 O O . GLU B 1 50 ? -2.33 21.828 16.469 1 98.62 50 GLU B O 1
ATOM 2615 N N . ILE B 1 51 ? -3.408 20.594 14.898 1 98.75 51 ILE B N 1
ATOM 2616 C CA . ILE B 1 51 ? -2.188 19.906 14.477 1 98.75 51 ILE B CA 1
ATOM 2617 C C . ILE B 1 51 ? -1.201 20.938 13.914 1 98.75 51 ILE B C 1
ATOM 2619 O O . ILE B 1 51 ? -0.036 20.969 14.312 1 98.75 51 ILE B O 1
ATOM 2623 N N . LEU B 1 52 ? -1.689 21.781 13 1 98.5 52 LEU B N 1
ATOM 2624 C CA . LEU B 1 52 ? -0.833 22.781 12.367 1 98.5 52 LEU B CA 1
ATOM 2625 C C . LEU B 1 52 ? -0.286 23.766 13.398 1 98.5 52 LEU B C 1
ATOM 2627 O O . LEU B 1 52 ? 0.9 24.094 13.375 1 98.5 52 LEU B O 1
ATOM 2631 N N . VAL B 1 53 ? -1.156 24.203 14.305 1 98.12 53 VAL B N 1
ATOM 2632 C CA . VAL B 1 53 ? -0.764 25.156 15.344 1 98.12 53 VAL B CA 1
ATOM 2633 C C . VAL B 1 53 ? 0.275 24.516 16.266 1 98.12 53 VAL B C 1
ATOM 2635 O O . VAL B 1 53 ? 1.253 25.156 16.641 1 98.12 53 VAL B O 1
ATOM 2638 N N . ALA B 1 54 ? 0.064 23.266 16.641 1 97.62 54 ALA B N 1
ATOM 2639 C CA . ALA B 1 54 ? 1.06 22.562 17.453 1 97.62 54 ALA B CA 1
ATOM 2640 C C . ALA B 1 54 ? 2.416 22.547 16.75 1 97.62 54 ALA B C 1
ATOM 2642 O O . ALA B 1 54 ? 3.453 22.734 17.391 1 97.62 54 ALA B O 1
ATOM 2643 N N . LEU B 1 55 ? 2.408 22.344 15.469 1 97.5 55 LEU B N 1
ATOM 2644 C CA . LEU B 1 55 ? 3.639 22.234 14.688 1 97.5 55 LEU B CA 1
ATOM 2645 C C . LEU B 1 55 ? 4.352 23.578 14.625 1 97.5 55 LEU B C 1
ATOM 2647 O O . LEU B 1 55 ? 5.504 23.703 15.039 1 97.5 55 LEU B O 1
ATOM 2651 N N . TYR B 1 56 ? 3.652 24.609 14.211 1 96.44 56 TYR B N 1
ATOM 2652 C CA . TYR B 1 56 ? 4.297 25.875 13.844 1 96.44 56 TYR B CA 1
ATOM 2653 C C . TYR B 1 56 ? 4.414 26.797 15.047 1 96.44 56 TYR B C 1
ATOM 2655 O O . TYR B 1 56 ? 5.375 27.562 15.164 1 96.44 56 TYR B O 1
ATOM 2663 N N . TYR B 1 57 ? 3.396 26.766 15.961 1 95.62 57 TYR B N 1
ATOM 2664 C CA . TYR B 1 57 ? 3.35 27.719 17.078 1 95.62 57 TYR B CA 1
ATOM 2665 C C . TYR B 1 57 ? 3.695 27.031 18.391 1 95.62 57 TYR B C 1
ATOM 2667 O O . TYR B 1 57 ? 4.047 27.703 19.375 1 95.62 57 TYR B O 1
ATOM 2675 N N . GLY B 1 58 ? 3.545 25.719 18.391 1 94.12 58 GLY B N 1
ATOM 2676 C CA . GLY B 1 58 ? 3.766 24.969 19.625 1 94.12 58 GLY B CA 1
ATOM 2677 C C . GLY B 1 58 ? 5.219 24.594 19.828 1 94.12 58 GLY B C 1
ATOM 2678 O O . GLY B 1 58 ? 5.547 23.906 20.797 1 94.12 58 GLY B O 1
ATOM 2679 N N . GLY B 1 59 ? 6.074 24.953 18.906 1 91.56 59 GLY B N 1
ATOM 2680 C CA . GLY B 1 59 ? 7.5 24.734 19.078 1 91.56 59 GLY B CA 1
ATOM 2681 C C . GLY B 1 59 ? 7.949 23.375 18.562 1 91.56 59 GLY B C 1
ATOM 2682 O O . GLY B 1 59 ? 9.07 22.938 18.844 1 91.56 59 GLY B O 1
ATOM 2683 N N . VAL B 1 60 ? 7.121 22.719 17.844 1 94.44 60 VAL B N 1
ATOM 2684 C CA . VAL B 1 60 ? 7.48 21.391 17.328 1 94.44 60 VAL B CA 1
ATOM 2685 C C . VAL B 1 60 ? 8.391 21.562 16.109 1 94.44 60 VAL B C 1
ATOM 2687 O O . VAL B 1 60 ? 9.438 20.906 16.016 1 94.44 60 VAL B O 1
ATOM 2690 N N . LEU B 1 61 ? 8.055 22.422 15.203 1 95.56 61 LEU B N 1
ATOM 2691 C CA . LEU B 1 61 ? 8.82 22.641 13.977 1 95.56 61 LEU B CA 1
ATOM 2692 C C . LEU B 1 61 ? 9.93 23.656 14.211 1 95.56 61 LEU B C 1
ATOM 2694 O O . LEU B 1 61 ? 9.68 24.734 14.758 1 95.56 61 LEU B O 1
ATOM 2698 N N . ARG B 1 62 ? 11.07 23.281 13.82 1 94.56 62 ARG B N 1
ATOM 2699 C CA . ARG B 1 62 ? 12.156 24.25 13.719 1 94.56 62 ARG B CA 1
ATOM 2700 C C . ARG B 1 62 ? 12.016 25.094 12.453 1 94.56 62 ARG B C 1
ATOM 2702 O O . ARG B 1 62 ? 12.211 24.594 11.344 1 94.56 62 ARG B O 1
ATOM 2709 N N . HIS B 1 63 ? 11.648 26.406 12.586 1 94.81 63 HIS B N 1
ATOM 2710 C CA . HIS B 1 63 ? 11.445 27.25 11.414 1 94.81 63 HIS B CA 1
ATOM 2711 C C . HIS B 1 63 ? 11.648 28.719 11.75 1 94.81 63 HIS B C 1
ATOM 2713 O O . HIS B 1 63 ? 11.766 29.078 12.922 1 94.81 63 HIS B O 1
ATOM 2719 N N . ASP B 1 64 ? 11.867 29.516 10.75 1 94.06 64 ASP B N 1
ATOM 2720 C CA . ASP B 1 64 ? 12.047 30.969 10.836 1 94.06 64 ASP B CA 1
ATOM 2721 C C . ASP B 1 64 ? 11.398 31.672 9.648 1 94.06 64 ASP B C 1
ATOM 2723 O O . ASP B 1 64 ? 11.938 31.641 8.539 1 94.06 64 ASP B O 1
ATOM 2727 N N . PRO B 1 65 ? 10.25 32.312 9.898 1 93.88 65 PRO B N 1
ATOM 2728 C CA . PRO B 1 65 ? 9.562 32.969 8.781 1 93.88 65 PRO B CA 1
ATOM 2729 C C . PRO B 1 65 ? 10.414 34.031 8.109 1 93.88 65 PRO B C 1
ATOM 2731 O O . PRO B 1 65 ? 10.203 34.344 6.934 1 93.88 65 PRO B O 1
ATOM 2734 N N . SER B 1 66 ? 11.336 34.594 8.828 1 93.81 66 SER B N 1
ATOM 2735 C CA . SER B 1 66 ? 12.195 35.625 8.266 1 93.81 66 SER B CA 1
ATOM 2736 C C . SER B 1 66 ? 13.273 35 7.375 1 93.81 66 SER B C 1
ATOM 2738 O O . SER B 1 66 ? 13.938 35.719 6.613 1 93.81 66 SER B O 1
ATOM 2740 N N . ARG B 1 67 ? 13.438 33.719 7.43 1 94.06 67 ARG B N 1
ATOM 2741 C CA . ARG B 1 67 ? 14.367 32.969 6.598 1 94.06 67 ARG B CA 1
ATOM 2742 C C . ARG B 1 67 ? 13.688 31.75 5.984 1 94.06 67 ARG B C 1
ATOM 2744 O O . ARG B 1 67 ? 14.055 30.609 6.289 1 94.06 67 ARG B O 1
ATOM 2751 N N . PRO B 1 68 ? 12.82 31.984 5.059 1 91.31 68 PRO B N 1
ATOM 2752 C CA . PRO B 1 68 ? 12.047 30.875 4.5 1 91.31 68 PRO B CA 1
ATOM 2753 C C . PRO B 1 68 ? 12.914 29.844 3.793 1 91.31 68 PRO B C 1
ATOM 2755 O O . PRO B 1 68 ? 12.5 28.688 3.623 1 91.31 68 PRO B O 1
ATOM 2758 N N . ASP B 1 69 ? 14.18 30.172 3.441 1 90.12 69 ASP B N 1
ATOM 2759 C CA . ASP B 1 69 ? 15.062 29.266 2.715 1 90.12 69 ASP B CA 1
ATOM 2760 C C . ASP B 1 69 ? 16.141 28.703 3.631 1 90.12 69 ASP B C 1
ATOM 2762 O O . ASP B 1 69 ? 17.156 28.188 3.156 1 90.12 69 ASP B O 1
ATOM 2766 N N . TRP B 1 70 ? 15.93 28.891 4.953 1 91.88 70 TRP B N 1
ATOM 2767 C CA . TRP B 1 70 ? 16.891 28.375 5.926 1 91.88 70 TRP B CA 1
ATOM 2768 C C . TRP B 1 70 ? 17.078 26.875 5.754 1 91.88 70 TRP B C 1
ATOM 2770 O O . TRP B 1 70 ? 16.125 26.109 5.867 1 91.88 70 TRP B O 1
ATOM 2780 N N . ASP B 1 71 ? 18.25 26.422 5.559 1 90.69 71 ASP B N 1
ATOM 2781 C CA . ASP B 1 71 ? 18.562 25.031 5.266 1 90.69 71 ASP B CA 1
ATOM 2782 C C . ASP B 1 71 ? 18.297 24.141 6.477 1 90.69 71 ASP B C 1
ATOM 2784 O O . ASP B 1 71 ? 17.969 22.953 6.328 1 90.69 71 ASP B O 1
ATOM 2788 N N . GLY B 1 72 ? 18.406 24.719 7.641 1 92.56 72 GLY B N 1
ATOM 2789 C CA . GLY B 1 72 ? 18.281 23.922 8.852 1 92.56 72 GLY B CA 1
ATOM 2790 C C . GLY B 1 72 ? 16.859 23.797 9.352 1 92.56 72 GLY B C 1
ATOM 2791 O O . GLY B 1 72 ? 16.594 23.125 10.344 1 92.56 72 GLY B O 1
ATOM 2792 N N . ARG B 1 73 ? 15.977 24.422 8.633 1 94.69 73 ARG B N 1
ATOM 2793 C CA . ARG B 1 73 ? 14.594 24.375 9.117 1 94.69 73 ARG B CA 1
ATOM 2794 C C . ARG B 1 73 ? 13.969 23.016 8.867 1 94.69 73 ARG B C 1
ATOM 2796 O O . ARG B 1 73 ? 14.352 22.312 7.93 1 94.69 73 ARG B O 1
ATOM 2803 N N . ASP B 1 74 ? 13.078 22.625 9.727 1 96.81 74 ASP B N 1
ATOM 2804 C CA . ASP B 1 74 ? 12.266 21.438 9.477 1 96.81 74 ASP B CA 1
ATOM 2805 C C . ASP B 1 74 ? 11.336 21.641 8.289 1 96.81 74 ASP B C 1
ATOM 2807 O O . ASP B 1 74 ? 11 22.766 7.945 1 96.81 74 ASP B O 1
ATOM 2811 N N . ARG B 1 75 ? 11.023 20.516 7.594 1 96.44 75 ARG B N 1
ATOM 2812 C CA . ARG B 1 75 ? 10.133 20.594 6.438 1 96.44 75 ARG B CA 1
ATOM 2813 C C . ARG B 1 75 ? 8.734 20.094 6.797 1 96.44 75 ARG B C 1
ATOM 2815 O O . ARG B 1 75 ? 8.586 19.125 7.531 1 96.44 75 ARG B O 1
ATOM 2822 N N . PHE B 1 76 ? 7.781 20.859 6.352 1 96.62 76 PHE B N 1
ATOM 2823 C CA . PHE B 1 76 ? 6.383 20.453 6.453 1 96.62 76 PHE B CA 1
ATOM 2824 C C . PHE B 1 76 ? 5.758 20.312 5.07 1 96.62 76 PHE B C 1
ATOM 2826 O O . PHE B 1 76 ? 5.855 21.219 4.242 1 96.62 76 PHE B O 1
ATOM 2833 N N . LEU B 1 77 ? 5.207 19.172 4.801 1 95.75 77 LEU B N 1
ATOM 2834 C CA . LEU B 1 77 ? 4.484 18.906 3.562 1 95.75 77 LEU B CA 1
ATOM 2835 C C . LEU B 1 77 ? 3.002 18.688 3.836 1 95.75 77 LEU B C 1
ATOM 2837 O O . LEU B 1 77 ? 2.641 17.797 4.617 1 95.75 77 LEU B O 1
ATOM 2841 N N . LEU B 1 78 ? 2.211 19.469 3.217 1 95 78 LEU B N 1
ATOM 2842 C CA . LEU B 1 78 ? 0.77 19.25 3.273 1 95 78 LEU B CA 1
ATOM 2843 C C . LEU B 1 78 ? 0.318 18.312 2.166 1 95 78 LEU B C 1
ATOM 2845 O O . LEU B 1 78 ? 0.052 18.75 1.043 1 95 78 LEU B O 1
ATOM 2849 N N . SER B 1 79 ? 0.192 17.094 2.537 1 93.94 79 SER B N 1
ATOM 2850 C CA . SER B 1 79 ? -0.25 16.109 1.553 1 93.94 79 SER B CA 1
ATOM 2851 C C . SER B 1 79 ? -1.763 16.156 1.366 1 93.94 79 SER B C 1
ATOM 2853 O O . SER B 1 79 ? -2.266 15.914 0.266 1 93.94 79 SER B O 1
ATOM 2855 N N . LYS B 1 80 ? -2.445 16.406 2.475 1 92.19 80 LYS B N 1
ATOM 2856 C CA . LYS B 1 80 ? -3.881 16.641 2.355 1 92.19 80 LYS B CA 1
ATOM 2857 C C . LYS B 1 80 ? -4.172 18 1.724 1 92.19 80 LYS B C 1
ATOM 2859 O O . LYS B 1 80 ? -4.551 18.938 2.418 1 92.19 80 LYS B O 1
ATOM 2864 N N . GLY B 1 81 ? -4.066 18.062 0.461 1 87.25 81 GLY B N 1
ATOM 2865 C CA . GLY B 1 81 ? -3.939 19.281 -0.311 1 87.25 81 GLY B CA 1
ATOM 2866 C C . GLY B 1 81 ? -5.148 20.188 -0.186 1 87.25 81 GLY B C 1
ATOM 2867 O O . GLY B 1 81 ? -5.016 21.422 -0.217 1 87.25 81 GLY B O 1
ATOM 2868 N N . HIS B 1 82 ? -6.309 19.625 0.001 1 88.38 82 HIS B N 1
ATOM 2869 C CA . HIS B 1 82 ? -7.52 20.438 0.094 1 88.38 82 HIS B CA 1
ATOM 2870 C C . HIS B 1 82 ? -7.551 21.234 1.393 1 88.38 82 HIS B C 1
ATOM 2872 O O . HIS B 1 82 ? -8.43 22.078 1.588 1 88.38 82 HIS B O 1
ATOM 2878 N N . GLY B 1 83 ? -6.547 21.125 2.205 1 92.38 83 GLY B N 1
ATOM 2879 C CA . GLY B 1 83 ? -6.43 21.922 3.414 1 92.38 83 GLY B CA 1
ATOM 2880 C C . GLY B 1 83 ? -5.52 23.125 3.25 1 92.38 83 GLY B C 1
ATOM 2881 O O . GLY B 1 83 ? -5.047 23.703 4.238 1 92.38 83 GLY B O 1
ATOM 2882 N N . GLU B 1 84 ? -5.277 23.516 2.018 1 92.5 84 GLU B N 1
ATOM 2883 C CA . GLU B 1 84 ? -4.258 24.516 1.707 1 92.5 84 GLU B CA 1
ATOM 2884 C C . GLU B 1 84 ? -4.617 25.875 2.299 1 92.5 84 GLU B C 1
ATOM 2886 O O . GLU B 1 84 ? -3.73 26.641 2.676 1 92.5 84 GLU B O 1
ATOM 2891 N N . THR B 1 85 ? -5.914 26.203 2.404 1 93.81 85 THR B N 1
ATOM 2892 C CA . THR B 1 85 ? -6.34 27.516 2.865 1 93.81 85 THR B CA 1
ATOM 2893 C C . THR B 1 85 ? -5.832 27.781 4.277 1 93.81 85 THR B C 1
ATOM 2895 O O . THR B 1 85 ? -5.383 28.891 4.582 1 93.81 85 THR B O 1
ATOM 2898 N N . LEU B 1 86 ? -5.906 26.797 5.086 1 96.88 86 LEU B N 1
ATOM 2899 C CA . LEU B 1 86 ? -5.418 26.938 6.453 1 96.88 86 LEU B CA 1
ATOM 2900 C C . LEU B 1 86 ? -3.912 27.172 6.473 1 96.88 86 LEU B C 1
ATOM 2902 O O . LEU B 1 86 ? -3.42 28.016 7.234 1 96.88 86 LEU B O 1
ATOM 2906 N N . LEU B 1 87 ? -3.197 26.438 5.676 1 96 87 LEU B N 1
ATOM 2907 C CA . LEU B 1 87 ? -1.75 26.609 5.629 1 96 87 LEU B CA 1
ATOM 2908 C C . LEU B 1 87 ? -1.386 28.016 5.152 1 96 87 LEU B C 1
ATOM 2910 O O . LEU B 1 87 ? -0.49 28.656 5.711 1 96 87 LEU B O 1
ATOM 2914 N N . PHE B 1 88 ? -2.098 28.5 4.168 1 94.56 88 PHE B N 1
ATOM 2915 C CA . PHE B 1 88 ? -1.888 29.875 3.705 1 94.56 88 PHE B CA 1
ATOM 2916 C C . PHE B 1 88 ? -2.105 30.859 4.84 1 94.56 88 PHE B C 1
ATOM 2918 O O . PHE B 1 88 ? -1.268 31.734 5.074 1 94.56 88 PHE B O 1
ATOM 2925 N N . ALA B 1 89 ? -3.201 30.688 5.508 1 96.19 89 ALA B N 1
ATOM 2926 C CA . ALA B 1 89 ? -3.531 31.594 6.605 1 96.19 89 ALA B CA 1
ATOM 2927 C C . ALA B 1 89 ? -2.438 31.594 7.668 1 96.19 89 ALA B C 1
ATOM 2929 O O . ALA B 1 89 ? -2.033 32.656 8.164 1 96.19 89 ALA B O 1
ATOM 2930 N N . ALA B 1 90 ? -1.979 30.422 8.008 1 97 90 ALA B N 1
ATOM 2931 C CA . ALA B 1 90 ? -0.963 30.281 9.047 1 97 90 ALA B CA 1
ATOM 2932 C C . ALA B 1 90 ? 0.363 30.891 8.602 1 97 90 ALA B C 1
ATOM 2934 O O . ALA B 1 90 ? 1.006 31.609 9.367 1 97 90 ALA B O 1
ATOM 2935 N N . LEU B 1 91 ? 0.807 30.609 7.367 1 95.62 91 LEU B N 1
ATOM 2936 C CA . LEU B 1 91 ? 2.072 31.125 6.859 1 95.62 91 LEU B CA 1
ATOM 2937 C C . LEU B 1 91 ? 2.039 32.656 6.777 1 95.62 91 LEU B C 1
ATOM 2939 O O . LEU B 1 91 ? 3.016 33.312 7.125 1 95.62 91 LEU B O 1
ATOM 2943 N N . ALA B 1 92 ? 0.907 33.156 6.38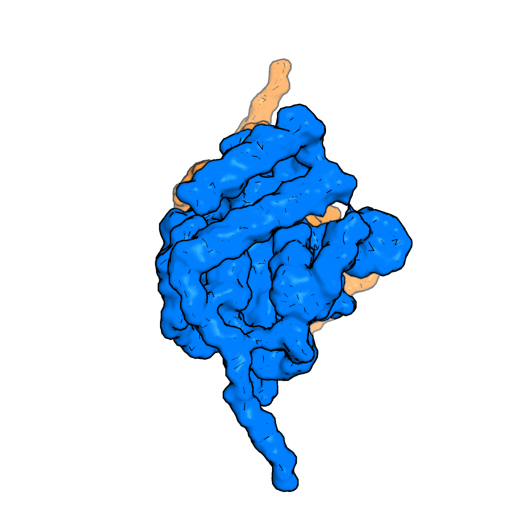3 1 95 92 ALA B N 1
ATOM 2944 C CA . ALA B 1 92 ? 0.744 34.625 6.355 1 95 92 ALA B CA 1
ATOM 2945 C C . ALA B 1 92 ? 0.812 35.219 7.762 1 95 92 ALA B C 1
ATOM 2947 O O . ALA B 1 92 ? 1.479 36.219 7.984 1 95 92 ALA B O 1
ATOM 2948 N N . ASP B 1 93 ? 0.13 34.562 8.609 1 95.94 93 ASP B N 1
ATOM 2949 C CA . ASP B 1 93 ? 0.092 35.031 9.992 1 95.94 93 ASP B CA 1
ATOM 2950 C C . ASP B 1 93 ? 1.497 35.094 10.586 1 95.94 93 ASP B C 1
ATOM 2952 O O . ASP B 1 93 ? 1.801 35.969 11.383 1 95.94 93 ASP B O 1
ATOM 2956 N N . MET B 1 94 ? 2.359 34.188 10.227 1 95.38 94 MET B N 1
ATOM 2957 C CA . MET B 1 94 ? 3.711 34.094 10.773 1 95.38 94 MET B CA 1
ATOM 2958 C C . MET B 1 94 ? 4.668 35 10.023 1 95.38 94 MET B C 1
ATOM 2960 O O . MET B 1 94 ? 5.809 35.188 10.445 1 95.38 94 MET B O 1
ATOM 2964 N N . GLY B 1 95 ? 4.238 35.5 8.883 1 94.88 95 GLY B N 1
ATOM 2965 C CA . GLY B 1 95 ? 5.039 36.469 8.18 1 94.88 95 GLY B CA 1
ATOM 2966 C C . GLY B 1 95 ? 5.875 35.906 7.062 1 94.88 95 GLY B C 1
ATOM 2967 O O . GLY B 1 95 ? 6.844 36.5 6.609 1 94.88 95 GLY B O 1
ATOM 2968 N N . TYR B 1 96 ? 5.551 34.656 6.645 1 94 96 TYR B N 1
ATOM 2969 C CA . TYR B 1 96 ? 6.242 34.125 5.484 1 94 96 TYR B CA 1
ATOM 2970 C C . TYR B 1 96 ? 5.961 34.938 4.238 1 94 96 TYR B C 1
ATOM 2972 O O . TYR B 1 96 ? 6.812 35.062 3.354 1 94 96 TYR B O 1
ATOM 2980 N N . PHE B 1 97 ? 4.824 35.562 4.113 1 91.56 97 PHE B N 1
ATOM 2981 C CA . PHE B 1 97 ? 4.418 36.5 3.062 1 91.56 97 PHE B CA 1
ATOM 2982 C C . PHE B 1 97 ? 3.34 37.438 3.566 1 91.56 97 PHE B C 1
ATOM 2984 O O . PHE B 1 97 ? 2.781 37.25 4.648 1 91.56 97 PHE B O 1
ATOM 2991 N N . PRO B 1 98 ? 3.1 38.469 2.879 1 92 98 PRO B N 1
ATOM 2992 C CA . PRO B 1 98 ? 2.137 39.469 3.361 1 92 98 PRO B CA 1
ATOM 2993 C C . PRO B 1 98 ? 0.727 38.906 3.508 1 92 98 PRO B C 1
ATOM 2995 O O . PRO B 1 98 ? 0.256 38.156 2.629 1 92 98 PRO B O 1
ATOM 2998 N N . ALA B 1 99 ? 0.095 39.25 4.609 1 91.38 99 ALA B N 1
ATOM 2999 C CA . ALA B 1 99 ? -1.246 38.75 4.922 1 91.38 99 ALA B CA 1
ATOM 3000 C C . ALA B 1 99 ? -2.23 39.125 3.812 1 91.38 99 ALA B C 1
ATOM 3002 O O . ALA B 1 99 ? -3.207 38.406 3.584 1 91.38 99 ALA B O 1
ATOM 3003 N N . GLN B 1 100 ? -1.99 40.188 3.088 1 89.5 100 GLN B N 1
ATOM 3004 C CA . GLN B 1 100 ? -2.875 40.656 2.037 1 89.5 100 GLN B CA 1
ATOM 3005 C C . GLN B 1 100 ? -3.002 39.656 0.906 1 89.5 100 GLN B C 1
ATOM 3007 O O . GLN B 1 100 ? -3.977 39.656 0.151 1 89.5 100 GLN B O 1
ATOM 3012 N N . TRP B 1 101 ? -1.934 38.719 0.8 1 88.44 101 TRP B N 1
ATOM 3013 C CA . TRP B 1 101 ? -2.029 37.688 -0.212 1 88.44 101 TRP B CA 1
ATOM 3014 C C . TRP B 1 101 ? -3.279 36.844 0 1 88.44 101 TRP B C 1
ATOM 3016 O O . TRP B 1 101 ? -3.893 36.375 -0.964 1 88.44 101 TRP B O 1
ATOM 3026 N N . CYS B 1 102 ? -3.713 36.656 1.224 1 90.38 102 CYS B N 1
ATOM 3027 C CA . CYS B 1 102 ? -4.855 35.812 1.559 1 90.38 102 CYS B CA 1
ATOM 3028 C C . CYS B 1 102 ? -6.164 36.5 1.146 1 90.38 102 CYS B C 1
ATOM 3030 O O . CYS B 1 102 ? -7.18 35.812 0.971 1 90.38 102 CYS B O 1
ATOM 3032 N N . ASP B 1 103 ? -6.145 37.781 0.97 1 86.69 103 ASP B N 1
ATOM 3033 C CA . ASP B 1 103 ? -7.352 38.5 0.598 1 86.69 103 ASP B CA 1
ATOM 3034 C C . ASP B 1 103 ? -7.688 38.312 -0.876 1 86.69 103 ASP B C 1
ATOM 3036 O O . ASP B 1 103 ? -8.836 38.469 -1.286 1 86.69 103 ASP B O 1
ATOM 3040 N N . THR B 1 104 ? -6.695 37.938 -1.666 1 79.25 104 THR B N 1
ATOM 3041 C CA . THR B 1 104 ? -6.906 37.75 -3.098 1 79.25 104 THR B CA 1
ATOM 3042 C C . THR B 1 104 ? -6.688 36.281 -3.498 1 79.25 104 THR B C 1
ATOM 3044 O O . THR B 1 104 ? -6.484 36 -4.676 1 79.25 104 THR B O 1
ATOM 3047 N N . ALA B 1 105 ? -6.723 35.5 -2.547 1 76.69 105 ALA B N 1
ATOM 3048 C CA . ALA B 1 105 ? -6.484 34.062 -2.807 1 76.69 105 ALA B CA 1
ATOM 3049 C C . ALA B 1 105 ? -7.508 33.531 -3.797 1 76.69 105 ALA B C 1
ATOM 3051 O O . ALA B 1 105 ? -8.672 33.938 -3.785 1 76.69 105 ALA B O 1
ATOM 3052 N N . TYR B 1 106 ? -7.055 32.594 -4.695 1 68.75 106 TYR B N 1
ATOM 3053 C CA . TYR B 1 106 ? -7.859 31.812 -5.625 1 68.75 106 TYR B CA 1
ATOM 3054 C C . TYR B 1 106 ? -8.383 32.688 -6.766 1 68.75 106 TYR B C 1
ATOM 3056 O O . TYR B 1 106 ? -9.133 32.219 -7.621 1 68.75 106 TYR B O 1
ATOM 3064 N N . ARG B 1 107 ? -8.195 33.938 -6.516 1 64.44 107 ARG B N 1
ATOM 3065 C CA . ARG B 1 107 ? -8.656 34.812 -7.59 1 64.44 107 ARG B CA 1
ATOM 3066 C C . ARG B 1 107 ? -7.664 34.812 -8.75 1 64.44 107 ARG B C 1
ATOM 3068 O O . ARG B 1 107 ? -6.477 34.531 -8.555 1 64.44 107 ARG B O 1
ATOM 3075 N N . GLY B 1 108 ? -8.07 34.469 -9.93 1 58.91 108 GLY B N 1
ATOM 3076 C CA . GLY B 1 108 ? -7.32 34.562 -11.172 1 58.91 108 GLY B CA 1
ATOM 3077 C C . GLY B 1 108 ? -6.402 35.75 -11.242 1 58.91 108 GLY B C 1
ATOM 3078 O O . GLY B 1 108 ? -6.473 36.656 -10.391 1 58.91 108 GLY B O 1
ATOM 3079 N N . GLY B 1 109 ? -5.199 35.594 -11.852 1 53.66 109 GLY B N 1
ATOM 3080 C CA . GLY B 1 109 ? -4.23 36.625 -12.148 1 53.66 109 GLY B CA 1
ATOM 3081 C C . GLY B 1 109 ? -2.916 36.438 -11.414 1 53.66 109 GLY B C 1
ATOM 3082 O O . GLY B 1 109 ? -2.316 35.375 -11.469 1 53.66 109 GLY B O 1
ATOM 3083 N N . GLU B 1 110 ? -2.668 37.531 -10.594 1 54.94 110 GLU B N 1
ATOM 3084 C CA . GLU B 1 110 ? -1.359 37.656 -9.961 1 54.94 110 GLU B CA 1
ATOM 3085 C C . GLU B 1 110 ? -1.306 36.875 -8.641 1 54.94 110 GLU B C 1
ATOM 3087 O O . GLU B 1 110 ? -0.289 36.906 -7.949 1 54.94 110 GLU B O 1
ATOM 3092 N N . CYS B 1 111 ? -2.436 36.125 -8.281 1 61.38 111 CYS B N 1
ATOM 3093 C CA . CYS B 1 111 ? -2.426 35.594 -6.926 1 61.38 111 CYS B CA 1
ATOM 3094 C C . CYS B 1 111 ? -1.611 34.312 -6.855 1 61.38 111 CYS B C 1
ATOM 3096 O O . CYS B 1 111 ? -1.796 33.406 -7.676 1 61.38 111 CYS B O 1
ATOM 3098 N N . ARG B 1 112 ? -0.737 34.312 -5.988 1 66.69 112 ARG B N 1
ATOM 3099 C CA . ARG B 1 112 ? 0.209 33.219 -5.797 1 66.69 112 ARG B CA 1
ATOM 3100 C C . ARG B 1 112 ? -0.427 32.094 -5.012 1 66.69 112 ARG B C 1
ATOM 3102 O O . ARG B 1 112 ? 0.065 30.953 -5.043 1 66.69 112 ARG B O 1
ATOM 3109 N N . LEU B 1 113 ? -1.622 32.438 -4.367 1 77.88 113 LEU B N 1
ATOM 3110 C CA . LEU B 1 113 ? -2.215 31.406 -3.531 1 77.88 113 LEU B CA 1
ATOM 3111 C C . LEU B 1 113 ? -3.371 30.719 -4.254 1 77.88 113 LEU B C 1
ATOM 3113 O O . LEU B 1 113 ? -4.461 31.297 -4.363 1 77.88 113 LEU B O 1
ATOM 3117 N N . GLY B 1 114 ? -3.168 29.5 -4.867 1 73.56 114 GLY B N 1
ATOM 3118 C CA . GLY B 1 114 ? -4.168 28.766 -5.621 1 73.56 114 GLY B CA 1
ATOM 3119 C C . GLY B 1 114 ? -4.805 27.641 -4.828 1 73.56 114 GLY B C 1
ATOM 3120 O O . GLY B 1 114 ? -4.719 27.625 -3.598 1 73.56 114 GLY B O 1
ATOM 3121 N N . GLY B 1 115 ? -5.609 26.781 -5.531 1 68.62 115 GLY B N 1
ATOM 3122 C CA . GLY B 1 115 ? -6.371 25.703 -4.914 1 68.62 115 GLY B CA 1
ATOM 3123 C C . GLY B 1 115 ? -5.496 24.609 -4.332 1 68.62 115 GLY B C 1
ATOM 3124 O O . GLY B 1 115 ? -5.984 23.734 -3.629 1 68.62 115 GLY B O 1
ATOM 3125 N N . HIS B 1 116 ? -4.301 24.719 -4.707 1 70.94 116 HIS B N 1
ATOM 3126 C CA . HIS B 1 116 ? -3.309 23.812 -4.117 1 70.94 116 HIS B CA 1
ATOM 3127 C C . HIS B 1 116 ? -2.008 24.562 -3.822 1 70.94 116 HIS B C 1
ATOM 3129 O O . HIS B 1 116 ? -1.765 25.641 -4.367 1 70.94 116 HIS B O 1
ATOM 3135 N N . VAL B 1 117 ? -1.245 23.938 -2.881 1 76.19 117 VAL B N 1
ATOM 3136 C CA . VAL B 1 117 ? 0.016 24.578 -2.51 1 76.19 117 VAL B CA 1
ATOM 3137 C C . VAL B 1 117 ? 0.996 24.5 -3.678 1 76.19 117 VAL B C 1
ATOM 3139 O O . VAL B 1 117 ? 0.96 23.562 -4.469 1 76.19 117 VAL B O 1
ATOM 3142 N N . ASP B 1 118 ? 1.707 25.531 -3.793 1 73.81 118 ASP B N 1
ATOM 3143 C CA . ASP B 1 118 ? 2.719 25.688 -4.832 1 73.81 118 ASP B CA 1
ATOM 3144 C C . ASP B 1 118 ? 4.086 26 -4.227 1 73.81 118 ASP B C 1
ATOM 3146 O O . ASP B 1 118 ? 4.195 26.844 -3.326 1 73.81 118 ASP B O 1
ATOM 3150 N N . HIS B 1 119 ? 5.094 25.344 -4.672 1 80.25 119 HIS B N 1
ATOM 3151 C CA . HIS B 1 119 ? 6.43 25.422 -4.094 1 80.25 119 HIS B CA 1
ATOM 3152 C C . HIS B 1 119 ? 7.023 26.812 -4.293 1 80.25 119 HIS B C 1
ATOM 3154 O O . HIS B 1 119 ? 8.039 27.156 -3.68 1 80.25 119 HIS B O 1
ATOM 3160 N N . LYS B 1 120 ? 6.414 27.641 -5.023 1 77.94 120 LYS B N 1
ATOM 3161 C CA . LYS B 1 120 ? 6.891 29.016 -5.227 1 77.94 120 LYS B CA 1
ATOM 3162 C C . LYS B 1 120 ? 6.473 29.922 -4.074 1 77.94 120 LYS B C 1
ATOM 3164 O O . LYS B 1 120 ? 6.996 31.016 -3.924 1 77.94 120 LYS B O 1
ATOM 3169 N N . ILE B 1 121 ? 5.547 29.469 -3.283 1 84.62 121 ILE B N 1
ATOM 3170 C CA . ILE B 1 121 ? 5.102 30.219 -2.111 1 84.62 121 ILE B CA 1
ATOM 3171 C C . ILE B 1 121 ? 6.098 30.031 -0.971 1 84.62 121 ILE B C 1
ATOM 3173 O O . ILE B 1 121 ? 6.426 28.891 -0.603 1 84.62 121 ILE B O 1
ATOM 3177 N N . PRO B 1 122 ? 6.625 31.141 -0.398 1 89.06 122 PRO B N 1
ATOM 3178 C CA . PRO B 1 122 ? 7.559 31 0.721 1 89.06 122 PRO B CA 1
ATOM 3179 C C . PRO B 1 122 ? 6.992 30.141 1.854 1 89.06 122 PRO B C 1
ATOM 3181 O O . PRO B 1 122 ? 5.859 30.359 2.295 1 89.06 122 PRO B O 1
ATOM 3184 N N . GLY B 1 123 ? 7.754 29.141 2.27 1 89.12 123 GLY B N 1
ATOM 3185 C CA . GLY B 1 123 ? 7.332 28.281 3.361 1 89.12 123 GLY B CA 1
ATOM 3186 C C . GLY B 1 123 ? 6.723 26.969 2.889 1 89.12 123 GLY B C 1
ATOM 3187 O O . GLY B 1 123 ? 6.492 26.062 3.689 1 89.12 123 GLY B O 1
ATOM 3188 N N . ILE B 1 124 ? 6.434 26.906 1.606 1 89.56 124 ILE B N 1
ATOM 3189 C CA . ILE B 1 124 ? 5.867 25.688 1.043 1 89.56 124 ILE B CA 1
ATOM 3190 C C . ILE B 1 124 ? 6.965 24.875 0.347 1 89.56 124 ILE B C 1
ATOM 3192 O O . ILE B 1 124 ? 7.715 25.422 -0.471 1 89.56 124 ILE B O 1
ATOM 3196 N N . GLU B 1 125 ? 6.996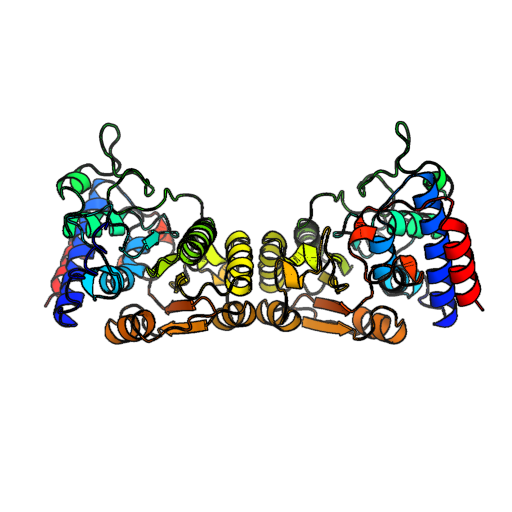 23.641 0.665 1 87.12 125 GLU B N 1
ATOM 3197 C CA . GLU B 1 125 ? 8.086 22.797 0.182 1 87.12 125 GLU B CA 1
ATOM 3198 C C . GLU B 1 125 ? 7.766 22.203 -1.188 1 87.12 125 GLU B C 1
ATOM 3200 O O . GLU B 1 125 ? 8.656 22.031 -2.02 1 87.12 125 GLU B O 1
ATOM 3205 N N . THR B 1 126 ? 6.516 21.812 -1.308 1 82.5 126 THR B N 1
ATOM 3206 C CA . THR B 1 126 ? 6.176 21.078 -2.521 1 82.5 126 THR B CA 1
ATOM 3207 C C . THR B 1 126 ? 4.824 21.531 -3.066 1 82.5 126 THR B C 1
ATOM 3209 O O . THR B 1 126 ? 4.008 22.094 -2.328 1 82.5 126 THR B O 1
ATOM 3212 N N . THR B 1 127 ? 4.758 21.359 -4.383 1 75.44 127 THR B N 1
ATOM 3213 C CA . THR B 1 127 ? 3.439 21.5 -4.996 1 75.44 127 THR B CA 1
ATOM 3214 C C . THR B 1 127 ? 2.617 20.219 -4.789 1 75.44 127 THR B C 1
ATOM 3216 O O . THR B 1 127 ? 3.137 19.109 -4.91 1 75.44 127 THR B O 1
ATOM 3219 N N . SER B 1 128 ? 1.58 20.422 -4.164 1 69.06 128 SER B N 1
ATOM 3220 C CA . SER B 1 128 ? 0.744 19.25 -3.922 1 69.06 128 SER B CA 1
ATOM 3221 C C . SER B 1 128 ? -0.611 19.391 -4.609 1 69.06 128 SER B C 1
ATOM 3223 O O . SER B 1 128 ? -0.966 20.469 -5.086 1 69.06 128 SER B O 1
ATOM 3225 N N . GLY B 1 129 ? -1.303 18.359 -4.969 1 62.06 129 GLY B N 1
ATOM 3226 C CA . GLY B 1 129 ? -2.615 18.297 -5.594 1 62.06 129 GLY B CA 1
ATOM 3227 C C . GLY B 1 129 ? -3.203 16.906 -5.625 1 62.06 129 GLY B C 1
ATOM 3228 O O . GLY B 1 129 ? -4.25 16.656 -5.027 1 62.06 129 GLY B O 1
ATOM 3229 N N . ALA B 1 130 ? -2.434 16.125 -6.109 1 60.28 130 ALA B N 1
ATOM 3230 C CA . ALA B 1 130 ? -2.918 14.75 -6.207 1 60.28 130 ALA B CA 1
ATOM 3231 C C . ALA B 1 130 ? -2.654 13.984 -4.914 1 60.28 130 ALA B C 1
ATOM 3233 O O . ALA B 1 130 ? -1.559 14.055 -4.355 1 60.28 130 ALA B O 1
ATOM 3234 N N . LEU B 1 131 ? -3.748 13.438 -4.43 1 71.25 131 LEU B N 1
ATOM 3235 C C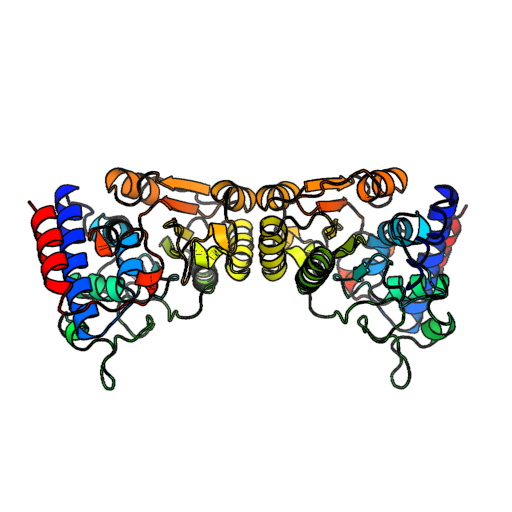A . LEU B 1 131 ? -3.648 12.648 -3.207 1 71.25 131 LEU B CA 1
ATOM 3236 C C . LEU B 1 131 ? -2.668 11.492 -3.383 1 71.25 131 LEU B C 1
ATOM 3238 O O . LEU B 1 131 ? -2.6 10.891 -4.457 1 71.25 131 LEU B O 1
ATOM 3242 N N . GLY B 1 132 ? -1.817 11.289 -2.365 1 77.88 132 GLY B N 1
ATOM 3243 C CA . GLY B 1 132 ? -0.958 10.117 -2.305 1 77.88 132 GLY B CA 1
ATOM 3244 C C . GLY B 1 132 ? 0.479 10.406 -2.695 1 77.88 132 GLY B C 1
ATOM 3245 O O . GLY B 1 132 ? 1.336 9.523 -2.639 1 77.88 132 GLY B O 1
ATOM 3246 N N . HIS B 1 133 ? 0.751 11.602 -2.914 1 84.56 133 HIS B N 1
ATOM 3247 C CA . HIS B 1 133 ? 2.098 11.922 -3.375 1 84.56 133 HIS B CA 1
ATOM 3248 C C . HIS B 1 133 ? 2.951 12.484 -2.244 1 84.56 133 HIS B C 1
ATOM 3250 O O . HIS B 1 133 ? 4.18 12.383 -2.279 1 84.56 133 HIS B O 1
ATOM 3256 N N . GLY B 1 134 ? 2.344 13.016 -1.273 1 92.88 134 GLY B N 1
ATOM 3257 C CA . GLY B 1 134 ? 3.061 13.742 -0.242 1 92.88 134 GLY B CA 1
ATOM 3258 C C . GLY B 1 134 ? 4.062 12.891 0.511 1 92.88 134 GLY B C 1
ATOM 3259 O O . GLY B 1 134 ? 5.207 13.297 0.711 1 92.88 134 GLY B O 1
ATOM 3260 N N . LEU B 1 135 ? 3.633 11.711 0.894 1 96.62 135 LEU B N 1
ATOM 3261 C CA . LEU B 1 135 ? 4.512 10.891 1.713 1 96.62 135 LEU B CA 1
ATOM 3262 C C . LEU B 1 135 ? 5.73 10.438 0.914 1 96.62 135 LEU B C 1
ATOM 3264 O O . LEU B 1 135 ? 6.844 10.398 1.439 1 96.62 135 LEU B O 1
ATOM 3268 N N . GLY B 1 136 ? 5.469 10.078 -0.392 1 96.31 136 GLY B N 1
ATOM 3269 C CA . GLY B 1 136 ? 6.598 9.734 -1.239 1 96.31 136 GLY B CA 1
ATOM 3270 C C . GLY B 1 136 ? 7.621 10.852 -1.354 1 96.31 136 GLY B C 1
ATOM 3271 O O . GLY B 1 136 ? 8.828 10.609 -1.264 1 96.31 136 GLY B O 1
ATOM 3272 N N . LEU B 1 137 ? 7.16 12.062 -1.536 1 94.69 137 LEU B N 1
ATOM 3273 C CA . LEU B 1 137 ? 8.039 13.227 -1.602 1 94.69 137 LEU B CA 1
ATOM 3274 C C . LEU B 1 137 ? 8.781 13.422 -0.284 1 94.69 137 LEU B C 1
ATOM 3276 O O . LEU B 1 137 ? 9.992 13.656 -0.279 1 94.69 137 LEU B O 1
ATOM 3280 N N . GLY B 1 138 ? 8.047 13.312 0.819 1 96.62 138 GLY B N 1
ATOM 3281 C CA . GLY B 1 138 ? 8.68 13.398 2.125 1 96.62 138 GLY B CA 1
ATOM 3282 C C . GLY B 1 138 ? 9.781 12.367 2.326 1 96.62 138 GLY B C 1
ATOM 3283 O O . GLY B 1 138 ? 10.836 12.68 2.873 1 96.62 138 GLY B O 1
ATOM 3284 N N . CYS B 1 139 ? 9.555 11.18 1.857 1 97.5 139 CYS B N 1
ATOM 3285 C CA . CYS B 1 139 ? 10.555 10.117 1.93 1 97.5 139 CYS B CA 1
ATOM 3286 C C . CYS B 1 139 ? 11.828 10.508 1.187 1 97.5 139 CYS B C 1
ATOM 3288 O O . CYS B 1 139 ? 12.93 10.359 1.714 1 97.5 139 CYS B O 1
ATOM 3290 N N . GLY B 1 140 ? 11.578 10.953 -0.083 1 97 140 GLY B N 1
ATOM 3291 C CA . GLY B 1 140 ? 12.734 11.375 -0.855 1 97 140 GLY B CA 1
ATOM 3292 C C . GLY B 1 140 ? 13.547 12.461 -0.171 1 97 140 GLY B C 1
ATOM 3293 O O . GLY B 1 140 ? 14.781 12.391 -0.128 1 97 140 GLY B O 1
ATOM 3294 N N . MET B 1 141 ? 12.914 13.438 0.383 1 96.44 141 MET B N 1
ATOM 3295 C CA . MET B 1 141 ? 13.578 14.547 1.062 1 96.44 141 MET B CA 1
ATOM 3296 C C . MET B 1 141 ? 14.305 14.062 2.312 1 96.44 141 MET B C 1
ATOM 3298 O O . MET B 1 141 ? 15.461 14.414 2.539 1 96.44 141 MET B O 1
ATOM 3302 N N . ALA B 1 142 ? 13.609 13.32 3.113 1 97.81 142 ALA B N 1
ATOM 3303 C CA . ALA B 1 142 ? 14.188 12.805 4.352 1 97.81 142 ALA B CA 1
ATOM 3304 C C . ALA B 1 142 ? 15.414 11.945 4.062 1 97.81 142 ALA B C 1
ATOM 3306 O O . ALA B 1 142 ? 16.438 12.062 4.746 1 97.81 142 ALA B O 1
ATOM 3307 N N . TRP B 1 143 ? 15.281 11.086 3.084 1 97.81 143 TRP B N 1
ATOM 3308 C CA . TRP B 1 143 ? 16.375 10.211 2.695 1 97.81 143 TRP B CA 1
ATOM 3309 C C . TRP B 1 143 ? 17.594 11.023 2.254 1 97.81 143 TRP B C 1
ATOM 3311 O O . TRP B 1 143 ? 18.719 10.75 2.68 1 97.81 143 TRP B O 1
ATOM 3321 N N . ALA B 1 144 ? 17.359 12.039 1.401 1 96.88 144 ALA B N 1
ATOM 3322 C CA . ALA B 1 144 ? 18.422 12.898 0.905 1 96.88 144 ALA B CA 1
ATOM 3323 C C . ALA B 1 144 ? 19.094 13.664 2.047 1 96.88 144 ALA B C 1
ATOM 3325 O O . ALA B 1 144 ? 20.312 13.797 2.082 1 96.88 144 ALA B O 1
ATOM 3326 N N . ALA B 1 145 ? 18.328 14.18 2.994 1 96.5 145 ALA B N 1
ATOM 3327 C CA . ALA B 1 145 ? 18.859 14.914 4.145 1 96.5 145 ALA B CA 1
ATOM 3328 C C . ALA B 1 145 ? 19.766 14.023 4.988 1 96.5 145 ALA B C 1
ATOM 3330 O O . ALA B 1 145 ? 20.859 14.445 5.395 1 96.5 145 ALA B O 1
ATOM 3331 N N . GLY B 1 146 ? 19.297 12.844 5.254 1 94.75 146 GLY B N 1
ATOM 3332 C CA . GLY B 1 146 ? 20.125 11.906 5.992 1 94.75 146 GLY B CA 1
ATOM 3333 C C . GLY B 1 146 ? 21.469 11.633 5.324 1 94.75 146 GLY B C 1
ATOM 3334 O O . GLY B 1 146 ? 22.5 11.641 5.984 1 94.75 146 GLY B O 1
ATOM 3335 N N . ARG B 1 147 ? 21.5 11.477 4.117 1 95.44 147 ARG B N 1
ATOM 3336 C CA . ARG B 1 147 ? 22.719 11.203 3.354 1 95.44 147 ARG B CA 1
ATOM 3337 C C . ARG B 1 147 ? 23.656 12.398 3.365 1 95.44 147 ARG B C 1
ATOM 3339 O O . ARG B 1 147 ? 24.875 12.242 3.324 1 95.44 147 ARG B O 1
ATOM 3346 N N . ALA B 1 148 ? 23.062 13.57 3.49 1 96 148 ALA B N 1
ATOM 3347 C CA . ALA B 1 148 ? 23.828 14.812 3.5 1 96 148 ALA B CA 1
ATOM 3348 C C . ALA B 1 148 ? 24.25 15.18 4.918 1 96 148 ALA B C 1
ATOM 3350 O O . ALA B 1 148 ? 24.891 16.219 5.129 1 96 148 ALA B O 1
ATOM 3351 N N . GLY B 1 149 ? 23.859 14.43 5.863 1 95.25 149 GLY B N 1
ATOM 3352 C CA . GLY B 1 149 ? 24.25 14.672 7.246 1 95.25 149 GLY B CA 1
ATOM 3353 C C . GLY B 1 149 ? 23.438 15.789 7.895 1 95.25 149 GLY B C 1
ATOM 3354 O O . GLY B 1 149 ? 23.906 16.422 8.844 1 95.25 149 GLY B O 1
ATOM 3355 N N . ARG B 1 150 ? 22.281 16.094 7.316 1 95.12 150 ARG B N 1
ATOM 3356 C CA . ARG B 1 150 ? 21.406 17.109 7.887 1 95.12 150 ARG B CA 1
ATOM 3357 C C . ARG B 1 150 ? 20.547 16.516 8.992 1 95.12 150 ARG B C 1
ATOM 3359 O O . ARG B 1 150 ? 20.234 15.328 8.984 1 95.12 150 ARG B O 1
ATOM 3366 N N . ASP B 1 151 ? 20.047 17.344 9.922 1 93 151 ASP B N 1
ATOM 3367 C CA . ASP B 1 151 ? 19.359 16.812 11.094 1 93 151 ASP B CA 1
ATOM 3368 C C . ASP B 1 151 ? 17.938 17.344 11.172 1 93 151 ASP B C 1
ATOM 3370 O O . ASP B 1 151 ? 17.234 17.109 12.156 1 93 151 ASP B O 1
ATOM 3374 N N . HIS B 1 152 ? 17.562 18.094 10.156 1 95.38 152 HIS B N 1
ATOM 3375 C CA . HIS B 1 152 ? 16.203 18.609 10.234 1 95.38 152 HIS B CA 1
ATOM 3376 C C . HIS B 1 152 ? 15.18 17.516 9.977 1 95.38 152 HIS B C 1
ATOM 3378 O O . HIS B 1 152 ? 15.477 16.516 9.312 1 95.38 152 HIS B O 1
ATOM 3384 N N . ALA B 1 153 ? 14.031 17.672 10.516 1 97.25 153 ALA B N 1
ATOM 3385 C CA . ALA B 1 153 ? 12.938 16.703 10.43 1 97.25 153 ALA B CA 1
ATOM 3386 C C . ALA B 1 153 ? 12 17.031 9.273 1 97.25 153 ALA B C 1
ATOM 3388 O O . ALA B 1 153 ? 12.023 18.141 8.75 1 97.25 153 ALA B O 1
ATOM 3389 N N . HIS B 1 154 ? 11.281 16.047 8.859 1 97.69 154 HIS B N 1
ATOM 3390 C CA . HIS B 1 154 ? 10.273 16.141 7.805 1 97.69 154 HIS B CA 1
ATOM 3391 C C . HIS B 1 154 ? 8.914 15.664 8.297 1 97.69 154 HIS B C 1
ATOM 3393 O O . HIS B 1 154 ? 8.773 14.516 8.711 1 97.69 154 HIS B O 1
ATOM 3399 N N . TYR B 1 155 ? 7.973 16.562 8.32 1 98.06 155 TYR B N 1
ATOM 3400 C CA . TYR B 1 155 ? 6.602 16.25 8.719 1 98.06 155 TYR B CA 1
ATOM 3401 C C . TYR B 1 155 ? 5.668 16.266 7.512 1 98.06 155 TYR B C 1
ATOM 3403 O O . TYR B 1 155 ? 5.621 17.234 6.762 1 98.06 155 TYR B O 1
ATOM 3411 N N . VAL B 1 156 ? 5.008 15.172 7.297 1 97.69 156 VAL B N 1
ATOM 3412 C CA . VAL B 1 156 ? 4.023 15.078 6.223 1 97.69 156 VAL B CA 1
ATOM 3413 C C . VAL B 1 156 ? 2.629 14.891 6.812 1 97.69 156 VAL B C 1
ATOM 3415 O O . VAL B 1 156 ? 2.371 13.898 7.5 1 97.69 156 VAL B O 1
ATOM 3418 N N . LEU B 1 157 ? 1.763 15.844 6.555 1 97.69 157 LEU B N 1
ATOM 3419 C CA . LEU B 1 157 ? 0.385 15.727 7.023 1 97.69 157 LEU B CA 1
ATOM 3420 C C . LEU B 1 157 ? -0.5 15.094 5.953 1 97.69 157 LEU B C 1
ATOM 3422 O O . LEU B 1 157 ? -0.668 15.656 4.871 1 97.69 157 LEU B O 1
ATOM 3426 N N . LEU B 1 158 ? -1.011 13.953 6.301 1 97.19 158 LEU B N 1
ATOM 3427 C CA . LEU B 1 158 ? -1.898 13.219 5.406 1 97.19 158 LEU B CA 1
ATOM 3428 C C . LEU B 1 158 ? -3.336 13.258 5.914 1 97.19 158 LEU B C 1
ATOM 3430 O O . LEU B 1 158 ? -3.568 13.336 7.125 1 97.19 158 LEU B O 1
ATOM 3434 N N . GLY B 1 159 ? -4.258 13.266 4.949 1 96.31 159 GLY B N 1
ATOM 3435 C CA . GLY B 1 159 ? -5.613 12.875 5.305 1 96.31 159 GLY B CA 1
ATOM 3436 C C . GLY B 1 159 ? -5.785 11.367 5.406 1 96.31 159 GLY B C 1
ATOM 3437 O O . GLY B 1 159 ? -5.152 10.617 4.664 1 96.31 159 GLY B O 1
ATOM 3438 N N . ASP B 1 160 ? -6.703 10.93 6.312 1 96.38 160 ASP B N 1
ATOM 3439 C CA . ASP B 1 160 ? -6.895 9.492 6.449 1 96.38 160 ASP B CA 1
ATOM 3440 C C . ASP B 1 160 ? -7.438 8.883 5.16 1 96.38 160 ASP B C 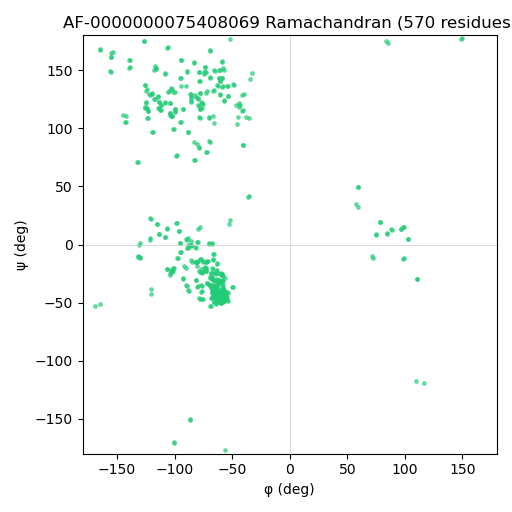1
ATOM 3442 O O . ASP B 1 160 ? -7.051 7.777 4.773 1 96.38 160 ASP B O 1
ATOM 3446 N N . ALA B 1 161 ? -8.305 9.586 4.434 1 94.5 161 ALA B N 1
ATOM 3447 C CA . ALA B 1 161 ? -8.805 9.078 3.158 1 94.5 161 ALA B CA 1
ATOM 3448 C C . ALA B 1 161 ? -7.672 8.906 2.152 1 94.5 161 ALA B C 1
ATOM 3450 O O . ALA B 1 161 ? -7.699 7.988 1.325 1 94.5 161 ALA B O 1
ATOM 3451 N N . GLU B 1 162 ? -6.727 9.742 2.215 1 93.19 162 GLU B N 1
ATOM 3452 C CA . GLU B 1 162 ? -5.539 9.688 1.367 1 93.19 162 GLU B CA 1
ATOM 3453 C C . GLU B 1 162 ? -4.793 8.367 1.546 1 93.19 162 GLU B C 1
ATOM 3455 O O . GLU B 1 162 ? -4.148 7.883 0.613 1 93.19 162 GLU B O 1
ATOM 3460 N N . CYS B 1 163 ? -4.93 7.742 2.672 1 96 163 CYS B N 1
ATOM 3461 C CA . CYS B 1 163 ? -4.203 6.52 3.002 1 96 163 CYS B CA 1
ATOM 3462 C C . CYS B 1 163 ? -4.859 5.305 2.355 1 96 163 CYS B C 1
ATOM 3464 O O . CYS B 1 163 ? -4.371 4.184 2.494 1 96 163 CYS B O 1
ATOM 3466 N N . SER B 1 164 ? -5.914 5.559 1.583 1 94 164 SER B N 1
ATOM 3467 C CA . SER B 1 164 ? -6.465 4.492 0.756 1 94 164 SER B CA 1
ATOM 3468 C C . SER B 1 164 ? -5.652 4.305 -0.52 1 94 164 SER B C 1
ATOM 3470 O O . SER B 1 164 ? -5.801 3.297 -1.215 1 94 164 SER B O 1
ATOM 3472 N N . GLU B 1 165 ? -4.848 5.25 -0.801 1 93.19 165 GLU B N 1
ATOM 3473 C CA . GLU B 1 165 ? -4.02 5.188 -2 1 93.19 165 GLU B CA 1
ATOM 3474 C C . GLU B 1 165 ? -2.816 4.27 -1.793 1 93.19 165 GLU B C 1
ATOM 3476 O O . GLU B 1 165 ? -2.145 4.344 -0.763 1 93.19 165 GLU B O 1
ATOM 3481 N N . GLY B 1 166 ? -2.469 3.512 -2.809 1 94.62 166 GLY B N 1
ATOM 3482 C CA . GLY B 1 166 ? -1.347 2.588 -2.738 1 94.62 166 GLY B CA 1
ATOM 3483 C C . GLY B 1 166 ? -0.006 3.285 -2.617 1 94.62 166 GLY B C 1
ATOM 3484 O O . GLY B 1 166 ? 0.926 2.75 -2.014 1 94.62 166 GLY B O 1
ATOM 3485 N N . SER B 1 167 ? 0.043 4.438 -3.184 1 94.88 167 SER B N 1
ATOM 3486 C CA . SER B 1 167 ? 1.299 5.18 -3.156 1 94.88 167 SER B CA 1
ATOM 3487 C C . SER B 1 167 ? 1.73 5.484 -1.726 1 94.88 167 SER B C 1
ATOM 3489 O O . SER B 1 167 ? 2.926 5.547 -1.432 1 94.88 167 SER B O 1
ATOM 3491 N N . VAL B 1 168 ? 0.758 5.676 -0.82 1 97.25 168 VAL B N 1
ATOM 3492 C CA . VAL B 1 168 ? 1.074 5.922 0.583 1 97.25 168 VAL B CA 1
ATOM 3493 C C . VAL B 1 168 ? 1.79 4.707 1.171 1 97.25 168 VAL B C 1
ATOM 3495 O O . VAL B 1 168 ? 2.809 4.852 1.851 1 97.25 168 VAL B O 1
ATOM 3498 N N . TRP B 1 169 ? 1.395 3.545 0.861 1 97.44 169 TRP B N 1
ATOM 3499 C CA . TRP B 1 169 ? 1.931 2.324 1.454 1 97.44 169 TRP B CA 1
ATOM 3500 C C . TRP B 1 169 ? 3.24 1.923 0.783 1 97.44 169 TRP B C 1
ATOM 3502 O O . TRP B 1 169 ? 4.113 1.329 1.418 1 97.44 169 TRP B O 1
ATOM 3512 N N . GLU B 1 170 ? 3.348 2.268 -0.511 1 96.06 170 GLU B N 1
ATOM 3513 C CA . GLU B 1 170 ? 4.652 2.123 -1.146 1 96.06 170 GLU B CA 1
ATOM 3514 C C . GLU B 1 170 ? 5.703 2.99 -0.456 1 96.06 170 GLU B C 1
ATOM 3516 O O . GLU B 1 170 ? 6.816 2.533 -0.189 1 96.06 170 GLU B O 1
ATOM 3521 N N . ALA B 1 171 ? 5.312 4.199 -0.197 1 97.62 171 ALA B N 1
ATOM 3522 C CA . ALA B 1 171 ? 6.199 5.113 0.515 1 97.62 171 ALA B CA 1
ATOM 3523 C C . ALA B 1 171 ? 6.492 4.605 1.925 1 97.62 171 ALA B C 1
ATOM 3525 O O . ALA B 1 171 ? 7.613 4.75 2.424 1 97.62 171 ALA B O 1
ATOM 3526 N N . ALA B 1 172 ? 5.477 4.066 2.592 1 98.38 172 ALA B N 1
ATOM 3527 C CA . ALA B 1 172 ? 5.66 3.527 3.938 1 98.38 172 ALA B CA 1
ATOM 3528 C C . ALA B 1 172 ? 6.695 2.406 3.943 1 98.38 172 ALA B C 1
ATOM 3530 O O . ALA B 1 172 ? 7.531 2.33 4.848 1 98.38 172 ALA B O 1
ATOM 3531 N N . LEU B 1 173 ? 6.648 1.51 2.928 1 97.94 173 LEU B N 1
ATOM 3532 C CA . LEU B 1 173 ? 7.645 0.452 2.793 1 97.94 173 LEU B CA 1
ATOM 3533 C C . LEU B 1 173 ? 9.039 1.039 2.629 1 97.94 173 LEU B C 1
ATOM 3535 O O . LEU B 1 173 ? 9.984 0.61 3.299 1 97.94 173 LEU B O 1
ATOM 3539 N N . PHE B 1 174 ? 9.188 2.043 1.792 1 97.94 174 PHE B N 1
ATOM 3540 C CA . PHE B 1 174 ? 10.461 2.689 1.501 1 97.94 174 PHE B CA 1
ATOM 3541 C C . PHE B 1 174 ? 11.062 3.299 2.764 1 97.94 174 PHE B C 1
ATOM 3543 O O . PHE B 1 174 ? 12.234 3.09 3.062 1 97.94 174 PHE B O 1
ATOM 3550 N N . ALA B 1 175 ? 10.227 4.027 3.479 1 98.56 175 ALA B N 1
ATOM 3551 C CA . ALA B 1 175 ? 10.688 4.746 4.66 1 98.56 175 ALA B CA 1
ATOM 3552 C C . ALA B 1 175 ? 11.195 3.777 5.727 1 98.56 175 ALA B C 1
ATOM 3554 O O . ALA B 1 175 ? 12.25 3.998 6.324 1 98.56 175 ALA B O 1
ATOM 3555 N N . ALA B 1 176 ? 10.43 2.736 5.988 1 98.44 176 ALA B N 1
ATOM 3556 C CA . ALA B 1 176 ? 10.828 1.744 6.984 1 98.44 176 ALA B CA 1
ATOM 3557 C C . ALA B 1 176 ? 12.117 1.042 6.57 1 98.44 176 ALA B C 1
ATOM 3559 O O . ALA B 1 176 ? 13.016 0.844 7.391 1 98.44 176 ALA B O 1
ATOM 3560 N N . HIS B 1 177 ? 12.234 0.663 5.316 1 97.81 177 HIS B N 1
ATOM 3561 C CA . HIS B 1 177 ? 13.414 -0.022 4.797 1 97.81 177 HIS B CA 1
ATOM 3562 C C . HIS B 1 177 ? 14.672 0.808 5.016 1 97.81 177 HIS B C 1
ATOM 3564 O O . HIS B 1 177 ? 15.719 0.27 5.379 1 97.81 177 HIS B O 1
ATOM 3570 N N . HIS B 1 178 ? 14.562 2.1 4.863 1 97.81 178 HIS B N 1
ATOM 3571 C CA . HIS B 1 178 ? 15.727 2.973 4.938 1 97.81 178 HIS B CA 1
ATOM 3572 C C . HIS B 1 178 ? 15.898 3.549 6.336 1 97.81 178 HIS B C 1
ATOM 3574 O O . HIS B 1 178 ? 16.781 4.367 6.574 1 97.81 178 HIS B O 1
ATOM 3580 N N . GLY B 1 179 ? 14.992 3.15 7.254 1 97.88 179 GLY B N 1
ATOM 3581 C CA . GLY B 1 179 ? 15.102 3.605 8.633 1 97.88 179 GLY B CA 1
ATOM 3582 C C . GLY B 1 179 ? 15.055 5.117 8.766 1 97.88 179 GLY B C 1
ATOM 3583 O O . GLY B 1 179 ? 15.906 5.715 9.422 1 97.88 179 GLY B O 1
ATOM 3584 N N . LEU B 1 180 ? 14.07 5.758 8.141 1 98 180 LEU B N 1
ATOM 3585 C CA . LEU B 1 180 ? 14.016 7.215 8.102 1 98 180 LEU B CA 1
ATOM 3586 C C . LEU B 1 180 ? 13.484 7.773 9.422 1 98 180 LEU B C 1
ATOM 3588 O O . LEU B 1 180 ? 12.336 8.219 9.5 1 98 180 LEU B O 1
ATOM 3592 N N . GLY B 1 181 ? 14.359 7.91 10.367 1 97.94 181 GLY B N 1
ATOM 3593 C CA . GLY B 1 181 ? 14.008 8.406 11.695 1 97.94 181 GLY B CA 1
ATOM 3594 C C . GLY B 1 181 ? 13.68 9.891 11.703 1 97.94 181 GLY B C 1
ATOM 3595 O O . GLY B 1 181 ? 13.117 10.398 12.672 1 97.94 181 GLY B O 1
ATOM 3596 N N . ASN B 1 182 ? 14.008 10.602 10.641 1 97.81 182 ASN B N 1
ATOM 3597 C CA . ASN B 1 182 ? 13.758 12.031 10.531 1 97.81 182 ASN B CA 1
ATOM 3598 C C . ASN B 1 182 ? 12.461 12.32 9.781 1 97.81 182 ASN B C 1
ATOM 3600 O O . ASN B 1 182 ? 12.242 13.445 9.32 1 97.81 182 ASN B O 1
ATOM 3604 N N . LEU B 1 183 ? 11.633 11.305 9.555 1 98.5 183 LEU B N 1
ATOM 3605 C CA . LEU B 1 183 ? 10.359 11.43 8.859 1 98.5 183 LEU B CA 1
ATOM 3606 C C . LEU B 1 183 ? 9.195 11.125 9.797 1 98.5 183 LEU B C 1
ATOM 3608 O O . LEU B 1 183 ? 9.18 10.086 10.461 1 98.5 183 LEU B O 1
ATOM 3612 N N . VAL B 1 184 ? 8.25 12.031 9.867 1 98.69 184 VAL B N 1
ATOM 3613 C CA . VAL B 1 184 ? 7.027 11.867 10.648 1 98.69 184 VAL B CA 1
ATOM 3614 C C . VAL B 1 184 ? 5.809 12.023 9.742 1 98.69 184 VAL B C 1
ATOM 3616 O O . VAL B 1 184 ? 5.617 13.07 9.125 1 98.69 184 VAL B O 1
ATOM 3619 N N . ALA B 1 185 ? 5.066 10.992 9.578 1 98.62 185 ALA B N 1
ATOM 3620 C CA . ALA B 1 185 ? 3.742 11.094 8.977 1 98.62 185 ALA B CA 1
ATOM 3621 C C . ALA B 1 185 ? 2.686 11.43 10.023 1 98.62 185 ALA B C 1
ATOM 3623 O O . ALA B 1 185 ? 2.566 10.734 11.039 1 98.62 185 ALA B O 1
ATOM 3624 N N . ILE B 1 186 ? 1.992 12.477 9.844 1 98.81 186 ILE B N 1
ATOM 3625 C CA . ILE B 1 186 ? 0.84 12.82 10.672 1 98.81 186 ILE B CA 1
ATOM 3626 C C . ILE B 1 186 ? -0.449 12.531 9.906 1 98.81 186 ILE B C 1
ATOM 3628 O O . ILE B 1 186 ? -0.649 13.039 8.797 1 98.81 186 ILE B O 1
ATOM 3632 N N . ILE B 1 187 ? -1.258 11.703 10.461 1 98.75 187 ILE B N 1
ATOM 3633 C CA . ILE B 1 187 ? -2.533 11.398 9.82 1 98.75 187 ILE B CA 1
ATOM 3634 C C . ILE B 1 187 ? -3.662 12.125 10.547 1 98.75 187 ILE B C 1
ATOM 3636 O O . ILE B 1 187 ? -3.912 11.875 11.727 1 98.75 187 ILE B O 1
ATOM 3640 N N . ASP B 1 188 ? -4.266 13.07 9.852 1 98.44 188 ASP B N 1
ATOM 3641 C CA . ASP B 1 188 ? -5.527 13.648 10.305 1 98.44 188 ASP B CA 1
ATOM 3642 C C . ASP B 1 188 ? -6.664 12.641 10.188 1 98.44 188 ASP B C 1
ATOM 3644 O O . ASP B 1 188 ? -7.328 12.562 9.148 1 98.44 188 ASP B O 1
ATOM 3648 N N . ARG B 1 189 ? -6.859 11.867 11.234 1 98.56 189 ARG B N 1
ATOM 3649 C CA . ARG B 1 189 ? -7.879 10.82 11.234 1 98.56 189 ARG B CA 1
ATOM 3650 C C . ARG B 1 189 ? -9.25 11.391 11.578 1 98.56 189 ARG B C 1
ATOM 3652 O O . ARG B 1 189 ? -9.781 11.133 12.664 1 98.56 189 ARG B O 1
ATOM 3659 N N . ASN B 1 190 ? -9.805 12.109 10.633 1 97.88 190 ASN B N 1
ATOM 3660 C CA . ASN B 1 190 ? -11.117 12.711 10.844 1 97.88 190 ASN B CA 1
ATOM 3661 C C . ASN B 1 190 ? -12.234 11.828 10.305 1 97.88 190 ASN B C 1
ATOM 3663 O O . ASN B 1 190 ? -13.414 12.141 10.461 1 97.88 190 ASN B O 1
ATOM 3667 N N . ARG B 1 191 ? -11.914 10.75 9.625 1 97.5 191 ARG B N 1
ATOM 3668 C CA . ARG B 1 191 ? -12.742 9.617 9.219 1 97.5 191 ARG B CA 1
ATOM 3669 C C . ARG B 1 191 ? -13.648 9.992 8.055 1 97.5 191 ARG B C 1
ATOM 3671 O O . ARG B 1 191 ? -14.586 9.258 7.723 1 97.5 191 ARG B O 1
ATOM 3678 N N . ILE B 1 192 ? -13.461 11.141 7.477 1 96.75 192 ILE B N 1
ATOM 3679 C CA . ILE B 1 192 ? -14.32 11.562 6.379 1 96.75 192 ILE B CA 1
ATOM 3680 C C . ILE B 1 192 ? -13.469 11.906 5.16 1 96.75 192 ILE B C 1
ATOM 3682 O O . ILE B 1 192 ? -12.516 12.68 5.258 1 96.75 192 ILE B O 1
ATOM 3686 N N . GLY B 1 193 ? -13.719 11.242 4.035 1 91.56 193 GLY B N 1
ATOM 3687 C CA . GLY B 1 193 ? -13.141 11.609 2.752 1 91.56 193 GLY B CA 1
ATOM 3688 C C . GLY B 1 193 ? -13.945 12.656 2.008 1 91.56 193 GLY B C 1
ATOM 3689 O O . GLY B 1 193 ? -14.539 13.539 2.625 1 91.56 193 GLY B O 1
ATOM 3690 N N . SER B 1 194 ? -13.906 12.633 0.708 1 85.06 194 SER B N 1
ATOM 3691 C CA . SER B 1 194 ? -14.57 13.648 -0.109 1 85.06 194 SER B CA 1
ATOM 3692 C C . SER B 1 194 ? -16.078 13.484 -0.072 1 85.06 194 SER B C 1
ATOM 3694 O O . SER B 1 194 ? -16.812 14.477 -0.063 1 85.06 194 SER B O 1
ATOM 3696 N N . LEU B 1 195 ? -16.453 12.242 0.025 1 85.69 195 LEU B N 1
ATOM 3697 C CA . LEU B 1 195 ? -17.891 12.102 -0.21 1 85.69 195 LEU B CA 1
ATOM 3698 C C . LEU B 1 195 ? -18.547 11.281 0.895 1 85.69 195 LEU B C 1
ATOM 3700 O O . LEU B 1 195 ? -19.766 11.266 1.021 1 85.69 195 LEU B O 1
ATOM 3704 N N . ASP B 1 196 ? -17.812 10.688 1.696 1 94.19 196 ASP B N 1
ATOM 3705 C CA . ASP B 1 196 ? -18.359 9.773 2.686 1 94.19 196 ASP B CA 1
ATOM 3706 C C . ASP B 1 196 ? -17.344 9.461 3.781 1 94.19 196 ASP B C 1
ATOM 3708 O O . ASP B 1 196 ? -16.188 9.891 3.701 1 94.19 196 ASP B O 1
ATOM 3712 N N . PHE B 1 197 ? -17.875 8.859 4.824 1 96.19 197 PHE B N 1
ATOM 3713 C CA . PHE B 1 197 ? -16.984 8.336 5.859 1 96.19 197 PHE B CA 1
ATOM 3714 C C . PHE B 1 197 ? -16.047 7.281 5.281 1 96.19 197 PHE B C 1
ATOM 3716 O O . PHE B 1 197 ? -16.453 6.473 4.445 1 96.19 197 PHE B O 1
ATOM 3723 N N . THR B 1 198 ? -14.789 7.289 5.711 1 95.19 198 THR B N 1
ATOM 3724 C CA . THR B 1 198 ? -13.766 6.422 5.145 1 95.19 198 THR B CA 1
ATOM 3725 C C . THR B 1 198 ? -14.18 4.957 5.258 1 95.19 198 THR B C 1
ATOM 3727 O O . THR B 1 198 ? -13.992 4.18 4.316 1 95.19 198 THR B O 1
ATOM 3730 N N . GLU B 1 199 ? -14.789 4.562 6.387 1 94.81 199 GLU B N 1
ATOM 3731 C CA . GLU B 1 199 ? -15.086 3.156 6.629 1 94.81 199 GLU B CA 1
ATOM 3732 C C . GLU B 1 199 ? -16.234 2.676 5.742 1 94.81 199 GLU B C 1
ATOM 3734 O O . GLU B 1 199 ? -16.453 1.471 5.613 1 94.81 199 GLU B O 1
ATOM 3739 N N . ASN B 1 200 ? -17 3.658 5.121 1 94.44 200 ASN B N 1
ATOM 3740 C CA . ASN B 1 200 ? -18.062 3.291 4.207 1 94.44 200 ASN B CA 1
ATOM 3741 C C . ASN B 1 200 ? -17.531 2.887 2.838 1 94.44 200 ASN B C 1
ATOM 3743 O O . ASN B 1 200 ? -18.172 2.123 2.113 1 94.44 200 ASN B O 1
ATOM 3747 N N . TYR B 1 201 ? -16.359 3.318 2.43 1 89.75 201 TYR B N 1
ATOM 3748 C CA . TYR B 1 201 ? -15.891 3.02 1.079 1 89.75 201 TYR B CA 1
ATOM 3749 C C . TYR B 1 201 ? -14.586 2.229 1.111 1 89.75 201 TYR B C 1
ATOM 3751 O O . TYR B 1 201 ? -14.359 1.36 0.265 1 89.75 201 TYR B O 1
ATOM 3759 N N . ILE B 1 202 ? -13.648 2.518 2.025 1 93.88 202 ILE B N 1
ATOM 3760 C CA . ILE B 1 202 ? -12.445 1.721 2.244 1 93.88 202 ILE B CA 1
ATOM 3761 C C . ILE B 1 202 ? -12.086 1.731 3.729 1 93.88 202 ILE B C 1
ATOM 3763 O O . ILE B 1 202 ? -11.609 2.744 4.25 1 93.88 202 ILE B O 1
ATOM 3767 N N . ALA B 1 203 ? -12.234 0.663 4.289 1 93.75 203 ALA B N 1
ATOM 3768 C CA . ALA B 1 203 ? -11.977 0.577 5.727 1 93.75 203 ALA B CA 1
ATOM 3769 C C . ALA B 1 203 ? -10.477 0.642 6.02 1 93.75 203 ALA B C 1
ATOM 3771 O O . ALA B 1 203 ? -9.688 -0.076 5.406 1 93.75 203 ALA B O 1
ATOM 3772 N N . LEU B 1 204 ? -10.148 1.504 6.949 1 96.06 204 LEU B N 1
ATOM 3773 C CA . LEU B 1 204 ? -8.75 1.688 7.301 1 96.06 204 LEU B CA 1
ATOM 3774 C C . LEU B 1 204 ? -8.406 0.965 8.602 1 96.06 204 LEU B C 1
ATOM 3776 O O . LEU B 1 204 ? -7.246 0.642 8.852 1 96.06 204 LEU B O 1
ATOM 3780 N N . GLU B 1 205 ? -9.352 0.682 9.422 1 96.69 205 GLU B N 1
ATOM 3781 C CA . GLU B 1 205 ? -9.086 -0.009 10.68 1 96.69 205 GLU B CA 1
ATOM 3782 C C . GLU B 1 205 ? -8.766 -1.482 10.445 1 96.69 205 GLU B C 1
ATOM 3784 O O . GLU B 1 205 ? -9.305 -2.102 9.523 1 96.69 205 GLU B O 1
ATOM 3789 N N . PRO B 1 206 ? -7.926 -2.043 11.297 1 97.69 206 PRO B N 1
ATOM 3790 C CA . PRO B 1 206 ? -7.109 -1.426 12.344 1 97.69 206 PRO B CA 1
ATOM 3791 C C . PRO B 1 206 ? -5.961 -0.59 11.781 1 97.69 206 PRO B C 1
ATOM 3793 O O . PRO B 1 206 ? -4.934 -1.139 11.375 1 97.69 206 PRO B O 1
ATOM 3796 N N . PHE B 1 207 ? -6.074 0.619 11.898 1 98 207 PHE B N 1
ATOM 3797 C CA . PHE B 1 207 ? -5.262 1.583 11.172 1 98 207 PHE B CA 1
ATOM 3798 C C . PHE B 1 207 ? -3.857 1.66 11.758 1 98 207 PHE B C 1
ATOM 3800 O O . PHE B 1 207 ? -2.867 1.575 11.031 1 98 207 PHE B O 1
ATOM 3807 N N . ALA B 1 208 ? -3.764 1.765 13.094 1 98.69 208 ALA B N 1
ATOM 3808 C CA . ALA B 1 208 ? -2.469 1.826 13.758 1 98.69 208 ALA B CA 1
ATOM 3809 C C . ALA B 1 208 ? -1.653 0.563 13.5 1 98.69 208 ALA B C 1
ATOM 3811 O O . ALA B 1 208 ? -0.443 0.634 13.273 1 98.69 208 ALA B O 1
ATOM 3812 N N . ASP B 1 209 ? -2.314 -0.584 13.492 1 98.5 209 ASP B N 1
ATOM 3813 C CA . ASP B 1 209 ? -1.644 -1.863 13.281 1 98.5 209 ASP B CA 1
ATOM 3814 C C . ASP B 1 209 ? -1.05 -1.946 11.875 1 98.5 209 ASP B C 1
ATOM 3816 O O . ASP B 1 209 ? -0.005 -2.57 11.672 1 98.5 209 ASP B O 1
ATOM 3820 N N . LYS B 1 210 ? -1.739 -1.398 10.906 1 98.56 210 LYS B N 1
ATOM 3821 C CA . LYS B 1 210 ? -1.188 -1.36 9.555 1 98.56 210 LYS B CA 1
ATOM 3822 C C . LYS B 1 210 ? 0.161 -0.647 9.531 1 98.56 210 LYS B C 1
ATOM 3824 O O . LYS B 1 210 ? 1.144 -1.184 9.016 1 98.56 210 LYS B O 1
ATOM 3829 N N . TRP B 1 211 ? 0.208 0.526 10.156 1 98.81 211 TRP B N 1
ATOM 3830 C CA . TRP B 1 211 ? 1.449 1.293 10.188 1 98.81 211 TRP B CA 1
ATOM 3831 C C . TRP B 1 211 ? 2.535 0.537 10.945 1 98.81 211 TRP B C 1
ATOM 3833 O O . TRP B 1 211 ? 3.689 0.495 10.516 1 98.81 211 TRP B O 1
ATOM 3843 N N . ARG B 1 212 ? 2.176 -0.07 12.102 1 98.69 212 ARG B N 1
ATOM 3844 C CA . ARG B 1 212 ? 3.146 -0.84 12.875 1 98.69 212 ARG B CA 1
ATOM 3845 C C . ARG B 1 212 ? 3.707 -1.996 12.055 1 98.69 212 ARG B C 1
ATOM 3847 O O . ARG B 1 212 ? 4.914 -2.242 12.062 1 98.69 212 ARG B O 1
ATOM 3854 N N . ALA B 1 213 ? 2.803 -2.697 11.367 1 98.56 213 ALA B N 1
ATOM 3855 C CA . ALA B 1 213 ? 3.223 -3.838 10.555 1 98.56 213 ALA B CA 1
ATOM 3856 C C . ALA B 1 213 ? 4.152 -3.396 9.43 1 98.56 213 ALA B C 1
ATOM 3858 O O . ALA B 1 213 ? 4.965 -4.188 8.945 1 98.56 213 ALA B O 1
ATOM 3859 N N . PHE B 1 214 ? 4.07 -2.176 9.016 1 98.56 214 PHE B N 1
ATOM 3860 C CA . PHE B 1 214 ? 4.922 -1.646 7.957 1 98.56 214 PHE B CA 1
ATOM 3861 C C . PHE B 1 214 ? 6.211 -1.072 8.531 1 98.56 214 PHE B C 1
ATOM 3863 O O . PHE B 1 214 ? 6.984 -0.432 7.816 1 98.56 214 PHE B O 1
ATOM 3870 N N . GLY B 1 215 ? 6.414 -1.215 9.875 1 98.19 215 GLY B N 1
ATOM 3871 C CA . GLY B 1 215 ? 7.711 -0.933 10.469 1 98.19 215 GLY B CA 1
ATOM 3872 C C . GLY B 1 215 ? 7.801 0.458 11.062 1 98.19 215 GLY B C 1
ATOM 3873 O O . GLY B 1 215 ? 8.891 0.931 11.383 1 98.19 215 GLY B O 1
ATOM 3874 N N . TRP B 1 216 ? 6.664 1.132 11.219 1 98.69 216 TRP B N 1
ATOM 3875 C CA . TRP B 1 216 ? 6.664 2.494 11.742 1 98.69 216 TRP B CA 1
ATOM 3876 C C . TRP B 1 216 ? 6.422 2.502 13.242 1 98.69 216 TRP B C 1
ATOM 3878 O O . TRP B 1 216 ? 5.711 1.641 13.766 1 98.69 216 TRP B O 1
ATOM 3888 N N . GLU B 1 217 ? 7.105 3.439 13.938 1 98.56 217 GLU B N 1
ATOM 3889 C CA . GLU B 1 217 ? 6.621 3.812 15.266 1 98.56 217 GLU B CA 1
ATOM 3890 C C . GLU B 1 217 ? 5.27 4.516 15.188 1 98.56 217 GLU B C 1
ATOM 3892 O O . GLU B 1 217 ? 5.059 5.367 14.32 1 98.56 217 GLU B O 1
ATOM 3897 N N . VAL B 1 218 ? 4.355 4.059 16.031 1 98.75 218 VAL B N 1
ATOM 3898 C CA . VAL B 1 218 ? 3.021 4.641 15.93 1 98.75 218 VAL B CA 1
ATOM 3899 C C . VAL B 1 218 ? 2.635 5.277 17.266 1 98.75 218 VAL B C 1
ATOM 3901 O O . VAL B 1 218 ? 2.785 4.66 18.312 1 98.75 218 VAL B O 1
ATOM 3904 N N . ARG B 1 219 ? 2.223 6.461 17.234 1 98.75 219 ARG B N 1
ATOM 3905 C CA . ARG B 1 219 ? 1.599 7.16 18.344 1 98.75 219 ARG B CA 1
ATOM 3906 C C . ARG B 1 219 ? 0.18 7.598 18 1 98.75 219 ARG B C 1
ATOM 3908 O O . ARG B 1 219 ? -0.049 8.188 16.938 1 98.75 219 ARG B O 1
ATOM 3915 N N . GLU B 1 220 ? -0.708 7.297 18.828 1 98.56 220 GLU B N 1
ATOM 3916 C CA . GLU B 1 220 ? -2.09 7.727 18.625 1 98.56 220 GLU B CA 1
ATOM 3917 C C . GLU B 1 220 ? -2.453 8.875 19.562 1 98.56 220 GLU B C 1
ATOM 3919 O O . GLU B 1 220 ? -2.09 8.852 20.75 1 98.56 220 GLU B O 1
ATOM 3924 N N . VAL B 1 221 ? -3.008 9.82 19.031 1 98.81 221 VAL B N 1
ATOM 3925 C CA . VAL B 1 221 ? -3.561 10.945 19.797 1 98.81 221 VAL B CA 1
ATOM 3926 C C . VAL B 1 221 ? -5.082 10.82 19.859 1 98.81 221 VAL B C 1
ATOM 3928 O O . VAL B 1 221 ? -5.773 11.016 18.859 1 98.81 221 VAL B O 1
ATOM 3931 N N . ALA B 1 222 ? -5.594 10.539 21.047 1 98.62 222 ALA B N 1
ATOM 3932 C CA . ALA B 1 222 ? -7.016 10.25 21.219 1 98.62 222 ALA B CA 1
ATOM 3933 C C . ALA B 1 222 ? -7.867 11.469 20.859 1 98.62 222 ALA B C 1
ATOM 3935 O O . ALA B 1 222 ? -8.93 11.336 20.25 1 98.62 222 ALA B O 1
ATOM 3936 N N . ASP B 1 223 ? -7.422 12.594 21.281 1 98.81 223 ASP B N 1
ATOM 3937 C CA . ASP B 1 223 ? -8.086 13.852 20.938 1 98.81 223 ASP B CA 1
ATOM 3938 C C . ASP B 1 223 ? -7.141 14.773 20.172 1 98.81 223 ASP B C 1
ATOM 3940 O O . ASP B 1 223 ? -6.367 15.516 20.781 1 98.81 223 ASP B O 1
ATOM 3944 N N . GLY B 1 224 ? -7.258 14.75 18.828 1 98.75 224 GLY B N 1
ATOM 3945 C CA . GLY B 1 224 ? -6.406 15.539 17.953 1 98.75 224 GLY B CA 1
ATOM 3946 C C . GLY B 1 224 ? -6.641 17.031 18.078 1 98.75 224 GLY B C 1
ATOM 3947 O O . GLY B 1 224 ? -6.016 17.828 17.375 1 98.75 224 GLY B O 1
ATOM 3948 N N . HIS B 1 225 ? -7.574 17.422 18.969 1 98.5 225 HIS B N 1
ATOM 3949 C CA . HIS B 1 225 ? -7.832 18.828 19.234 1 98.5 225 HIS B CA 1
ATOM 3950 C C . HIS B 1 225 ? -7.312 19.25 20.609 1 98.5 225 HIS B C 1
ATOM 3952 O O . HIS B 1 225 ? -7.555 20.375 21.047 1 98.5 225 HIS B O 1
ATOM 3958 N N . ASP B 1 226 ? -6.621 18.359 21.281 1 98.12 226 ASP B N 1
ATOM 3959 C CA . ASP B 1 226 ? -5.988 18.625 22.562 1 98.12 226 ASP B CA 1
ATOM 3960 C C . ASP B 1 226 ? -4.496 18.906 22.391 1 98.12 226 ASP B C 1
ATOM 3962 O O . ASP B 1 226 ? -3.725 18.016 22.047 1 98.12 226 ASP B O 1
ATOM 3966 N N . PHE B 1 227 ? -4.082 20.125 22.75 1 97.62 227 PHE B N 1
ATOM 3967 C CA . PHE B 1 227 ? -2.715 20.562 22.484 1 97.62 227 PHE B CA 1
ATOM 3968 C C . PHE B 1 227 ? -1.722 19.781 23.328 1 97.62 227 PHE B C 1
ATOM 3970 O O . PHE B 1 227 ? -0.619 19.469 22.875 1 97.62 227 PHE B O 1
ATOM 3977 N N . ASP B 1 228 ? -2.088 19.469 24.547 1 96.56 228 ASP B N 1
ATOM 3978 C CA . ASP B 1 228 ? -1.177 18.703 25.375 1 96.56 228 ASP B CA 1
ATOM 3979 C C . ASP B 1 228 ? -0.888 17.328 24.766 1 96.56 228 ASP B C 1
ATOM 3981 O O . ASP B 1 228 ? 0.268 16.906 24.688 1 96.56 228 ASP B O 1
ATOM 3985 N N . GLN B 1 229 ? -1.934 16.656 24.312 1 98.06 229 GLN B N 1
ATOM 3986 C CA . GLN B 1 229 ? -1.768 15.344 23.688 1 98.06 229 GLN B CA 1
ATOM 3987 C C . GLN B 1 229 ? -0.96 15.453 22.391 1 98.06 229 GLN B C 1
ATOM 3989 O O . GLN B 1 229 ? -0.07 14.641 22.141 1 98.06 229 GLN B O 1
ATOM 3994 N N . LEU B 1 230 ? -1.231 16.438 21.578 1 98.06 230 LEU B N 1
ATOM 3995 C CA . LEU B 1 230 ? -0.554 16.641 20.297 1 98.06 230 LEU B CA 1
ATOM 3996 C C . LEU B 1 230 ? 0.929 16.922 20.5 1 98.06 230 LEU B C 1
ATOM 3998 O O . LEU B 1 230 ? 1.782 16.297 19.875 1 98.06 230 LEU B O 1
ATOM 4002 N N . ILE B 1 231 ? 1.199 17.906 21.391 1 95.5 231 ILE B N 1
ATOM 4003 C CA . ILE B 1 231 ? 2.582 18.312 21.609 1 95.5 231 ILE B CA 1
ATOM 4004 C C . ILE B 1 231 ? 3.375 17.141 22.203 1 95.5 231 ILE B C 1
ATOM 4006 O O . ILE B 1 231 ? 4.512 16.891 21.797 1 95.5 231 ILE B O 1
ATOM 4010 N N . HIS B 1 232 ? 2.77 16.438 23.109 1 95.5 232 HIS B N 1
ATOM 4011 C CA . HIS B 1 232 ? 3.428 15.266 23.656 1 95.5 232 HIS B CA 1
ATOM 4012 C C . HIS B 1 232 ? 3.773 14.258 22.562 1 95.5 232 HIS B C 1
ATOM 4014 O O . HIS B 1 232 ? 4.891 13.734 22.531 1 95.5 232 HIS B O 1
ATOM 4020 N N . ALA B 1 233 ? 2.869 13.961 21.672 1 97.38 233 ALA B N 1
ATOM 4021 C CA . ALA B 1 233 ? 3.055 12.961 20.625 1 97.38 233 ALA B CA 1
ATOM 4022 C C . ALA B 1 233 ? 4.086 13.43 19.594 1 97.38 233 ALA B C 1
ATOM 4024 O O . ALA B 1 233 ? 4.871 12.625 19.094 1 97.38 233 ALA B O 1
ATOM 4025 N N . LEU B 1 234 ? 4.133 14.68 19.297 1 96.69 234 LEU B N 1
ATOM 4026 C CA . LEU B 1 234 ? 4.922 15.211 18.188 1 96.69 234 LEU B CA 1
ATOM 4027 C C . LEU B 1 234 ? 6.309 15.633 18.656 1 96.69 234 LEU B C 1
ATOM 4029 O O . LEU B 1 234 ? 7.27 15.602 17.891 1 96.69 234 LEU B O 1
ATOM 4033 N N . ALA B 1 235 ? 6.473 16.047 19.922 1 90.5 235 ALA B N 1
ATOM 4034 C CA . ALA B 1 235 ? 7.723 16.609 20.422 1 90.5 235 ALA B CA 1
ATOM 4035 C C . ALA B 1 235 ? 8.516 15.586 21.219 1 90.5 235 ALA B C 1
ATOM 4037 O O . ALA B 1 235 ? 9.711 15.773 21.469 1 90.5 235 ALA B O 1
ATOM 4038 N N . ALA B 1 236 ? 7.844 14.57 21.672 1 87 236 ALA B N 1
ATOM 4039 C CA . ALA B 1 236 ? 8.539 13.531 22.438 1 87 236 ALA B CA 1
ATOM 4040 C C . ALA B 1 236 ? 9.664 12.914 21.609 1 87 236 ALA B C 1
ATOM 4042 O O . ALA B 1 236 ? 9.68 13.031 20.375 1 87 236 ALA B O 1
ATOM 4043 N N . GLU B 1 237 ? 10.547 12.367 22.297 1 91.94 237 GLU B N 1
ATOM 4044 C CA . GLU B 1 237 ? 11.656 11.688 21.656 1 91.94 237 GLU B CA 1
ATOM 4045 C C . GLU B 1 237 ? 11.156 10.641 20.656 1 91.94 237 GLU B C 1
ATOM 4047 O O . GLU B 1 237 ? 10.211 9.906 20.938 1 91.94 237 GLU B O 1
ATOM 4052 N N . ARG B 1 238 ? 11.789 10.617 19.484 1 91.75 238 ARG B N 1
ATOM 4053 C CA . ARG B 1 238 ? 11.43 9.688 18.406 1 91.75 238 ARG B CA 1
ATOM 4054 C C . ARG B 1 238 ? 12.578 8.727 18.109 1 91.75 238 ARG B C 1
ATOM 4056 O O . ARG B 1 238 ? 13.742 9.047 18.375 1 91.75 238 ARG B O 1
ATOM 4063 N N . PRO B 1 239 ? 12.227 7.566 17.656 1 93.31 239 PRO B N 1
ATOM 4064 C CA . PRO B 1 239 ? 13.32 6.695 17.219 1 93.31 239 PRO B CA 1
ATOM 4065 C C . PRO B 1 239 ? 14.125 7.297 16.062 1 93.31 239 PRO B C 1
ATOM 4067 O O . PRO B 1 239 ? 13.586 8.062 15.266 1 93.31 239 PRO B O 1
ATOM 4070 N N . THR B 1 240 ? 15.375 6.926 16.047 1 93.19 240 THR B N 1
ATOM 4071 C CA . THR B 1 240 ? 16.25 7.441 15 1 93.19 240 THR B CA 1
ATOM 4072 C C . THR B 1 240 ? 16.375 6.438 13.859 1 93.19 240 THR B C 1
ATOM 4074 O O . THR B 1 240 ? 16.859 6.781 12.773 1 93.19 240 THR B O 1
ATOM 4077 N N . ASP B 1 241 ? 15.898 5.207 14.07 1 96.31 241 ASP B N 1
ATOM 4078 C CA . ASP B 1 241 ? 16.156 4.148 13.102 1 96.31 241 ASP B CA 1
ATOM 4079 C C . ASP B 1 241 ? 14.875 3.699 12.414 1 96.31 241 ASP B C 1
ATOM 4081 O O . ASP B 1 241 ? 14.852 2.67 11.734 1 96.31 241 ASP B O 1
ATOM 4085 N N . ARG B 1 242 ? 13.773 4.352 12.578 1 98 242 ARG B N 1
ATOM 4086 C CA . ARG B 1 242 ? 12.516 4.062 11.891 1 98 242 ARG B CA 1
ATOM 4087 C C . ARG B 1 242 ? 11.633 5.301 11.836 1 98 242 ARG B C 1
ATOM 4089 O O . ARG B 1 242 ? 11.703 6.168 12.711 1 98 242 ARG B O 1
ATOM 4096 N N . PRO B 1 243 ? 10.844 5.438 10.828 1 98.56 243 PRO B N 1
ATOM 4097 C CA . PRO B 1 243 ? 9.914 6.566 10.727 1 98.56 243 PRO B CA 1
ATOM 4098 C C . PRO B 1 243 ? 8.781 6.496 11.75 1 98.56 243 PRO B C 1
ATOM 4100 O O . PRO B 1 243 ? 8.586 5.461 12.391 1 98.56 243 PRO B O 1
ATOM 4103 N N . MET B 1 244 ? 8.086 7.586 11.883 1 98.69 244 MET B N 1
ATOM 4104 C CA . MET B 1 244 ? 7.008 7.656 12.875 1 98.69 244 MET B CA 1
ATOM 4105 C C . MET B 1 244 ? 5.699 8.086 12.219 1 98.69 244 MET B C 1
ATOM 4107 O O . MET B 1 244 ? 5.688 8.953 11.352 1 98.69 244 MET B O 1
ATOM 4111 N N . ALA B 1 245 ? 4.664 7.402 12.625 1 98.81 245 ALA B N 1
ATOM 4112 C CA . ALA B 1 245 ? 3.301 7.797 12.273 1 98.81 245 ALA B CA 1
ATOM 4113 C C . ALA B 1 245 ? 2.533 8.281 13.5 1 98.81 245 ALA B C 1
ATOM 4115 O O . ALA B 1 245 ? 2.426 7.555 14.5 1 98.81 245 ALA B O 1
ATOM 4116 N N . VAL B 1 246 ? 2.088 9.484 13.492 1 98.88 246 VAL B N 1
ATOM 4117 C CA . VAL B 1 246 ? 1.205 10.023 14.516 1 98.88 246 VAL B CA 1
ATOM 4118 C C . VAL B 1 246 ? -0.23 10.07 14 1 98.88 246 VAL B C 1
ATOM 4120 O O . VAL B 1 246 ? -0.55 10.852 13.102 1 98.88 246 VAL B O 1
ATOM 4123 N N . ILE B 1 247 ? -1.063 9.234 14.547 1 98.88 247 ILE B N 1
ATOM 4124 C CA . ILE B 1 247 ? -2.471 9.203 14.156 1 98.88 247 ILE B CA 1
ATOM 4125 C C . ILE B 1 247 ? -3.287 10.07 15.117 1 98.88 247 ILE B C 1
ATOM 4127 O O . ILE B 1 247 ? -3.508 9.688 16.266 1 98.88 247 ILE B O 1
ATOM 4131 N N . ALA B 1 248 ? -3.686 11.203 14.648 1 98.88 248 ALA B N 1
ATOM 4132 C CA . ALA B 1 248 ? -4.465 12.133 15.461 1 98.88 248 ALA B CA 1
ATOM 4133 C C . ALA B 1 248 ? -5.953 12.023 15.141 1 98.88 248 ALA B C 1
ATOM 4135 O O . ALA B 1 248 ? -6.383 12.367 14.039 1 98.88 248 ALA B O 1
ATOM 4136 N N . HIS B 1 249 ? -6.723 11.57 16.109 1 98.81 249 HIS B N 1
ATOM 4137 C CA . HIS B 1 249 ? -8.164 11.492 15.914 1 98.81 249 HIS B CA 1
ATOM 4138 C C . HIS B 1 249 ? -8.82 12.867 16.062 1 98.81 249 HIS B C 1
ATOM 4140 O O . HIS B 1 249 ? -8.734 13.484 17.125 1 98.81 249 HIS B O 1
ATOM 4146 N N . THR B 1 250 ? -9.422 13.336 14.945 1 98.75 250 THR B N 1
ATOM 4147 C CA . THR B 1 250 ? -9.992 14.672 14.914 1 98.75 250 THR B CA 1
ATOM 4148 C C . THR B 1 250 ? -11.453 14.625 14.469 1 98.75 250 THR B C 1
ATOM 4150 O O . THR B 1 250 ? -11.992 13.547 14.203 1 98.75 250 THR B O 1
ATOM 4153 N N . VAL B 1 251 ? -12.062 15.789 14.523 1 98.5 251 VAL B N 1
ATOM 4154 C CA . VAL B 1 251 ? -13.406 16.016 14.008 1 98.5 251 VAL B CA 1
ATOM 4155 C C . VAL B 1 251 ? -13.352 16.922 12.789 1 98.5 251 VAL B C 1
ATOM 4157 O O . VAL B 1 251 ? -12.883 18.062 12.883 1 98.5 251 VAL B O 1
ATOM 4160 N N . LYS B 1 252 ? -13.758 16.375 11.648 1 97.94 252 LYS B N 1
ATOM 4161 C CA . LYS B 1 252 ? -13.805 17.234 10.469 1 97.94 252 LYS B CA 1
ATOM 4162 C C . LYS B 1 252 ? -14.773 18.391 10.688 1 97.94 252 LYS B C 1
ATOM 4164 O O . LYS B 1 252 ? -15.906 18.188 11.141 1 97.94 252 LYS B O 1
ATOM 4169 N N . GLY B 1 253 ? -14.32 19.625 10.438 1 97.69 253 GLY B N 1
ATOM 4170 C CA . GLY B 1 253 ? -15.164 20.797 10.609 1 97.69 253 GLY B CA 1
ATOM 4171 C C . GLY B 1 253 ? -15.18 21.312 12.031 1 97.69 253 GLY B C 1
ATOM 4172 O O . GLY B 1 253 ? -15.945 22.234 12.359 1 97.69 253 GLY B O 1
ATOM 4173 N N . LYS B 1 254 ? -14.336 20.812 12.898 1 97.94 254 LYS B N 1
ATOM 4174 C CA . LYS B 1 254 ? -14.328 21.156 14.312 1 97.94 254 LYS B CA 1
ATOM 4175 C C . LYS B 1 254 ? -14.375 22.656 14.516 1 97.94 254 LYS B C 1
ATOM 4177 O O . LYS B 1 254 ? -13.625 23.406 13.875 1 97.94 254 LYS B O 1
ATOM 4182 N N . GLY B 1 255 ? -15.203 23.156 15.508 1 96.19 255 GLY B N 1
ATOM 4183 C CA . GLY B 1 255 ? -15.25 24.562 15.875 1 96.19 255 GLY B CA 1
ATOM 4184 C C . GLY B 1 255 ? -16.547 25.234 15.484 1 96.19 255 GLY B C 1
ATOM 4185 O O . GLY B 1 255 ? -16.953 26.219 16.109 1 96.19 255 GLY B O 1
ATOM 4186 N N . VAL B 1 256 ? -17.203 24.781 14.414 1 96.94 256 VAL B N 1
ATOM 4187 C CA . VAL B 1 256 ? -18.5 25.266 13.984 1 96.94 256 VAL B CA 1
ATOM 4188 C C . VAL B 1 256 ? -19.469 24.078 13.844 1 96.94 256 VAL B C 1
ATOM 4190 O O . VAL B 1 256 ? -19.25 23.188 13.023 1 96.94 256 VAL B O 1
ATOM 4193 N N . ALA B 1 257 ? -20.469 24.109 14.586 1 96.38 257 ALA B N 1
ATOM 4194 C CA . ALA B 1 257 ? -21.375 22.984 14.727 1 96.38 257 ALA B CA 1
ATOM 4195 C C . ALA B 1 257 ? -21.906 22.531 13.367 1 96.38 257 ALA B C 1
ATOM 4197 O O . ALA B 1 257 ? -21.938 21.328 13.086 1 96.38 257 ALA B O 1
ATOM 4198 N N . ALA B 1 258 ? -22.234 23.422 12.5 1 95.5 258 ALA B N 1
ATOM 4199 C CA . ALA B 1 258 ? -22.844 23.109 11.211 1 95.5 258 ALA B CA 1
ATOM 4200 C C . ALA B 1 258 ? -21.859 22.359 10.32 1 95.5 258 ALA B C 1
ATOM 4202 O O . ALA B 1 258 ? -22.266 21.609 9.422 1 95.5 258 ALA B O 1
ATOM 4203 N N . PHE B 1 259 ? -20.531 22.531 10.562 1 96.75 259 PHE B N 1
ATOM 4204 C CA . PHE B 1 259 ? -19.516 21.953 9.688 1 96.75 259 PHE B CA 1
ATOM 4205 C C . PHE B 1 259 ? -19.125 20.562 10.164 1 96.75 259 PHE B C 1
ATOM 4207 O O . PHE B 1 259 ? -18.531 19.781 9.414 1 96.75 259 PHE B O 1
ATOM 4214 N N . GLU B 1 260 ? -19.375 20.219 11.398 1 97.5 260 GLU B N 1
ATOM 4215 C CA . GLU B 1 260 ? -18.75 19.078 12.055 1 97.5 260 GLU B CA 1
ATOM 4216 C C . GLU B 1 260 ? -19.391 17.766 11.617 1 97.5 260 GLU B C 1
ATOM 4218 O O . GLU B 1 260 ? -20.609 17.656 11.57 1 97.5 260 GLU B O 1
ATOM 4223 N N . ASN B 1 261 ? -18.484 16.859 11.242 1 96.69 261 ASN B N 1
ATOM 4224 C CA . ASN B 1 261 ? -18.828 15.461 11 1 96.69 261 ASN B CA 1
ATOM 4225 C C . ASN B 1 261 ? -19.906 15.328 9.922 1 96.69 261 ASN B C 1
ATOM 4227 O O . ASN B 1 261 ? -20.859 14.57 10.078 1 96.69 261 ASN B O 1
ATOM 4231 N N . ASP B 1 262 ? -19.875 16.188 8.961 1 95.62 262 ASP B N 1
ATOM 4232 C CA . ASP B 1 262 ? -20.75 16.188 7.797 1 95.62 262 ASP B CA 1
ATOM 4233 C C . ASP B 1 262 ? -19.953 16.156 6.496 1 95.62 262 ASP B C 1
ATOM 4235 O O . ASP B 1 262 ? -19.359 17.156 6.109 1 95.62 262 ASP B O 1
ATOM 4239 N N . PRO B 1 263 ? -20 14.984 5.781 1 95.44 263 PRO B N 1
ATOM 4240 C CA . PRO B 1 263 ? -19.203 14.828 4.566 1 95.44 263 PRO B CA 1
ATOM 4241 C C . PRO B 1 263 ? -19.531 15.883 3.508 1 95.44 263 PRO B C 1
ATOM 4243 O O . PRO B 1 263 ? -18.672 16.234 2.693 1 95.44 263 PRO B O 1
ATOM 4246 N N . THR B 1 264 ? -20.734 16.453 3.512 1 94.38 264 THR B N 1
ATOM 4247 C CA . THR B 1 264 ? -21.141 17.391 2.471 1 94.38 264 THR B CA 1
ATOM 4248 C C . THR B 1 264 ? -20.328 18.672 2.551 1 94.38 264 THR B C 1
ATOM 4250 O O . THR B 1 264 ? -20.156 19.375 1.553 1 94.38 264 THR B O 1
ATOM 4253 N N . TRP B 1 265 ? -19.75 18.938 3.658 1 94.38 265 TRP B N 1
ATOM 4254 C CA . TRP B 1 265 ? -19.031 20.188 3.871 1 94.38 265 TRP B CA 1
ATOM 4255 C C . TRP B 1 265 ? -17.625 20.109 3.295 1 94.38 265 TRP B C 1
ATOM 4257 O O . TRP B 1 265 ? -16.875 21.094 3.318 1 94.38 265 TRP B O 1
ATOM 4267 N N . HIS B 1 266 ? -17.312 18.938 2.762 1 92.62 266 HIS B N 1
ATOM 4268 C CA . HIS B 1 266 ? -16.047 18.859 2.059 1 92.62 266 HIS B CA 1
ATOM 4269 C C . HIS B 1 266 ? -15.984 19.859 0.91 1 92.62 266 HIS B C 1
ATOM 4271 O O . HIS B 1 266 ? -14.922 20.406 0.611 1 92.62 266 HIS B O 1
ATOM 4277 N N . VAL B 1 267 ? -17.141 20.156 0.311 1 90.44 267 VAL B N 1
ATOM 4278 C CA . VAL B 1 267 ? -17.109 21.031 -0.862 1 90.44 267 VAL B CA 1
ATOM 4279 C C . VAL B 1 267 ? -18.156 22.125 -0.72 1 90.44 267 VAL B C 1
ATOM 4281 O O . VAL B 1 267 ? -18.203 23.062 -1.53 1 90.44 267 VAL B O 1
ATOM 4284 N N . ARG B 1 268 ? -19.016 22 0.254 1 91.25 268 ARG B N 1
ATOM 4285 C CA . ARG B 1 268 ? -20.062 23 0.423 1 91.25 268 ARG B CA 1
ATOM 4286 C C . ARG B 1 268 ? -19.469 24.375 0.702 1 91.25 268 ARG B C 1
ATOM 4288 O O . ARG B 1 268 ? -18.469 24.5 1.428 1 91.25 268 ARG B O 1
ATOM 4295 N N . ALA B 1 269 ? -20.109 25.359 0.162 1 92.38 269 ALA B N 1
ATOM 4296 C CA . ALA B 1 269 ? -19.641 26.734 0.334 1 92.38 269 ALA B CA 1
ATOM 4297 C C . ALA B 1 269 ? -20.25 27.375 1.582 1 92.38 269 ALA B C 1
ATOM 4299 O O . ALA B 1 269 ? -21.375 27.062 1.956 1 92.38 269 ALA B O 1
ATOM 4300 N N . VAL B 1 270 ? -19.469 28.266 2.164 1 93.69 270 VAL B N 1
ATOM 4301 C CA . VAL B 1 270 ? -20.016 29.094 3.23 1 93.69 270 VAL B CA 1
ATOM 4302 C C . VAL B 1 270 ? -20.906 30.188 2.635 1 93.69 270 VAL B C 1
ATOM 4304 O O . VAL B 1 270 ? -20.469 30.969 1.8 1 93.69 270 VAL B O 1
ATOM 4307 N N . THR B 1 271 ? -22.125 30.172 3.074 1 93.25 271 THR B N 1
ATOM 4308 C CA . THR B 1 271 ? -23.078 31.125 2.523 1 93.25 271 THR B CA 1
ATOM 4309 C C . THR B 1 271 ? -23.375 32.219 3.529 1 93.25 271 THR B C 1
ATOM 4311 O O . THR B 1 271 ? -22.984 32.156 4.691 1 93.25 271 THR B O 1
ATOM 4314 N N . ALA B 1 272 ? -24.047 33.219 2.986 1 92.81 272 ALA B N 1
ATOM 4315 C CA . ALA B 1 272 ? -24.344 34.406 3.775 1 92.81 272 ALA B CA 1
ATOM 4316 C C . ALA B 1 272 ? -25.203 34.062 4.988 1 92.81 272 ALA B C 1
ATOM 4318 O O . ALA B 1 272 ? -25.078 34.688 6.043 1 92.81 272 ALA B O 1
ATOM 4319 N N . ASP B 1 273 ? -26 33.062 4.809 1 91.31 273 ASP B N 1
ATOM 4320 C CA . ASP B 1 273 ? -26.906 32.688 5.883 1 91.31 273 ASP B CA 1
ATOM 4321 C C . ASP B 1 273 ? -26.156 31.984 7.008 1 91.31 273 ASP B C 1
ATOM 4323 O O . ASP B 1 273 ? -26.641 31.938 8.148 1 91.31 273 ASP B O 1
ATOM 4327 N N . LEU B 1 274 ? -24.969 31.453 6.703 1 93.25 274 LEU B N 1
ATOM 4328 C CA . LEU B 1 274 ? -24.266 30.625 7.672 1 93.25 274 LEU B CA 1
ATOM 4329 C C . LEU B 1 274 ? -23.109 31.406 8.305 1 93.25 274 LEU B C 1
ATOM 4331 O O . LEU B 1 274 ? -22.672 31.094 9.406 1 93.25 274 LEU B O 1
ATOM 4335 N N . ILE B 1 275 ? -22.625 32.406 7.59 1 95.38 275 ILE B N 1
ATOM 4336 C CA . ILE B 1 275 ? -21.375 33.062 7.957 1 95.38 275 ILE B CA 1
ATOM 4337 C C . ILE B 1 275 ? -21.531 33.719 9.328 1 95.38 275 ILE B C 1
ATOM 4339 O O . ILE B 1 275 ? -20.594 33.688 10.133 1 95.38 275 ILE B O 1
ATOM 4343 N N . ASP B 1 276 ? -22.656 34.312 9.609 1 94.88 276 ASP B N 1
ATOM 4344 C CA . ASP B 1 276 ? -22.844 35 10.875 1 94.88 276 ASP B CA 1
ATOM 4345 C C . ASP B 1 276 ? -22.875 34.031 12.047 1 94.88 276 ASP B C 1
ATOM 4347 O O . ASP B 1 276 ? -22.281 34.312 13.094 1 94.88 276 ASP B O 1
ATOM 4351 N N . GLN B 1 277 ? -23.594 33.031 11.852 1 94.75 277 GLN B N 1
ATOM 4352 C CA . GLN B 1 277 ? -23.625 32 12.883 1 94.75 277 GLN B CA 1
ATOM 4353 C C . GLN B 1 277 ? -22.234 31.453 13.148 1 94.75 277 GLN B C 1
ATOM 4355 O O . GLN B 1 277 ? -21.844 31.281 14.305 1 94.75 277 GLN B O 1
ATOM 4360 N N . ALA B 1 278 ? -21.5 31.125 12.156 1 96.31 278 ALA B N 1
ATOM 4361 C CA . ALA B 1 278 ? -20.141 30.594 12.281 1 96.31 278 ALA B CA 1
ATOM 4362 C C . ALA B 1 278 ? -19.234 31.578 13.016 1 96.31 278 ALA B C 1
ATOM 4364 O O . ALA B 1 278 ? -18.484 31.188 13.914 1 96.31 278 ALA B O 1
ATOM 4365 N N . ARG B 1 279 ? -19.375 32.875 12.695 1 96 279 ARG B N 1
ATOM 4366 C CA . ARG B 1 279 ? -18.609 33.906 13.375 1 96 279 ARG B CA 1
ATOM 4367 C C . ARG B 1 279 ? -18.922 33.938 14.867 1 96 279 ARG B C 1
ATOM 4369 O O . ARG B 1 279 ? -18.016 34.031 15.688 1 96 279 ARG B O 1
ATOM 4376 N N . ALA B 1 280 ? -20.156 33.844 15.18 1 95.12 280 ALA B N 1
ATOM 4377 C CA . ALA B 1 280 ? -20.578 33.906 16.578 1 95.12 280 ALA B CA 1
ATOM 4378 C C . ALA B 1 280 ? -20.031 32.719 17.375 1 95.12 280 ALA B C 1
ATOM 4380 O O . ALA B 1 280 ? -19.562 32.875 18.5 1 95.12 280 ALA B O 1
ATOM 4381 N N . GLU B 1 281 ? -20.047 31.594 16.797 1 95.31 281 GLU B N 1
ATOM 4382 C CA . GLU B 1 281 ? -19.547 30.391 17.469 1 95.31 281 GLU B CA 1
ATOM 4383 C C . GLU B 1 281 ? -18.047 30.484 17.719 1 95.31 281 GLU B C 1
ATOM 4385 O O . GLU B 1 281 ? -17.562 30.062 18.766 1 95.31 281 GLU B O 1
ATOM 4390 N N . LEU B 1 282 ? -17.312 31.031 16.781 1 94.75 282 LEU B N 1
ATOM 4391 C CA . LEU B 1 282 ? -15.859 31.125 16.906 1 94.75 282 LEU B CA 1
ATOM 4392 C C . LEU B 1 282 ? -15.469 32.25 17.875 1 94.75 282 LEU B C 1
ATOM 4394 O O . LEU B 1 282 ? -14.367 32.219 18.422 1 94.75 282 LEU B O 1
ATOM 4398 N N . MET B 1 283 ? -16.375 33.219 18.047 1 87.94 283 MET B N 1
ATOM 4399 C CA . MET B 1 283 ? -16.141 34.281 19.016 1 87.94 283 MET B CA 1
ATOM 4400 C C . MET B 1 283 ? -16.375 33.781 20.438 1 87.94 283 MET B C 1
ATOM 4402 O O . MET B 1 283 ? -15.695 34.219 21.375 1 87.94 283 MET B O 1
ATOM 4406 N N . GLU B 1 284 ? -17.344 32.906 20.562 1 81.5 284 GLU B N 1
ATOM 4407 C CA . GLU B 1 284 ? -17.688 32.375 21.875 1 81.5 284 GLU B CA 1
ATOM 4408 C C . GLU B 1 284 ? -16.594 31.438 22.391 1 81.5 284 GLU B C 1
ATOM 4410 O O . GLU B 1 284 ? -16.344 31.391 23.594 1 81.5 284 GLU B O 1
ATOM 4415 N N . GLU B 1 285 ? -15.969 30.75 21.578 1 70.06 285 GLU B N 1
ATOM 4416 C CA . GLU B 1 285 ? -14.93 29.812 21.969 1 70.06 285 GLU B CA 1
ATOM 4417 C C . GLU B 1 285 ? -13.703 30.547 22.5 1 70.06 285 GLU B C 1
ATOM 4419 O O . GLU B 1 285 ? -12.898 29.969 23.25 1 70.06 285 GLU B O 1
ATOM 4424 N N . ASN B 1 286 ? -13.438 31.766 22.156 1 63.06 286 ASN B N 1
ATOM 4425 C CA . ASN B 1 286 ? -12.336 32.594 22.641 1 63.06 286 ASN B CA 1
ATOM 4426 C C . ASN B 1 286 ? -12.602 33.094 24.047 1 63.06 286 ASN B C 1
ATOM 4428 O O . ASN B 1 286 ? -11.719 33.688 24.688 1 63.06 286 ASN B O 1
ATOM 4432 N N . ARG B 1 287 ? -13.93 32.969 24.5 1 52.62 287 ARG B N 1
ATOM 4433 C CA . ARG B 1 287 ? -14.273 33.406 25.844 1 52.62 287 ARG B CA 1
ATOM 4434 C C . ARG B 1 287 ? 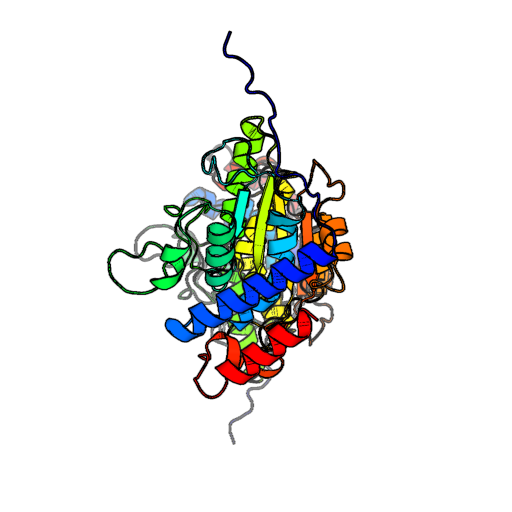-14.07 32.312 26.875 1 52.62 287 ARG B C 1
ATOM 4436 O O . ARG B 1 287 ? -14.281 31.125 26.562 1 52.62 287 ARG B O 1
#

InterPro domains:
  IPR005474 Transketolase, N-terminal [PF00456] (36-282)
  IPR005474 Transketolase, N-terminal [cd02012] (25-279)
  IPR029061 Thiamin diphosphate-binding fold [SSF52518] (9-282)

Foldseek 3Di:
DPPPPPPDDFPPLPDDLLRLLVVLLVLLLLLLVLCQQANAQSLQQNFQSLVVSCCRNNRLWRDDLVCLPDPQTAAEAELVFSNQLSVLCVSCVRPVDPNCLSVCACPPDPRQHHSGDPCVRRRHNHTYDDQLCQLQVQLVVLLVCVVVVHQHAYEYEHEPLSVVDVSNLVSLLSQQVQQRQRYEYEYSPQQADQAGGSCVPPNCPVPQVSSVVSRAAEAEQAASNRSVSSNCQSRDDTDRRGYHYYYYHTWRNPQQPVGTPDSNSSRDGDDPVCSVSSVVSSVVSSD/DPPPPPPDDFPPLPDDLLRLLVVLLVLLLLLLVLCQQANAQSLQQNFQSLLVSCCRNNRLWRDDLVCLPPPQTAAEAELVFSNQLSVLCVSCVRPVDPNCLSVCACPPDPRQHHSGDPCVRRRHNHTYDDQLCQLQVQLVVLLVCVVVVHQHAYEYEHEPLSVVDVSNLVSLLSQQVQQSQRYEYEYSPQQADQAGGSCVPPNCPVPQVSSVVSRAAEAEQAASNRSVSSNCQSRDDTDRRGYHYYYYHTWRNPQQPVGTPDSNSSRDGDDPVCSVSSVVSSVVSSD